Protein AF-A0A2G8LMU9-F1 (afdb_monomer)

Sequence (425 aa):
YVYNKPVVGRSVLKIGLIDPDGEIEIKETDVEQLLDGQARHHRDINILGDDWFDENVGCSLYLETTVYEEATGRFQSASDTSVKIVNSPYIFSRERTVQYFKKGLPFQVKTDLKYTNGRPAPFVSVRLVATCKLSDDTSVSLRDEYNMYGEEREIIDNTDMQGEVNFNIYVPIGCEEITFNLVTFDQSLIGGGAEEMNNNANLSFVLKPYESPANGNEYLFIRTPPYYYYISYGDVLDLELFLVRQRIDIFIHAFIIARGKIFHIESKQVENDDGYQFRVTPEMIPSARIVAYFIGENNHIIADSVRFEVRRKCYNHVTVRVVDTDRILVPFGEYAEPNNPVLFRITAKPGTKVSLIAVDKAALRLRDFHGLTRKKMFSTMDTQDTGCGPGGGRTSEHIFKNAGVTVMASDGPLNVGDREGLRNI

Solvent-accessible surface area (backbone atoms only — not comparable to full-atom values): 24800 Å² total; per-residue (Å²): 86,95,83,82,43,66,47,56,34,37,39,38,38,38,36,29,38,25,46,85,90,66,55,75,49,78,63,49,77,49,78,45,62,33,57,89,46,41,68,86,90,86,79,71,73,61,70,69,36,95,62,39,63,80,80,35,57,65,21,23,42,34,38,38,39,37,36,36,34,63,92,77,68,48,69,52,73,52,72,48,63,78,51,66,40,63,72,36,66,51,43,78,43,54,70,63,30,53,68,32,46,53,62,57,36,74,45,65,50,29,36,38,33,21,31,84,84,69,45,55,36,51,69,44,37,35,38,53,47,41,38,30,32,33,82,88,74,47,77,44,79,52,42,44,57,93,47,70,88,58,76,93,68,86,47,66,51,53,18,37,90,70,4,42,37,74,47,52,30,47,38,56,65,59,44,57,34,38,43,38,39,35,33,45,62,54,70,92,38,48,47,98,52,100,67,68,48,64,34,49,35,76,49,75,53,74,38,42,50,43,54,36,71,94,74,67,74,60,52,48,46,61,44,76,50,90,84,66,84,74,43,45,66,72,41,72,48,56,27,46,41,48,64,75,68,93,59,97,80,44,53,42,37,36,38,34,35,27,57,65,37,79,82,47,77,53,73,44,80,48,61,94,73,47,55,56,72,48,70,39,48,74,69,30,54,51,36,32,34,41,38,40,33,32,74,51,78,89,51,35,68,38,42,29,29,39,50,48,67,25,55,87,63,71,93,73,63,73,48,80,42,79,52,79,85,62,92,59,100,62,71,93,76,81,78,76,56,88,93,61,88,80,50,72,49,75,47,62,58,90,92,65,86,83,87,86,87,85,77,61,68,67,59,57,72,77,37,90,65,86,67,94,38,75,67,56,54,52,55,60,47,54,71,36,43,58,41,49,82,30,29,36,34,53,33,40,42,45,22,40,47,27,64,44,50,78,64,89,62,97,66,48,95,62,70,39,73,83,72,94,75,83,81,84,132

Structure (mmCIF, N/CA/C/O backbone):
data_AF-A0A2G8LMU9-F1
#
_entry.id   AF-A0A2G8LMU9-F1
#
loop_
_atom_site.group_PDB
_atom_site.id
_atom_site.type_symbol
_atom_site.label_atom_id
_atom_site.label_alt_id
_atom_site.label_comp_id
_atom_site.label_asym_id
_atom_site.label_entity_id
_atom_site.label_seq_id
_atom_site.pdbx_PDB_ins_code
_atom_site.Cartn_x
_atom_site.Cartn_y
_atom_site.Cartn_z
_atom_site.occupancy
_atom_site.B_iso_or_equiv
_atom_site.auth_seq_id
_atom_site.auth_comp_id
_atom_site.auth_asym_id
_atom_site.auth_atom_id
_atom_site.pdbx_PDB_model_num
ATOM 1 N N . TYR A 1 1 ? 20.899 -5.842 -33.475 1.00 79.19 1 TYR A N 1
ATOM 2 C CA . TYR A 1 1 ? 19.766 -5.743 -34.425 1.00 79.19 1 TYR A CA 1
ATOM 3 C C . TYR A 1 1 ? 18.512 -6.450 -33.910 1.00 79.19 1 TYR A C 1
ATOM 5 O O . TYR A 1 1 ? 18.586 -7.172 -32.923 1.00 79.19 1 TYR A O 1
ATOM 13 N N . VAL A 1 2 ? 17.351 -6.257 -34.554 1.00 80.81 2 VAL A N 1
ATOM 14 C CA . VAL A 1 2 ? 16.073 -6.914 -34.177 1.00 80.81 2 VAL A CA 1
ATOM 15 C C . VAL A 1 2 ? 16.000 -8.404 -34.542 1.00 80.81 2 VAL A C 1
ATOM 17 O O . VAL A 1 2 ? 15.170 -9.118 -33.996 1.00 80.81 2 VAL A O 1
ATOM 20 N N . TYR A 1 3 ? 16.905 -8.877 -35.400 1.00 80.31 3 TYR A N 1
ATOM 21 C CA . TYR A 1 3 ? 17.032 -10.268 -35.850 1.00 80.31 3 TYR A CA 1
ATOM 22 C C . TYR A 1 3 ? 18.166 -11.026 -35.126 1.00 80.31 3 TYR A C 1
ATOM 24 O O . TYR A 1 3 ? 18.855 -11.849 -35.719 1.00 80.31 3 TYR A O 1
ATOM 32 N N . ASN A 1 4 ? 18.403 -10.713 -33.845 1.00 79.69 4 ASN A N 1
ATOM 33 C CA . ASN A 1 4 ? 19.369 -11.403 -32.971 1.00 79.69 4 ASN A CA 1
ATOM 34 C C . ASN A 1 4 ? 20.835 -11.431 -33.454 1.00 79.69 4 ASN A C 1
ATOM 36 O O . ASN A 1 4 ? 21.606 -12.297 -33.051 1.00 79.69 4 ASN A O 1
ATOM 40 N N . LYS A 1 5 ? 21.257 -10.468 -34.280 1.00 85.81 5 LYS A N 1
ATOM 41 C CA . LYS A 1 5 ? 22.683 -10.227 -34.558 1.00 85.81 5 LYS A CA 1
ATOM 42 C C . LYS A 1 5 ? 23.225 -9.063 -33.716 1.00 85.81 5 LYS A C 1
ATOM 44 O O . LYS A 1 5 ? 22.481 -8.087 -33.525 1.00 85.81 5 LYS A O 1
ATOM 49 N N . PRO A 1 6 ? 24.476 -9.144 -33.228 1.00 90.81 6 PRO A N 1
ATOM 50 C CA . PRO A 1 6 ? 25.127 -8.058 -32.498 1.00 90.81 6 PRO A CA 1
ATOM 51 C C . PRO A 1 6 ? 25.351 -6.853 -33.416 1.00 90.81 6 PRO A C 1
ATOM 53 O O . PRO A 1 6 ? 25.502 -7.008 -34.627 1.00 90.81 6 PRO A O 1
ATOM 56 N N . VAL A 1 7 ? 25.313 -5.650 -32.845 1.00 91.44 7 VAL A N 1
ATOM 57 C CA . VAL A 1 7 ? 25.656 -4.415 -33.567 1.00 91.44 7 VAL A CA 1
ATOM 58 C C . VAL A 1 7 ? 27.169 -4.233 -33.516 1.00 91.44 7 VAL A C 1
ATOM 60 O O . VAL A 1 7 ? 27.776 -4.480 -32.478 1.00 91.44 7 VAL A O 1
ATOM 63 N N . VAL A 1 8 ? 27.762 -3.790 -34.621 1.00 93.81 8 VAL A N 1
ATOM 64 C CA . VAL A 1 8 ? 29.171 -3.383 -34.680 1.00 93.81 8 VAL A CA 1
ATOM 65 C C . VAL A 1 8 ? 29.226 -1.862 -34.751 1.00 93.81 8 VAL A C 1
ATOM 67 O O . VAL A 1 8 ? 28.507 -1.245 -35.542 1.00 93.81 8 VAL A O 1
ATOM 70 N N . GLY A 1 9 ? 30.038 -1.258 -33.891 1.00 95.06 9 GLY A N 1
ATOM 71 C CA . GLY A 1 9 ? 30.179 0.187 -33.796 1.00 95.06 9 GLY A CA 1
ATOM 72 C C . GLY A 1 9 ? 30.626 0.623 -32.409 1.00 95.06 9 GLY A C 1
ATOM 73 O O . GLY A 1 9 ? 31.303 -0.130 -31.720 1.00 95.06 9 GLY A O 1
ATOM 74 N N . ARG A 1 10 ? 30.233 1.823 -31.983 1.00 95.69 10 ARG A N 1
ATOM 75 C CA . ARG A 1 10 ? 30.676 2.422 -30.711 1.00 95.69 10 ARG A CA 1
ATOM 76 C C . ARG A 1 10 ? 29.511 2.873 -29.840 1.00 95.69 10 ARG A C 1
ATOM 78 O O . ARG A 1 10 ? 28.474 3.282 -30.368 1.00 95.69 10 ARG A O 1
ATOM 85 N N . SER A 1 11 ? 29.697 2.854 -28.527 1.00 96.50 11 SER A N 1
ATOM 86 C CA . SER A 1 11 ? 28.806 3.475 -27.548 1.00 96.50 11 SER A CA 1
ATOM 87 C C . SER A 1 11 ? 29.390 4.793 -27.047 1.00 96.50 11 SER A C 1
ATOM 89 O O . SER A 1 11 ? 30.593 4.927 -26.840 1.00 96.50 11 SER A O 1
ATOM 91 N N . VAL A 1 12 ? 28.519 5.777 -26.852 1.00 96.88 12 VAL A N 1
ATOM 92 C CA . VAL A 1 12 ? 28.820 7.051 -26.198 1.00 96.88 12 VAL A CA 1
ATOM 93 C C . VAL A 1 12 ? 27.890 7.162 -24.998 1.00 96.88 12 VAL A C 1
ATOM 95 O O . VAL A 1 12 ? 26.680 7.286 -25.189 1.00 96.88 12 VAL A O 1
ATOM 98 N N . LEU A 1 13 ? 28.436 7.084 -23.788 1.00 97.00 13 LEU A N 1
ATOM 99 C CA . LEU A 1 13 ? 27.706 7.215 -22.531 1.00 97.00 13 LEU A CA 1
ATOM 100 C C . LEU A 1 13 ? 27.886 8.633 -21.988 1.00 97.00 13 LEU A C 1
ATOM 102 O O . LEU A 1 13 ? 29.007 9.057 -21.736 1.00 97.00 13 LEU A O 1
ATOM 106 N N . LYS A 1 14 ? 26.789 9.350 -21.763 1.00 96.62 14 LYS A N 1
ATOM 107 C CA . LYS A 1 14 ? 26.769 10.578 -20.967 1.00 96.62 14 LYS A CA 1
ATOM 108 C C . LYS A 1 14 ? 26.336 10.249 -19.547 1.00 96.62 14 LYS A C 1
ATOM 110 O O . LYS A 1 14 ? 25.355 9.524 -19.366 1.00 96.62 14 LYS A O 1
ATOM 115 N N . ILE A 1 15 ? 27.047 10.807 -18.575 1.00 96.44 15 ILE A N 1
ATOM 116 C CA . ILE A 1 15 ? 26.758 10.675 -17.149 1.00 96.44 15 ILE A CA 1
ATOM 117 C C . ILE A 1 15 ? 26.508 12.069 -16.589 1.00 96.44 15 ILE A C 1
ATOM 119 O O . ILE A 1 15 ? 27.279 12.998 -16.836 1.00 96.44 15 ILE A O 1
ATOM 123 N N . GLY A 1 16 ? 25.421 12.223 -15.850 1.00 95.62 16 GLY A N 1
ATOM 124 C CA . GLY A 1 16 ? 25.026 13.491 -15.264 1.00 95.62 16 GLY A CA 1
ATOM 125 C C . GLY A 1 16 ? 24.076 13.319 -14.093 1.00 95.62 16 GLY A C 1
ATOM 126 O O . GLY A 1 16 ? 23.858 12.207 -13.612 1.00 95.62 16 GLY A O 1
ATOM 127 N N . LEU A 1 17 ? 23.481 14.424 -13.670 1.00 96.38 17 LEU A N 1
ATOM 128 C CA . LEU A 1 17 ? 22.461 14.474 -12.633 1.00 96.38 17 LEU A CA 1
ATOM 129 C C . LEU A 1 17 ? 21.186 15.100 -13.183 1.00 96.38 17 LEU A C 1
ATOM 131 O O . LEU A 1 17 ? 21.237 15.960 -14.057 1.00 96.38 17 LEU A O 1
ATOM 135 N N . ILE A 1 18 ? 20.058 14.637 -12.661 1.00 96.31 18 ILE A N 1
ATOM 136 C CA . ILE A 1 18 ? 18.749 15.259 -12.816 1.00 96.31 18 ILE A CA 1
ATOM 137 C C . ILE A 1 18 ? 18.359 15.801 -11.454 1.00 96.31 18 ILE A C 1
ATOM 139 O O . ILE A 1 18 ? 18.282 15.026 -10.492 1.00 96.31 18 ILE A O 1
ATOM 143 N N . ASP A 1 19 ? 18.122 17.101 -11.375 1.00 93.50 19 ASP A N 1
ATOM 144 C CA . ASP A 1 19 ? 17.648 17.732 -10.151 1.00 93.50 19 ASP A CA 1
ATOM 145 C C . ASP A 1 19 ? 16.137 17.470 -9.919 1.00 93.50 19 ASP A C 1
ATOM 147 O O . ASP A 1 19 ? 15.457 16.875 -10.767 1.00 93.50 19 ASP A O 1
ATOM 151 N N . PRO A 1 20 ? 15.575 17.855 -8.757 1.00 91.38 20 PRO A N 1
ATOM 152 C CA . PRO A 1 20 ? 14.147 17.689 -8.484 1.00 91.38 20 PRO A CA 1
ATOM 153 C C . PRO A 1 20 ? 13.215 18.466 -9.428 1.00 91.38 20 PRO A C 1
ATOM 155 O O . PRO A 1 20 ? 12.054 18.071 -9.572 1.00 91.38 20 PRO A O 1
ATOM 158 N N . ASP A 1 21 ? 13.706 19.535 -10.061 1.00 93.31 21 ASP A N 1
ATOM 159 C CA . ASP A 1 21 ? 12.957 20.356 -11.019 1.00 93.31 21 ASP A CA 1
ATOM 160 C C . ASP A 1 21 ? 12.975 19.752 -12.439 1.00 93.31 21 ASP A C 1
ATOM 162 O O . ASP A 1 21 ? 12.155 20.111 -13.289 1.00 93.31 21 ASP A O 1
ATOM 166 N N . GLY A 1 22 ? 13.832 18.753 -12.671 1.00 92.44 22 GLY A N 1
ATOM 167 C CA . GLY A 1 22 ? 13.956 18.003 -13.916 1.00 92.44 22 GLY A CA 1
ATOM 168 C C . GLY A 1 22 ? 15.056 18.511 -14.849 1.00 92.44 22 GLY A C 1
ATOM 169 O O . GLY A 1 22 ? 15.155 18.013 -15.974 1.00 92.44 22 GLY A O 1
ATOM 170 N N . GLU A 1 23 ? 15.875 19.467 -14.412 1.00 94.94 23 GLU A N 1
ATOM 171 C CA . GLU A 1 23 ? 17.014 19.965 -15.178 1.00 94.94 23 GLU A CA 1
ATOM 172 C C . GLU A 1 23 ? 18.156 18.948 -15.163 1.00 94.94 23 GLU A C 1
ATOM 174 O O . GLU A 1 23 ? 18.421 18.277 -14.163 1.00 94.94 23 GLU A O 1
ATOM 179 N N . ILE A 1 24 ? 18.829 18.816 -16.309 1.00 95.25 24 ILE A N 1
ATOM 180 C CA . ILE A 1 24 ? 19.880 17.819 -16.521 1.00 95.25 24 ILE A CA 1
ATOM 181 C C . 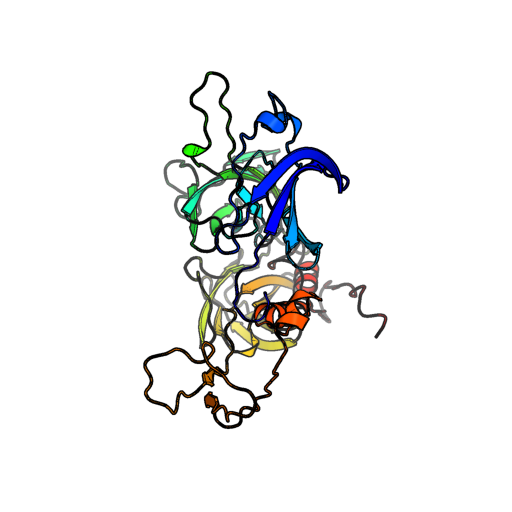ILE A 1 24 ? 21.236 18.512 -16.600 1.00 95.25 24 ILE A C 1
ATOM 183 O O . ILE A 1 24 ? 21.494 19.292 -17.518 1.00 95.25 24 ILE A O 1
ATOM 187 N N . GLU A 1 25 ? 22.145 18.135 -15.707 1.00 94.94 25 GLU A N 1
ATOM 188 C CA . GLU A 1 25 ? 23.538 18.571 -15.729 1.00 94.94 25 GLU A CA 1
ATOM 189 C C . GLU A 1 25 ? 24.455 17.407 -16.120 1.00 94.94 25 GLU A C 1
ATOM 191 O O . GLU A 1 25 ? 24.605 16.434 -15.381 1.00 94.94 25 GLU A O 1
ATOM 196 N N . ILE A 1 26 ? 25.095 17.493 -17.290 1.00 95.94 26 ILE A N 1
ATOM 197 C CA . ILE A 1 26 ? 26.060 16.482 -17.743 1.00 95.94 26 ILE A CA 1
ATOM 198 C C . ILE A 1 26 ? 27.417 16.741 -17.093 1.00 95.94 26 ILE A C 1
ATOM 200 O O . ILE A 1 26 ? 27.998 17.808 -17.280 1.00 95.94 26 ILE A O 1
ATOM 204 N N . LYS A 1 27 ? 27.940 15.739 -16.386 1.00 94.81 27 LYS A N 1
ATOM 205 C CA . LYS A 1 27 ? 29.231 15.797 -15.689 1.00 94.81 27 LYS A CA 1
ATOM 206 C C . LYS A 1 27 ? 30.355 15.181 -16.517 1.00 94.81 27 LYS A C 1
ATOM 208 O O . LYS A 1 27 ? 31.441 15.743 -16.600 1.00 94.81 27 LYS A O 1
ATOM 213 N N . GLU A 1 28 ? 30.087 14.061 -17.189 1.00 95.12 28 GLU A N 1
ATOM 214 C CA . GLU A 1 28 ? 31.092 13.365 -17.996 1.00 95.12 28 GLU A CA 1
ATOM 215 C C . GLU A 1 28 ? 30.495 12.716 -19.255 1.00 95.12 28 GLU A C 1
ATOM 217 O O . GLU A 1 28 ? 29.303 12.417 -19.342 1.00 95.12 28 GLU A O 1
ATOM 222 N N . THR A 1 29 ? 31.341 12.493 -20.264 1.00 95.81 29 THR A N 1
ATOM 223 C CA . THR A 1 29 ? 31.045 11.638 -21.417 1.00 95.81 29 THR A CA 1
ATOM 224 C C . THR A 1 29 ? 32.162 10.618 -21.628 1.00 95.81 29 THR A C 1
ATOM 226 O O . THR A 1 29 ? 33.331 10.985 -21.711 1.00 95.81 29 THR A O 1
ATOM 229 N N . ASP A 1 30 ? 31.785 9.351 -21.776 1.00 95.25 30 ASP A N 1
ATOM 230 C CA . ASP A 1 30 ? 32.670 8.222 -22.051 1.00 95.25 30 ASP A CA 1
ATOM 231 C C . ASP A 1 30 ? 32.357 7.579 -23.408 1.00 95.25 30 ASP A C 1
ATOM 233 O O . ASP A 1 30 ? 31.208 7.564 -23.855 1.00 95.25 30 ASP A O 1
ATOM 237 N N . VAL A 1 31 ? 33.371 7.025 -24.070 1.00 96.12 31 VAL A N 1
ATOM 238 C CA . VAL A 1 31 ? 33.243 6.410 -25.395 1.00 96.12 31 VAL A CA 1
ATOM 239 C C . VAL A 1 31 ? 33.949 5.065 -25.414 1.00 96.12 31 VAL A C 1
ATOM 241 O O . VAL A 1 31 ? 35.145 4.992 -25.163 1.00 96.12 31 VAL A O 1
ATOM 244 N N . GLU A 1 32 ? 33.224 4.020 -25.807 1.00 96.19 32 GLU A N 1
ATOM 245 C CA . GLU A 1 32 ? 33.742 2.653 -25.885 1.00 96.19 32 GLU A CA 1
ATOM 246 C C . GLU A 1 32 ? 33.373 1.989 -27.216 1.00 96.19 32 GLU A C 1
ATOM 248 O O . GLU A 1 32 ? 32.376 2.326 -27.861 1.00 96.19 32 GLU A O 1
ATOM 253 N N . GLN A 1 33 ? 34.187 1.029 -27.652 1.00 95.69 33 GLN A N 1
ATOM 254 C CA . GLN A 1 33 ? 33.872 0.198 -28.819 1.00 95.69 33 GLN A CA 1
ATOM 255 C C . GLN A 1 33 ? 32.962 -0.966 -28.416 1.00 95.69 33 GLN A C 1
ATOM 257 O O . GLN A 1 33 ? 33.117 -1.556 -27.347 1.00 95.69 33 GLN A O 1
ATOM 262 N N . LEU A 1 34 ? 32.022 -1.334 -29.289 1.00 94.88 34 LEU A N 1
ATOM 263 C CA . LEU A 1 34 ? 31.187 -2.512 -29.085 1.00 94.88 34 LEU A CA 1
ATOM 264 C C . LEU A 1 34 ? 31.978 -3.779 -29.418 1.00 94.88 34 LEU A C 1
ATOM 266 O O . LEU A 1 34 ? 32.374 -4.005 -30.561 1.00 94.88 34 LEU A O 1
ATOM 270 N N . LEU A 1 35 ? 32.120 -4.653 -28.428 1.00 92.69 35 LEU A N 1
ATOM 271 C CA . LEU A 1 35 ? 32.629 -6.010 -28.571 1.00 92.69 35 LEU A CA 1
ATOM 272 C C . LEU A 1 35 ? 31.445 -6.976 -28.517 1.00 92.69 35 LEU A C 1
ATOM 274 O O . LEU A 1 35 ? 30.738 -7.050 -27.515 1.00 92.69 35 LEU A O 1
ATOM 278 N N . ASP A 1 36 ? 31.193 -7.677 -29.624 1.00 90.62 36 ASP A N 1
ATOM 279 C CA . ASP A 1 36 ? 30.045 -8.588 -29.775 1.00 90.62 36 ASP A CA 1
ATOM 280 C C . ASP A 1 36 ? 28.692 -7.935 -29.404 1.00 90.62 36 ASP A C 1
ATOM 282 O O . ASP A 1 36 ? 27.823 -8.506 -28.744 1.00 90.62 36 ASP A O 1
ATOM 286 N N . GLY A 1 37 ? 28.513 -6.673 -29.814 1.00 91.31 37 GLY A N 1
ATOM 287 C CA . GLY A 1 37 ? 27.297 -5.904 -29.547 1.00 91.31 37 GLY A CA 1
ATOM 288 C C . GLY A 1 37 ? 27.153 -5.388 -28.115 1.00 91.31 37 GLY A C 1
ATOM 289 O O . GLY A 1 37 ? 26.066 -4.929 -27.766 1.00 91.31 37 GLY A O 1
ATOM 290 N N . GLN A 1 38 ? 28.211 -5.443 -27.303 1.00 94.19 38 GLN A N 1
ATOM 291 C CA . GLN A 1 38 ? 28.227 -4.951 -25.925 1.00 94.19 38 GLN A CA 1
ATOM 292 C C . GLN A 1 38 ? 29.405 -4.000 -25.687 1.00 94.19 38 GLN A C 1
ATOM 294 O O . GLN A 1 38 ? 30.495 -4.212 -26.203 1.00 94.19 38 GLN A O 1
ATOM 299 N N . ALA A 1 39 ? 29.200 -2.983 -24.855 1.00 94.38 39 ALA A N 1
ATOM 300 C CA . ALA A 1 39 ? 30.258 -2.141 -24.302 1.00 94.38 39 ALA A CA 1
ATOM 301 C C . ALA A 1 39 ? 30.079 -2.055 -22.784 1.00 94.38 39 ALA A C 1
ATOM 303 O O . ALA A 1 39 ? 28.956 -2.167 -22.281 1.00 94.38 39 ALA A O 1
ATOM 304 N N . ARG A 1 40 ? 31.180 -1.889 -22.049 1.00 94.12 40 ARG A N 1
ATOM 305 C CA . ARG A 1 40 ? 31.170 -1.728 -20.592 1.00 94.12 40 ARG A CA 1
ATOM 306 C C . ARG A 1 40 ? 31.899 -0.446 -20.235 1.00 94.12 40 ARG A C 1
ATOM 308 O O . ARG A 1 40 ? 33.081 -0.330 -20.517 1.00 94.12 40 ARG A O 1
ATOM 315 N N . HIS A 1 41 ? 31.189 0.456 -19.577 1.00 92.44 41 HIS A N 1
ATOM 316 C CA . HIS A 1 41 ? 31.731 1.697 -19.046 1.00 92.44 41 HIS A CA 1
ATOM 317 C C . HIS A 1 41 ? 31.971 1.526 -17.538 1.00 92.44 41 HIS A C 1
ATOM 319 O O . HIS A 1 41 ? 31.129 0.953 -16.843 1.00 92.44 41 HIS A O 1
ATOM 325 N N . HIS A 1 42 ? 33.109 1.998 -17.030 1.00 91.75 42 HIS A N 1
ATOM 326 C CA . HIS A 1 42 ? 33.418 2.017 -15.597 1.00 91.75 42 HIS A CA 1
ATOM 327 C C . HIS A 1 42 ? 33.872 3.418 -15.201 1.00 91.75 42 HIS A C 1
ATOM 329 O O . HIS A 1 42 ? 34.783 3.960 -15.829 1.00 91.75 42 HIS A O 1
ATOM 335 N N . ARG A 1 43 ? 33.217 4.004 -14.196 1.00 90.69 43 ARG A N 1
ATOM 336 C CA . ARG A 1 43 ? 33.512 5.342 -13.684 1.00 90.69 43 ARG A CA 1
ATOM 337 C C . ARG A 1 43 ? 33.374 5.399 -12.178 1.00 90.69 43 ARG A C 1
ATOM 339 O O . ARG A 1 43 ? 32.504 4.740 -11.611 1.00 90.69 43 ARG A O 1
ATOM 346 N N . ASP A 1 44 ? 34.260 6.180 -11.576 1.00 90.81 44 ASP A N 1
ATOM 347 C CA . ASP A 1 44 ? 34.172 6.558 -10.174 1.00 90.81 44 ASP A CA 1
ATOM 348 C C . ASP A 1 44 ? 33.072 7.615 -10.014 1.00 90.81 44 ASP A C 1
ATOM 350 O O . ASP A 1 44 ? 32.860 8.436 -10.905 1.00 90.81 44 ASP A O 1
ATOM 354 N N . ILE A 1 45 ? 32.350 7.577 -8.900 1.00 88.94 45 ILE A N 1
ATOM 355 C CA . ILE A 1 45 ? 31.235 8.486 -8.644 1.00 88.94 45 ILE A CA 1
ATOM 356 C C . ILE A 1 45 ? 31.697 9.911 -8.304 1.00 88.94 45 ILE A C 1
ATOM 358 O O . ILE A 1 45 ? 30.919 10.848 -8.456 1.00 88.94 45 ILE A O 1
ATOM 362 N N . ASN A 1 46 ? 32.975 10.100 -7.960 1.00 89.44 46 ASN A N 1
ATOM 363 C CA . ASN A 1 46 ? 33.573 11.410 -7.669 1.00 89.44 46 ASN A CA 1
ATOM 364 C C . ASN A 1 46 ? 33.521 12.392 -8.856 1.00 89.44 46 ASN A C 1
ATOM 366 O O . ASN A 1 46 ? 33.749 13.586 -8.695 1.00 89.44 46 ASN A O 1
ATOM 370 N N . ILE A 1 47 ? 33.161 11.924 -10.057 1.00 91.19 47 ILE A N 1
ATOM 371 C CA . ILE A 1 47 ? 32.848 12.773 -11.222 1.00 91.19 47 ILE A CA 1
ATOM 372 C C . ILE A 1 47 ? 31.688 13.746 -10.947 1.00 91.19 47 ILE A C 1
ATOM 374 O O . ILE A 1 47 ? 31.489 14.709 -11.686 1.00 91.19 47 ILE A O 1
ATOM 378 N N . LEU A 1 48 ? 30.904 13.478 -9.901 1.00 90.19 48 LEU A N 1
ATOM 379 C CA . LEU A 1 48 ? 29.792 14.300 -9.445 1.00 90.19 48 LEU A CA 1
ATOM 380 C C . LEU A 1 48 ? 30.220 15.413 -8.466 1.00 90.19 48 LEU A C 1
ATOM 382 O O . LEU A 1 48 ? 29.404 16.286 -8.186 1.00 90.19 48 LEU A O 1
ATOM 386 N N . GLY A 1 49 ? 31.468 15.406 -7.984 1.00 88.25 49 GLY A N 1
ATOM 387 C CA . GLY A 1 49 ? 31.999 16.324 -6.969 1.00 88.25 49 GLY A CA 1
ATOM 388 C C . GLY A 1 49 ? 32.638 15.584 -5.787 1.00 88.25 49 GLY A C 1
ATOM 389 O O . GLY A 1 49 ? 32.439 14.381 -5.625 1.00 88.25 49 GLY A O 1
ATOM 390 N N . ASP A 1 50 ? 33.402 16.302 -4.959 1.00 86.25 50 ASP A N 1
ATOM 391 C CA . ASP A 1 50 ? 34.057 15.721 -3.775 1.00 86.25 50 ASP A CA 1
ATOM 392 C C . ASP A 1 50 ? 33.021 15.313 -2.705 1.00 86.25 50 ASP A C 1
ATOM 394 O O . ASP A 1 50 ? 33.062 14.190 -2.206 1.00 86.25 50 ASP A O 1
ATOM 398 N N . ASP A 1 51 ? 32.018 16.164 -2.452 1.00 87.19 51 ASP A N 1
ATOM 399 C CA . ASP A 1 51 ? 30.899 15.909 -1.527 1.00 87.19 51 ASP A CA 1
ATOM 400 C C . ASP A 1 51 ? 29.634 15.447 -2.274 1.00 87.19 51 ASP A C 1
ATOM 402 O O . ASP A 1 51 ? 28.500 15.805 -1.942 1.00 87.19 51 ASP A O 1
ATOM 406 N N . TRP A 1 52 ? 29.823 14.631 -3.321 1.00 89.81 52 TRP A N 1
ATOM 407 C CA . TRP A 1 52 ? 28.761 14.278 -4.267 1.00 89.81 52 TRP A CA 1
ATOM 408 C C . TRP A 1 52 ? 27.498 13.698 -3.623 1.00 89.81 52 TRP A C 1
ATOM 410 O O . TRP A 1 52 ? 26.430 13.781 -4.225 1.00 89.81 52 TRP A O 1
ATOM 420 N N . PHE A 1 53 ? 27.594 13.051 -2.461 1.00 89.81 53 PHE A N 1
ATOM 421 C CA . PHE A 1 53 ? 26.432 12.431 -1.836 1.00 89.81 53 PHE A CA 1
ATOM 422 C C . PHE A 1 53 ? 25.527 13.486 -1.200 1.00 89.81 53 PHE A C 1
ATOM 424 O O . PHE A 1 53 ? 24.370 13.607 -1.602 1.00 89.81 53 PHE A O 1
ATOM 431 N N . ASP A 1 54 ? 26.063 14.267 -0.259 1.00 87.88 54 ASP A N 1
ATOM 432 C CA . ASP A 1 54 ? 25.290 15.224 0.537 1.00 87.88 54 ASP A CA 1
ATOM 433 C C . ASP A 1 54 ? 24.749 16.380 -0.315 1.00 87.88 54 ASP A C 1
ATOM 435 O O . ASP A 1 54 ? 23.602 16.794 -0.135 1.00 87.88 54 ASP A O 1
ATOM 439 N N . GLU A 1 55 ? 25.523 16.856 -1.296 1.00 90.00 55 GLU A N 1
ATOM 440 C CA . GLU A 1 55 ? 25.100 17.943 -2.190 1.00 90.00 55 GLU A CA 1
ATOM 441 C C . GLU A 1 55 ? 23.979 17.534 -3.154 1.00 90.00 55 GLU A C 1
ATOM 443 O O . GLU A 1 55 ? 23.223 18.385 -3.621 1.00 90.00 55 GLU A O 1
ATOM 448 N N . ASN A 1 56 ? 23.852 16.237 -3.454 1.00 93.06 56 ASN A N 1
ATOM 449 C CA . ASN A 1 56 ? 22.964 15.745 -4.507 1.00 93.06 56 ASN A CA 1
ATOM 450 C C . ASN A 1 56 ? 21.835 14.845 -3.984 1.00 93.06 56 ASN A C 1
ATOM 452 O O . ASN A 1 56 ? 21.190 14.141 -4.766 1.00 93.06 56 ASN A O 1
ATOM 456 N N . VAL A 1 57 ? 21.551 14.854 -2.678 1.00 92.38 57 VAL A N 1
ATOM 457 C CA . VAL A 1 57 ? 20.399 14.135 -2.114 1.00 92.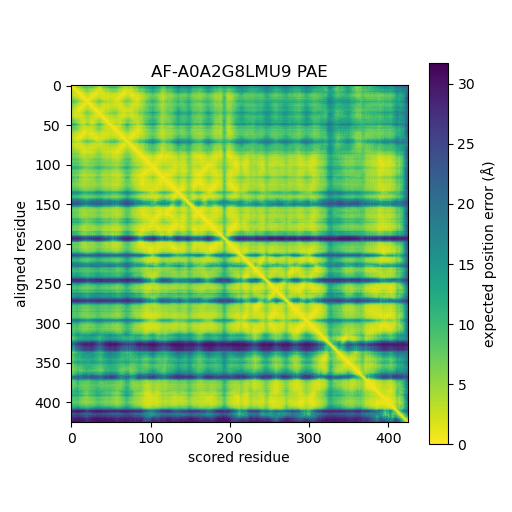38 57 VAL A CA 1
ATOM 458 C C . VAL A 1 57 ? 19.100 14.622 -2.761 1.00 92.38 57 VAL A C 1
ATOM 460 O O . VAL A 1 57 ? 18.791 15.809 -2.780 1.00 92.38 57 VAL A O 1
ATOM 463 N N . GLY A 1 58 ? 18.298 13.682 -3.261 1.00 91.25 58 GLY A N 1
ATOM 464 C CA . GLY A 1 58 ? 17.060 13.965 -3.991 1.00 91.25 58 GLY A CA 1
ATOM 465 C C . GLY A 1 58 ? 17.238 14.014 -5.509 1.00 91.25 58 GLY A C 1
ATOM 466 O O . GLY A 1 58 ? 16.259 13.792 -6.226 1.00 91.25 58 GLY A O 1
ATOM 467 N N . CYS A 1 59 ? 18.466 14.198 -6.003 1.00 94.75 59 CYS A N 1
ATOM 468 C CA . CYS A 1 59 ? 18.782 14.099 -7.424 1.00 94.75 59 CYS A CA 1
ATOM 469 C C . CYS A 1 59 ? 18.753 12.638 -7.906 1.00 94.75 59 CYS A C 1
ATOM 471 O O . CYS A 1 59 ? 18.846 11.675 -7.133 1.00 94.75 59 CYS A O 1
ATOM 473 N N . SER A 1 60 ? 18.627 12.461 -9.220 1.00 94.50 60 SER A N 1
ATOM 474 C CA . SER A 1 60 ? 18.741 11.158 -9.887 1.00 94.50 60 SER A CA 1
ATOM 475 C C . SER A 1 60 ? 19.946 11.140 -10.819 1.00 94.50 60 SER A C 1
ATOM 477 O O . SER A 1 60 ? 20.240 12.135 -11.472 1.00 94.50 60 SER A O 1
ATOM 479 N N . LEU A 1 61 ? 20.633 10.007 -10.923 1.00 94.62 61 LEU A N 1
ATOM 480 C CA . LEU A 1 61 ? 21.701 9.832 -11.900 1.00 94.62 61 LEU A CA 1
ATOM 481 C C . LEU A 1 61 ? 21.093 9.800 -13.307 1.00 94.62 61 LEU A C 1
ATOM 483 O O . LEU A 1 61 ? 20.201 8.998 -13.585 1.00 94.62 61 LEU A O 1
ATOM 487 N N . TYR A 1 62 ? 21.592 10.657 -14.192 1.00 95.69 62 TYR A N 1
ATOM 488 C CA . TYR A 1 62 ? 21.267 10.653 -15.611 1.00 95.69 62 TYR A CA 1
ATOM 489 C C . TYR A 1 62 ? 22.296 9.818 -16.366 1.00 95.69 62 TYR A C 1
ATOM 491 O O . TYR A 1 62 ? 23.464 10.197 -16.456 1.00 95.69 62 TYR A O 1
ATOM 499 N N . LEU A 1 63 ? 21.863 8.695 -16.935 1.00 95.31 63 LEU A N 1
ATOM 500 C CA . LEU A 1 63 ? 22.685 7.863 -17.807 1.00 95.31 63 LEU A CA 1
ATOM 501 C C . LEU A 1 63 ? 22.055 7.827 -19.194 1.00 95.31 63 LEU A C 1
ATOM 503 O O . LEU A 1 63 ? 20.992 7.244 -19.367 1.00 95.31 63 LEU A O 1
ATOM 507 N N . GLU A 1 64 ? 22.703 8.399 -20.205 1.00 96.50 64 GLU A N 1
ATOM 508 C CA . GLU A 1 64 ? 22.244 8.317 -21.597 1.00 96.50 64 GLU A CA 1
ATOM 509 C C . GLU A 1 64 ? 23.315 7.667 -22.462 1.00 96.50 64 GLU A C 1
ATOM 511 O O . GLU A 1 64 ? 24.400 8.213 -22.642 1.00 96.50 64 GLU A O 1
ATOM 516 N N . THR A 1 65 ? 23.005 6.511 -23.043 1.00 95.94 65 THR A N 1
ATOM 517 C CA . THR A 1 65 ? 23.897 5.835 -23.986 1.00 95.94 65 THR A CA 1
ATOM 518 C C . THR A 1 65 ? 23.377 5.985 -25.404 1.00 95.94 65 THR A C 1
ATOM 520 O O . THR A 1 65 ? 22.252 5.591 -25.707 1.00 95.94 65 THR A O 1
ATOM 523 N N . THR A 1 66 ? 24.221 6.494 -26.298 1.00 96.19 66 THR A N 1
ATOM 524 C CA . THR A 1 66 ? 23.986 6.504 -27.744 1.00 96.19 66 THR A CA 1
ATOM 525 C C . THR A 1 66 ? 24.911 5.505 -28.422 1.00 96.19 66 THR A C 1
ATOM 527 O O . THR A 1 66 ? 26.131 5.615 -28.330 1.00 96.19 66 THR A O 1
ATOM 530 N N . VAL A 1 67 ? 24.337 4.534 -29.125 1.00 95.69 67 VAL A N 1
ATOM 531 C CA . VAL A 1 67 ? 25.075 3.556 -29.926 1.00 95.69 67 VAL A CA 1
ATOM 532 C C . VAL A 1 67 ? 25.073 3.994 -31.381 1.00 95.69 67 VAL A C 1
ATOM 534 O O . VAL A 1 67 ? 24.002 4.197 -31.945 1.00 95.69 67 VAL A O 1
ATOM 537 N N . TYR A 1 68 ? 26.253 4.086 -31.989 1.00 94.62 68 TYR A N 1
ATOM 538 C CA . TYR A 1 68 ? 26.446 4.375 -33.409 1.00 94.62 68 TYR A CA 1
ATOM 539 C C . TYR A 1 68 ? 26.871 3.101 -34.138 1.00 94.62 68 TYR A C 1
ATOM 541 O O . TYR A 1 68 ? 27.884 2.503 -33.784 1.00 94.62 68 TYR A O 1
ATOM 549 N N . GLU A 1 69 ? 26.117 2.702 -35.159 1.00 94.75 69 GLU A N 1
ATOM 550 C CA . GLU A 1 69 ? 26.445 1.604 -36.069 1.00 94.75 69 GLU A CA 1
ATOM 551 C C . GLU A 1 69 ? 27.490 2.058 -37.094 1.00 94.75 69 GLU A C 1
ATOM 553 O O . GLU A 1 69 ? 27.283 3.033 -37.818 1.00 94.75 69 GLU A O 1
ATOM 558 N N . GLU A 1 70 ? 28.590 1.318 -37.204 1.00 91.56 70 GLU A N 1
ATOM 559 C CA . GLU A 1 70 ? 29.727 1.708 -38.046 1.00 91.56 70 GLU A CA 1
ATOM 560 C C . GLU A 1 70 ? 29.416 1.646 -39.549 1.00 91.56 70 GLU A C 1
ATOM 562 O O . GLU A 1 70 ? 29.787 2.545 -40.299 1.00 91.56 70 GLU A O 1
ATOM 567 N N . ALA A 1 71 ? 28.686 0.619 -39.996 1.00 90.06 71 ALA A N 1
ATOM 568 C CA . ALA A 1 71 ? 28.454 0.373 -41.420 1.00 90.06 71 ALA A CA 1
ATOM 569 C C . ALA A 1 71 ? 27.492 1.376 -42.078 1.00 90.06 71 ALA A C 1
ATOM 571 O O . ALA A 1 71 ? 27.627 1.678 -43.262 1.00 90.06 71 ALA A O 1
ATOM 572 N N . THR A 1 72 ? 26.491 1.860 -41.338 1.00 90.62 72 THR A N 1
ATOM 573 C CA . THR A 1 72 ? 25.426 2.712 -41.895 1.00 90.62 72 THR A CA 1
ATOM 574 C C . THR A 1 72 ? 25.424 4.130 -41.328 1.00 90.62 72 THR A C 1
ATOM 576 O O . THR A 1 72 ? 24.713 4.989 -41.849 1.00 90.62 72 THR A O 1
ATOM 579 N N . GLY A 1 73 ? 26.164 4.377 -40.242 1.00 88.19 73 GLY A N 1
ATOM 580 C CA . GLY A 1 73 ? 26.121 5.632 -39.492 1.00 88.19 73 GLY A CA 1
ATOM 581 C C . GLY A 1 73 ? 24.820 5.854 -38.713 1.00 88.19 73 GLY A C 1
ATOM 582 O O . GLY A 1 73 ? 24.637 6.920 -38.124 1.00 88.19 73 GLY A O 1
ATOM 583 N N . ARG A 1 74 ? 23.897 4.881 -38.697 1.00 91.94 74 ARG A N 1
ATOM 584 C CA . ARG A 1 74 ? 22.682 4.958 -37.878 1.00 91.94 74 ARG A CA 1
ATOM 585 C C . ARG A 1 74 ? 23.042 4.948 -36.405 1.00 91.94 74 ARG A C 1
ATOM 587 O O . ARG A 1 74 ? 24.013 4.321 -35.994 1.00 91.94 74 ARG A O 1
ATOM 594 N N . PHE A 1 75 ? 22.211 5.592 -35.602 1.00 92.94 75 PHE A N 1
ATOM 595 C CA . PHE A 1 75 ? 22.377 5.594 -34.163 1.00 92.94 75 PHE A CA 1
ATOM 596 C C . PHE A 1 75 ? 21.053 5.364 -33.454 1.00 92.94 75 PHE A C 1
ATOM 598 O O . PHE A 1 75 ? 19.979 5.584 -34.015 1.00 92.94 75 PHE A O 1
ATOM 605 N N . GLN A 1 76 ? 21.153 4.905 -32.216 1.00 92.38 76 GLN A N 1
ATOM 606 C CA . GLN A 1 76 ? 20.023 4.759 -31.318 1.00 92.38 76 GLN A CA 1
ATOM 607 C C . GLN A 1 76 ? 20.458 5.134 -29.907 1.00 92.38 76 GLN A C 1
ATOM 609 O O . GLN A 1 76 ? 21.527 4.715 -29.462 1.00 92.38 76 GLN A O 1
ATOM 614 N N . SER A 1 77 ? 19.605 5.875 -29.205 1.00 92.62 77 SER A N 1
ATOM 615 C CA . SER A 1 77 ? 19.836 6.276 -27.819 1.00 92.62 77 SER A CA 1
ATOM 616 C C . SER A 1 77 ? 18.865 5.577 -26.874 1.00 92.62 77 SER A C 1
ATOM 618 O O . SER A 1 77 ? 17.741 5.232 -27.257 1.00 92.62 77 SER A O 1
ATOM 620 N N . ALA A 1 78 ? 19.324 5.363 -25.648 1.00 92.38 78 ALA A N 1
ATOM 621 C CA . ALA A 1 78 ? 18.524 4.936 -24.514 1.00 92.38 78 ALA A CA 1
ATOM 622 C C . ALA A 1 78 ? 19.031 5.652 -23.261 1.00 92.38 78 ALA A C 1
ATOM 624 O O . ALA A 1 78 ? 20.239 5.836 -23.104 1.00 92.38 78 ALA A O 1
ATOM 625 N N . SER A 1 79 ? 18.111 6.029 -22.379 1.00 93.25 79 SER A N 1
ATOM 626 C CA . SER A 1 79 ? 18.428 6.673 -21.109 1.00 93.25 79 SER A CA 1
ATOM 627 C C . SER A 1 79 ? 17.901 5.860 -19.928 1.00 93.25 79 SER A C 1
ATOM 629 O O . SER A 1 79 ? 16.838 5.244 -20.018 1.00 93.25 79 SER A O 1
ATOM 631 N N . ASP A 1 80 ? 18.631 5.891 -18.821 1.00 92.69 80 ASP A N 1
ATOM 632 C CA . ASP A 1 80 ? 18.236 5.371 -17.518 1.00 92.69 80 ASP A CA 1
ATOM 633 C C . ASP A 1 80 ? 18.367 6.493 -16.483 1.00 92.69 80 ASP A C 1
ATOM 635 O O . ASP A 1 80 ? 19.402 7.148 -16.375 1.00 92.69 80 ASP A O 1
ATOM 639 N N . THR A 1 81 ? 17.282 6.724 -15.753 1.00 91.75 81 THR A N 1
ATOM 640 C CA . THR A 1 81 ? 17.163 7.758 -14.718 1.00 91.75 81 THR A CA 1
ATOM 641 C C . THR A 1 81 ? 16.652 7.163 -13.403 1.00 91.75 81 THR A C 1
ATOM 643 O O . THR A 1 81 ? 16.054 7.853 -12.579 1.00 91.75 81 THR A O 1
ATOM 646 N N . SER A 1 82 ? 16.772 5.842 -13.239 1.00 88.88 82 SER A N 1
ATOM 647 C CA . SER A 1 82 ? 16.150 5.097 -12.139 1.00 88.88 82 SER A CA 1
ATOM 648 C C . SER A 1 82 ? 16.953 5.115 -10.835 1.00 88.88 82 SER A C 1
ATOM 650 O O . SER A 1 82 ? 16.407 4.785 -9.780 1.00 88.88 82 SER A O 1
ATOM 652 N N . VAL A 1 83 ? 18.229 5.505 -10.889 1.00 90.69 83 VAL A N 1
ATOM 653 C CA . VAL A 1 83 ? 19.124 5.563 -9.728 1.00 90.69 83 VAL A CA 1
ATOM 654 C C . VAL A 1 83 ? 18.946 6.905 -9.026 1.00 90.69 83 VAL A C 1
ATOM 656 O O . VAL A 1 83 ? 19.286 7.943 -9.582 1.00 90.69 83 VAL A O 1
ATOM 659 N N . LYS A 1 84 ? 18.422 6.885 -7.800 1.00 91.00 84 LYS A N 1
ATOM 660 C CA . LYS A 1 84 ? 18.217 8.080 -6.969 1.00 91.00 84 LYS A CA 1
ATOM 661 C C . LYS A 1 84 ? 19.254 8.163 -5.860 1.00 91.00 84 LYS A C 1
ATOM 663 O O . LYS A 1 84 ? 19.538 7.144 -5.229 1.00 91.00 84 LYS A O 1
ATOM 668 N N . ILE A 1 85 ? 19.744 9.366 -5.586 1.00 92.50 85 ILE A N 1
ATOM 669 C CA . ILE A 1 85 ? 20.607 9.654 -4.438 1.00 92.50 85 ILE A CA 1
ATOM 670 C C . ILE A 1 85 ? 19.698 9.960 -3.246 1.00 92.50 85 ILE A C 1
ATOM 672 O O . ILE A 1 85 ? 18.846 10.847 -3.310 1.00 92.50 85 ILE A O 1
ATOM 676 N N . VAL A 1 86 ? 19.810 9.168 -2.180 1.00 91.69 86 VAL A N 1
ATOM 677 C CA . VAL A 1 86 ? 18.864 9.179 -1.057 1.00 91.69 86 VAL A CA 1
ATOM 678 C C . VAL A 1 86 ? 19.559 8.961 0.278 1.00 91.69 86 VAL A C 1
ATOM 680 O O . VAL A 1 86 ? 20.470 8.148 0.383 1.00 91.69 86 VAL A O 1
ATOM 683 N N . ASN A 1 87 ? 19.033 9.602 1.322 1.00 90.75 87 ASN A N 1
ATOM 684 C CA . ASN A 1 87 ? 19.519 9.425 2.691 1.00 90.75 87 ASN A CA 1
ATOM 685 C C . ASN A 1 87 ? 19.140 8.083 3.311 1.00 90.75 87 ASN A C 1
ATOM 687 O O . ASN A 1 87 ? 19.761 7.679 4.283 1.00 90.75 87 ASN A O 1
ATOM 691 N N . SER A 1 88 ? 18.124 7.397 2.793 1.00 93.44 88 SER A N 1
ATOM 692 C CA . SER A 1 88 ? 17.777 6.054 3.242 1.00 93.44 88 SER A CA 1
ATOM 693 C C . SER A 1 88 ? 17.411 5.184 2.048 1.00 93.44 88 SER A C 1
ATOM 695 O O . SER A 1 88 ? 16.687 5.648 1.160 1.00 93.44 88 SER A O 1
ATOM 697 N N . PRO A 1 89 ? 17.848 3.914 2.014 1.00 93.56 89 PRO A N 1
ATOM 698 C CA . PRO A 1 89 ? 17.399 2.978 0.993 1.00 93.56 89 PRO A CA 1
ATOM 699 C C . PRO A 1 89 ? 15.924 2.590 1.173 1.00 93.56 89 PRO A C 1
ATOM 701 O O . PRO A 1 89 ? 15.344 2.016 0.250 1.00 93.56 89 PRO A O 1
ATOM 704 N N . TYR A 1 90 ? 15.324 2.888 2.332 1.00 96.38 90 TYR A N 1
ATOM 705 C CA . TYR A 1 90 ? 13.987 2.455 2.718 1.00 96.38 90 TYR A CA 1
ATOM 706 C C . TYR A 1 90 ? 12.958 3.589 2.656 1.00 96.38 90 TYR A C 1
ATOM 708 O O . TYR A 1 90 ? 13.210 4.722 3.059 1.00 96.38 90 TYR A O 1
ATOM 716 N N . ILE A 1 91 ? 11.754 3.258 2.193 1.00 96.00 91 ILE A N 1
ATOM 717 C CA . ILE A 1 91 ? 10.586 4.139 2.154 1.00 96.00 91 ILE A CA 1
ATOM 718 C C . ILE A 1 91 ? 9.448 3.449 2.901 1.00 96.00 91 ILE A C 1
ATOM 720 O O . ILE A 1 91 ? 8.971 2.392 2.478 1.00 96.00 91 ILE A O 1
ATOM 724 N N . PHE A 1 92 ? 8.995 4.072 3.988 1.00 97.44 92 PHE A N 1
ATOM 725 C CA . PHE A 1 92 ? 7.792 3.654 4.698 1.00 97.44 92 PHE A CA 1
ATOM 726 C C . PHE A 1 92 ? 6.518 4.092 3.964 1.00 97.44 92 PHE A C 1
ATOM 728 O O . PHE A 1 92 ? 6.427 5.201 3.438 1.00 97.44 92 PHE A O 1
ATOM 735 N N . SER A 1 93 ? 5.488 3.254 4.024 1.00 96.50 93 SER A N 1
ATOM 736 C CA . SER A 1 93 ? 4.101 3.598 3.712 1.00 96.50 93 SER A CA 1
ATOM 737 C C . SER A 1 93 ? 3.190 3.194 4.867 1.00 96.50 93 SER A C 1
ATOM 739 O O . SER A 1 93 ? 3.369 2.139 5.475 1.00 96.50 93 SER A O 1
ATOM 741 N N . ARG A 1 94 ? 2.183 4.026 5.152 1.00 95.12 94 ARG A N 1
ATOM 742 C CA . ARG A 1 94 ? 1.142 3.770 6.164 1.00 95.12 94 ARG A CA 1
ATOM 743 C C . ARG A 1 94 ? -0.256 3.608 5.574 1.00 95.12 94 ARG A C 1
ATOM 745 O O . ARG A 1 94 ? -1.240 3.718 6.297 1.00 95.12 94 ARG A O 1
ATOM 752 N N . GLU A 1 95 ? -0.363 3.376 4.268 1.00 93.44 95 GLU A N 1
ATOM 753 C CA . GLU A 1 95 ? -1.651 3.308 3.560 1.00 93.44 95 GLU A CA 1
ATOM 754 C C . GLU A 1 95 ? -2.584 2.204 4.089 1.00 93.44 95 GLU A C 1
ATOM 756 O O . GLU A 1 95 ? -3.805 2.329 3.976 1.00 93.44 95 GLU A O 1
ATOM 761 N N . ARG A 1 96 ? -2.030 1.149 4.708 1.00 92.12 96 ARG A N 1
ATOM 762 C CA . ARG A 1 96 ? -2.794 0.066 5.349 1.00 92.12 96 ARG A CA 1
ATOM 763 C C . ARG A 1 96 ? -3.222 0.358 6.797 1.00 92.12 96 ARG A C 1
ATOM 765 O O . ARG A 1 96 ? -4.053 -0.379 7.324 1.00 92.12 96 ARG A O 1
ATOM 772 N N . THR A 1 97 ? -2.698 1.402 7.446 1.00 94.56 97 THR A N 1
ATOM 773 C CA . THR A 1 97 ? -3.064 1.768 8.829 1.00 94.56 97 THR A CA 1
ATOM 774 C C . THR A 1 97 ? -4.335 2.618 8.848 1.00 94.56 97 THR A C 1
ATOM 776 O O . THR A 1 97 ? -4.412 3.656 8.186 1.00 94.56 97 THR A O 1
ATOM 779 N N . VAL A 1 98 ? -5.341 2.200 9.622 1.00 95.06 98 VAL A N 1
ATOM 780 C CA . VAL A 1 98 ? -6.582 2.974 9.806 1.00 95.06 98 VAL A CA 1
ATOM 781 C C . VAL A 1 98 ? -6.301 4.300 10.521 1.00 95.06 98 VAL A C 1
ATOM 783 O O . VAL A 1 98 ? -5.408 4.398 11.356 1.00 95.06 98 VAL A O 1
ATOM 786 N N . GLN A 1 99 ? -7.055 5.347 10.187 1.00 95.19 99 GLN A N 1
ATOM 787 C CA . GLN A 1 99 ? -6.734 6.717 10.620 1.00 95.19 99 GLN A CA 1
ATOM 788 C C . GLN A 1 99 ? -7.302 7.104 11.995 1.00 95.19 99 GLN A C 1
ATOM 790 O O . GLN A 1 99 ? -6.952 8.159 12.521 1.00 95.19 99 GLN A O 1
ATOM 795 N N . TYR A 1 100 ? -8.181 6.278 12.564 1.00 96.06 100 TYR A N 1
ATOM 796 C CA . TYR A 1 100 ? -8.862 6.561 13.824 1.00 96.06 100 TYR A CA 1
ATOM 797 C C . TYR A 1 100 ? -8.847 5.318 14.703 1.00 96.06 100 TYR A C 1
ATOM 799 O O . TYR A 1 100 ? -9.251 4.241 14.259 1.00 96.06 100 TYR A O 1
ATOM 807 N N . PHE A 1 101 ? -8.372 5.461 15.938 1.00 95.19 101 PHE A N 1
ATOM 808 C CA . PHE A 1 101 ? -8.347 4.369 16.910 1.00 95.19 101 PHE A CA 1
ATOM 809 C C . PHE A 1 101 ? -9.615 4.372 17.770 1.00 95.19 101 PHE A C 1
ATOM 811 O O . PHE A 1 101 ? -10.328 5.370 17.837 1.00 95.19 101 PHE A O 1
ATOM 818 N N . LYS A 1 102 ? -9.906 3.268 18.459 1.00 93.00 102 LYS A N 1
ATOM 819 C CA . LYS A 1 102 ? -11.037 3.183 19.393 1.00 93.00 102 LYS A CA 1
ATOM 820 C C . LYS A 1 102 ? -10.509 3.063 20.810 1.00 93.00 102 LYS A C 1
ATOM 822 O O . LYS A 1 102 ? -9.658 2.224 21.088 1.00 93.00 102 LYS A O 1
ATOM 827 N N . LYS A 1 103 ? -10.981 3.944 21.688 1.00 91.88 103 LYS A N 1
ATOM 828 C CA . LYS A 1 103 ? -10.519 4.014 23.075 1.00 91.88 103 LYS A CA 1
ATOM 829 C C . LYS A 1 103 ? -10.848 2.704 23.796 1.00 91.88 103 LYS A C 1
ATOM 831 O O . LYS A 1 103 ? -11.983 2.240 23.725 1.00 91.88 103 LYS A O 1
ATOM 836 N N . GLY A 1 104 ? -9.870 2.122 24.489 1.00 88.81 104 GLY A N 1
ATOM 837 C CA . GLY A 1 104 ? -10.044 0.866 25.227 1.00 88.81 104 GLY A CA 1
ATOM 838 C C . GLY A 1 104 ? -10.019 -0.409 24.380 1.00 88.81 104 GLY A C 1
ATOM 839 O O . GLY A 1 104 ? -10.217 -1.484 24.937 1.00 88.81 104 GLY A O 1
ATOM 840 N N . LEU A 1 105 ? -9.798 -0.311 23.065 1.00 89.38 105 LEU A N 1
ATOM 841 C CA . LEU A 1 105 ? -9.696 -1.465 22.169 1.00 89.38 105 LEU A CA 1
ATOM 842 C C . LEU A 1 105 ? -8.277 -1.583 21.589 1.00 89.38 105 LEU A C 1
ATOM 844 O O . LEU A 1 105 ? -7.570 -0.574 21.491 1.00 89.38 105 LEU A O 1
ATOM 848 N N . PRO A 1 106 ? -7.846 -2.793 21.186 1.00 89.25 106 PRO A N 1
ATOM 849 C CA . PRO A 1 106 ? -6.584 -2.972 20.482 1.00 89.25 106 PRO A CA 1
ATOM 850 C C . PRO A 1 106 ? -6.517 -2.146 19.193 1.00 89.25 106 PRO A C 1
ATOM 852 O O . PRO A 1 106 ? -7.526 -1.898 18.530 1.00 89.25 106 PRO A O 1
ATOM 855 N N . PHE A 1 107 ? -5.307 -1.753 18.805 1.00 91.81 107 PHE A N 1
ATOM 856 C CA . PHE A 1 107 ? -5.043 -1.033 17.568 1.00 91.81 107 PHE A CA 1
ATOM 857 C C . PHE A 1 107 ? -3.920 -1.704 16.781 1.00 91.81 107 PHE A C 1
ATOM 859 O O . PHE A 1 107 ? -2.878 -2.050 17.334 1.00 91.81 107 PHE A O 1
ATOM 866 N N . GLN A 1 108 ? -4.130 -1.868 15.474 1.00 91.81 108 GLN A N 1
ATOM 867 C CA . GLN A 1 108 ? -3.166 -2.501 14.581 1.00 91.81 108 GLN A CA 1
ATOM 868 C C . GLN A 1 108 ? -2.504 -1.459 13.673 1.00 91.81 108 GLN A C 1
ATOM 870 O O . GLN A 1 108 ? -3.156 -0.856 12.817 1.00 91.81 108 GLN A O 1
ATOM 875 N N . VAL A 1 109 ? -1.196 -1.271 13.841 1.00 94.56 109 VAL A N 1
ATOM 876 C CA . VAL A 1 109 ? -0.355 -0.437 12.976 1.00 94.56 109 VAL A CA 1
ATOM 877 C C . VAL A 1 109 ? 0.144 -1.309 11.828 1.00 94.56 109 VAL A C 1
ATOM 879 O O . VAL A 1 109 ? 0.945 -2.208 12.056 1.00 94.56 109 VAL A O 1
ATOM 882 N N . LYS A 1 110 ? -0.321 -1.062 10.601 1.00 93.75 110 LYS A N 1
ATOM 883 C CA . LYS A 1 110 ? 0.098 -1.785 9.388 1.00 93.75 110 LYS A CA 1
ATOM 884 C C . LYS A 1 110 ? 0.937 -0.879 8.497 1.00 93.75 110 LYS A C 1
ATOM 886 O O . LYS A 1 110 ? 0.412 0.104 7.956 1.00 93.75 110 LYS A O 1
ATOM 891 N N . THR A 1 111 ? 2.208 -1.206 8.319 1.00 95.44 111 THR A N 1
ATOM 892 C CA . THR A 1 111 ? 3.126 -0.421 7.491 1.00 95.44 111 THR A CA 1
ATOM 893 C C . THR A 1 111 ? 3.828 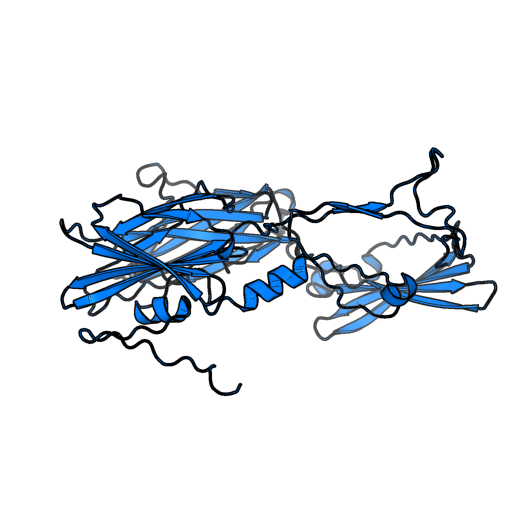-1.286 6.458 1.00 95.44 111 THR A C 1
ATOM 895 O O . THR A 1 111 ? 4.016 -2.489 6.637 1.00 95.44 111 THR A O 1
ATOM 898 N N . ASP A 1 112 ? 4.184 -0.655 5.344 1.00 95.56 112 ASP A N 1
ATOM 899 C CA . ASP A 1 112 ? 4.948 -1.282 4.271 1.00 95.56 112 ASP A CA 1
ATOM 900 C C . ASP A 1 112 ? 6.300 -0.598 4.169 1.00 95.56 112 ASP A C 1
ATOM 902 O O . ASP A 1 112 ? 6.394 0.627 4.271 1.00 95.56 112 ASP A O 1
ATOM 906 N N . LEU A 1 113 ? 7.330 -1.384 3.904 1.00 97.50 113 LEU A N 1
ATOM 907 C CA . LEU A 1 113 ? 8.675 -0.931 3.637 1.00 97.50 113 LEU A CA 1
ATOM 908 C C . LEU A 1 113 ? 9.062 -1.339 2.221 1.00 97.50 113 LEU A C 1
ATOM 910 O O . LEU A 1 113 ? 8.992 -2.507 1.825 1.00 97.50 113 LEU A O 1
ATOM 914 N N . LYS A 1 114 ? 9.468 -0.353 1.431 1.00 97.38 114 LYS A N 1
ATOM 915 C CA . LYS A 1 114 ? 9.939 -0.558 0.062 1.00 97.38 114 LYS A CA 1
ATOM 916 C C . LYS A 1 114 ? 11.322 0.039 -0.094 1.00 97.38 114 LYS A C 1
ATOM 918 O O . LYS A 1 114 ? 11.648 1.030 0.550 1.00 97.38 114 LYS A O 1
ATOM 923 N N . TYR A 1 115 ? 12.108 -0.526 -0.995 1.00 95.19 115 TYR A N 1
ATOM 924 C CA . TYR A 1 115 ? 13.282 0.158 -1.508 1.00 95.19 115 TYR A CA 1
ATOM 925 C C . TYR A 1 115 ? 12.868 1.341 -2.388 1.00 95.19 115 TYR A C 1
ATOM 927 O O . TYR A 1 115 ? 11.753 1.387 -2.918 1.00 95.19 115 TYR A O 1
ATOM 935 N N . THR A 1 116 ? 13.791 2.265 -2.637 1.00 90.94 116 THR A N 1
ATOM 936 C CA . THR A 1 116 ? 13.564 3.431 -3.511 1.00 90.94 116 THR A CA 1
ATOM 937 C C . THR A 1 116 ? 13.194 3.088 -4.955 1.00 90.94 116 THR A C 1
ATOM 939 O O . THR A 1 116 ? 12.540 3.876 -5.635 1.00 90.94 116 THR A O 1
ATOM 942 N N . ASN A 1 117 ? 13.524 1.877 -5.410 1.00 87.94 117 ASN A N 1
ATOM 943 C CA . ASN A 1 117 ? 13.097 1.334 -6.703 1.00 87.94 117 ASN A CA 1
ATOM 944 C C . ASN A 1 117 ? 11.655 0.766 -6.701 1.00 87.94 117 ASN A C 1
ATOM 946 O O . ASN A 1 117 ? 11.211 0.185 -7.693 1.00 87.94 117 ASN A O 1
ATOM 950 N N . GLY A 1 118 ? 10.933 0.883 -5.582 1.00 90.88 118 GLY A N 1
ATOM 951 C CA . GLY A 1 118 ? 9.549 0.443 -5.408 1.00 90.88 118 GLY A CA 1
ATOM 952 C C . GLY A 1 118 ? 9.363 -1.048 -5.113 1.00 90.88 118 GLY A C 1
ATOM 953 O O . GLY A 1 118 ? 8.221 -1.494 -4.969 1.00 90.88 118 GLY A O 1
ATOM 954 N N . ARG A 1 119 ? 10.441 -1.838 -5.027 1.00 94.19 119 ARG A N 1
ATOM 955 C CA . ARG A 1 119 ? 10.360 -3.248 -4.619 1.00 94.19 119 ARG A CA 1
ATOM 956 C C . ARG A 1 119 ? 10.156 -3.363 -3.102 1.00 94.19 119 ARG A C 1
ATOM 958 O O . ARG A 1 119 ? 10.684 -2.527 -2.376 1.00 94.19 119 ARG A O 1
ATOM 965 N N . PRO A 1 120 ? 9.451 -4.402 -2.625 1.00 96.31 120 PRO A N 1
ATOM 966 C CA . PRO A 1 120 ? 9.459 -4.805 -1.219 1.00 96.31 120 PRO A CA 1
ATOM 967 C C . PRO A 1 120 ? 10.856 -4.831 -0.596 1.00 96.31 120 PRO A C 1
ATOM 969 O O . PRO A 1 120 ? 11.778 -5.333 -1.243 1.00 96.31 120 PRO A O 1
ATOM 972 N N . ALA A 1 121 ? 10.989 -4.344 0.639 1.00 97.12 121 ALA A N 1
ATOM 973 C CA . ALA A 1 121 ? 12.189 -4.488 1.461 1.00 97.12 121 ALA A CA 1
ATOM 974 C C . ALA A 1 121 ? 11.949 -5.554 2.543 1.00 97.12 121 ALA A C 1
ATOM 976 O O . ALA A 1 121 ? 11.349 -5.230 3.563 1.00 97.12 121 ALA A O 1
ATOM 977 N N . PRO A 1 122 ? 12.338 -6.823 2.309 1.00 96.94 122 PRO A N 1
ATOM 978 C CA . PRO A 1 122 ? 12.027 -7.915 3.219 1.00 96.94 122 PRO A CA 1
ATOM 979 C C . PRO A 1 122 ? 13.059 -8.066 4.338 1.00 96.94 122 PRO A C 1
ATOM 981 O O . PRO A 1 122 ? 14.238 -7.769 4.147 1.00 96.94 122 PRO A O 1
ATOM 984 N N . PHE A 1 123 ? 12.627 -8.628 5.469 1.00 95.75 123 PHE A N 1
ATOM 985 C CA . PHE A 1 123 ? 13.465 -8.986 6.621 1.00 95.75 123 PHE A CA 1
ATOM 986 C C . PHE A 1 123 ? 14.210 -7.813 7.273 1.00 95.75 123 PHE A C 1
ATOM 988 O O . PHE A 1 123 ? 15.193 -8.012 7.984 1.00 95.75 123 PHE A O 1
ATOM 995 N N . VAL A 1 124 ? 13.736 -6.590 7.052 1.00 96.69 124 VAL A N 1
ATOM 996 C CA . VAL A 1 124 ? 14.235 -5.388 7.721 1.00 96.69 124 VAL A CA 1
ATOM 997 C C . VAL A 1 124 ? 13.565 -5.263 9.080 1.00 96.69 124 VAL A C 1
ATOM 999 O O . VAL A 1 124 ? 12.333 -5.275 9.154 1.00 96.69 124 VAL A O 1
ATOM 1002 N N . SER A 1 125 ? 14.377 -5.118 10.126 1.00 96.50 125 SER A N 1
ATOM 1003 C CA . SER A 1 125 ? 13.916 -4.857 11.489 1.00 96.50 125 SER A CA 1
ATOM 1004 C C . SER A 1 125 ? 13.335 -3.454 11.598 1.00 96.50 125 SER A C 1
ATOM 1006 O O . SER A 1 125 ? 13.939 -2.484 11.134 1.00 96.50 125 SER A O 1
ATOM 1008 N N . VAL A 1 126 ? 12.154 -3.341 12.196 1.00 96.88 126 VAL A N 1
ATOM 1009 C CA . VAL A 1 126 ? 11.448 -2.082 12.421 1.00 96.88 126 VAL A CA 1
ATOM 1010 C C . VAL A 1 126 ? 11.094 -1.983 13.893 1.00 96.88 126 VAL A C 1
ATOM 1012 O O . VAL A 1 126 ? 10.458 -2.870 14.456 1.00 96.88 126 VAL A O 1
ATOM 1015 N N . ARG A 1 127 ? 11.479 -0.867 14.507 1.00 95.38 127 ARG A N 1
ATOM 1016 C CA . ARG A 1 127 ? 11.133 -0.531 15.884 1.00 95.38 127 ARG A CA 1
ATOM 1017 C C . ARG A 1 127 ? 9.983 0.463 15.905 1.00 95.38 127 ARG A C 1
ATOM 1019 O O . ARG A 1 127 ? 10.035 1.473 15.204 1.00 95.38 127 ARG A O 1
ATOM 1026 N N . LEU A 1 128 ? 8.980 0.187 16.731 1.00 96.06 128 LEU A N 1
ATOM 1027 C CA . LEU A 1 128 ? 7.828 1.039 16.979 1.00 96.06 128 LEU A CA 1
ATOM 1028 C C . LEU A 1 128 ? 7.919 1.673 18.370 1.00 96.06 128 LEU A C 1
ATOM 1030 O O . LEU A 1 128 ? 8.028 0.984 19.381 1.00 96.06 128 LEU A O 1
ATOM 1034 N N . VAL A 1 129 ? 7.776 2.994 18.416 1.00 95.94 129 VAL A N 1
ATOM 1035 C CA . VAL A 1 129 ? 7.482 3.752 19.633 1.00 95.94 129 VAL A CA 1
ATOM 1036 C C . VAL A 1 129 ? 6.107 4.384 19.463 1.00 95.94 129 VAL A C 1
ATOM 1038 O O . VAL A 1 129 ? 5.852 5.084 18.482 1.00 95.94 129 VAL A O 1
ATOM 1041 N N . ALA A 1 130 ? 5.208 4.125 20.407 1.00 96.44 130 ALA A N 1
ATOM 1042 C CA . ALA A 1 130 ? 3.860 4.673 20.401 1.00 96.44 130 ALA A CA 1
ATOM 1043 C C . ALA A 1 130 ? 3.553 5.309 21.758 1.00 96.44 130 ALA A C 1
ATOM 1045 O O . ALA A 1 130 ? 3.665 4.652 22.790 1.00 96.44 130 ALA A O 1
ATOM 1046 N N . THR A 1 131 ? 3.141 6.575 21.752 1.00 96.81 131 THR A N 1
ATOM 1047 C CA . THR A 1 131 ? 2.845 7.340 22.968 1.00 96.81 131 THR A CA 1
ATOM 1048 C C . THR A 1 131 ? 1.432 7.879 22.895 1.00 96.81 131 THR A C 1
ATOM 1050 O O . THR A 1 131 ? 1.074 8.577 21.948 1.00 96.81 131 THR A O 1
ATOM 1053 N N . CYS A 1 132 ? 0.633 7.566 23.905 1.00 96.81 132 CYS A N 1
ATOM 1054 C CA . CYS A 1 132 ? -0.711 8.081 24.062 1.00 96.81 132 CYS A CA 1
ATOM 1055 C C . CYS A 1 132 ? -0.715 9.325 24.950 1.00 96.81 132 CYS A C 1
ATOM 1057 O O . CYS A 1 132 ? -0.161 9.301 26.048 1.00 96.81 132 CYS A O 1
ATOM 1059 N N . LYS A 1 133 ? -1.403 10.373 24.507 1.00 97.62 133 LYS A N 1
ATOM 1060 C CA . LYS A 1 133 ? -1.763 11.534 25.313 1.00 97.62 133 LYS A CA 1
ATOM 1061 C C . LYS A 1 133 ? -3.123 11.297 25.974 1.00 97.62 133 LYS A C 1
ATOM 1063 O O . LYS A 1 133 ? -4.103 11.023 25.279 1.00 97.62 133 LYS A O 1
ATOM 1068 N N . LEU A 1 134 ? -3.183 11.385 27.299 1.00 94.81 134 LEU A N 1
ATOM 1069 C CA . LEU A 1 134 ? -4.395 11.202 28.097 1.00 94.81 134 LEU A CA 1
ATOM 1070 C C . LEU A 1 134 ? -5.191 12.509 28.240 1.00 94.81 134 LEU A C 1
ATOM 1072 O O . LEU A 1 134 ? -4.696 13.600 27.953 1.00 94.81 134 LEU A O 1
ATOM 1076 N N . SER A 1 135 ? -6.439 12.402 28.706 1.00 87.62 135 SER A N 1
ATOM 1077 C CA . SER A 1 135 ? -7.339 13.551 28.899 1.00 87.62 135 SER A CA 1
ATOM 1078 C C . SER A 1 135 ? -6.836 14.582 29.925 1.00 87.62 135 SER A C 1
ATOM 1080 O O . SER A 1 135 ? -7.287 15.723 29.904 1.00 87.62 135 SER A O 1
ATOM 1082 N N . ASP A 1 136 ? -5.917 14.201 30.816 1.00 91.19 136 ASP A N 1
ATOM 1083 C CA . ASP A 1 136 ? -5.263 15.080 31.797 1.00 91.19 136 ASP A CA 1
ATOM 1084 C C . ASP A 1 136 ? -3.942 15.690 31.285 1.00 91.19 136 ASP A C 1
ATOM 1086 O O . ASP A 1 136 ? -3.168 16.240 32.066 1.00 91.19 136 ASP A O 1
ATOM 1090 N N . ASP A 1 137 ? -3.693 15.602 29.973 1.00 89.81 137 ASP A N 1
ATOM 1091 C CA . ASP A 1 137 ? -2.488 16.075 29.278 1.00 89.81 137 ASP A CA 1
ATOM 1092 C C . ASP A 1 137 ? -1.212 15.259 29.574 1.00 89.81 137 ASP A C 1
ATOM 1094 O O . ASP A 1 137 ? -0.156 15.535 29.001 1.00 89.81 137 ASP A O 1
ATOM 1098 N N . THR A 1 138 ? -1.291 14.210 30.404 1.00 94.31 138 THR A N 1
ATOM 1099 C CA . THR A 1 138 ? -0.160 13.302 30.641 1.00 94.31 138 THR A CA 1
ATOM 1100 C C . THR A 1 138 ? 0.070 12.363 29.454 1.00 94.31 138 THR A C 1
ATOM 1102 O O . THR A 1 138 ? -0.810 12.144 28.620 1.00 94.31 138 THR A O 1
ATOM 1105 N N . SER A 1 139 ? 1.284 11.818 29.338 1.00 94.44 139 SER A N 1
ATOM 1106 C CA . SER A 1 139 ? 1.665 10.908 28.252 1.00 94.44 139 SER A CA 1
ATOM 1107 C C . SER A 1 139 ? 2.064 9.538 28.786 1.00 94.44 139 SER A C 1
ATOM 1109 O O . SER A 1 139 ? 2.801 9.443 29.766 1.00 94.44 139 SER A O 1
ATOM 1111 N N . VAL A 1 140 ? 1.604 8.479 28.121 1.00 93.50 140 VAL A N 1
ATOM 1112 C CA . VAL A 1 140 ? 1.877 7.083 28.479 1.00 93.50 140 VAL A CA 1
ATOM 1113 C C . VAL A 1 140 ? 2.384 6.322 27.257 1.00 93.50 140 VAL A C 1
ATOM 1115 O O . VAL A 1 140 ? 1.748 6.345 26.201 1.00 93.50 140 VAL A O 1
ATOM 1118 N N . SER A 1 141 ? 3.509 5.621 27.404 1.00 93.12 141 SER A N 1
ATOM 1119 C CA . SER A 1 141 ? 4.021 4.696 26.388 1.00 93.12 141 SER A CA 1
ATOM 1120 C C . SER A 1 141 ? 3.078 3.505 26.229 1.00 93.12 141 SER A C 1
ATOM 1122 O O . SER A 1 141 ? 2.703 2.851 27.206 1.00 93.12 141 SER A O 1
ATOM 1124 N N . LEU A 1 142 ? 2.685 3.220 24.992 1.00 92.88 142 LEU A N 1
ATOM 1125 C CA . LEU A 1 142 ? 1.834 2.085 24.661 1.00 92.88 142 LEU A CA 1
ATOM 1126 C C . LEU A 1 142 ? 2.659 0.805 24.564 1.00 92.88 142 LEU A C 1
ATOM 1128 O O . LEU A 1 142 ? 3.833 0.823 24.196 1.00 92.88 142 LEU A O 1
ATOM 1132 N N . ARG A 1 143 ? 2.020 -0.314 24.903 1.00 88.69 143 ARG A N 1
ATOM 1133 C CA . ARG A 1 143 ? 2.640 -1.640 24.954 1.00 88.69 143 ARG A CA 1
ATOM 1134 C C . ARG A 1 143 ? 2.060 -2.548 23.879 1.00 88.69 143 ARG A C 1
ATOM 1136 O O . ARG A 1 143 ? 0.916 -2.361 23.456 1.00 88.69 143 ARG A O 1
ATOM 1143 N N . ASP A 1 144 ? 2.852 -3.543 23.493 1.00 86.62 144 ASP A N 1
ATOM 1144 C CA . ASP A 1 144 ? 2.393 -4.671 22.685 1.00 86.62 144 ASP A CA 1
ATOM 1145 C C . ASP A 1 144 ? 1.217 -5.372 23.385 1.00 86.62 144 ASP A C 1
ATOM 1147 O O . ASP A 1 144 ? 1.258 -5.623 24.596 1.00 86.62 144 ASP A O 1
ATOM 1151 N N . GLU A 1 145 ? 0.178 -5.685 22.612 1.00 82.25 145 GLU A N 1
ATOM 1152 C CA . GLU A 1 145 ? -0.997 -6.444 23.046 1.00 82.25 145 GLU A CA 1
ATOM 1153 C C . GLU A 1 145 ? -0.607 -7.771 23.728 1.00 82.25 145 GLU A C 1
ATOM 1155 O O . GLU A 1 145 ? -1.223 -8.153 24.723 1.00 82.25 145 GLU A O 1
ATOM 1160 N N . TYR A 1 146 ? 0.462 -8.438 23.276 1.00 76.81 146 TYR A N 1
ATOM 1161 C CA . TYR A 1 146 ? 0.908 -9.724 23.832 1.00 76.81 146 TYR A CA 1
ATOM 1162 C C . TYR A 1 146 ? 1.738 -9.615 25.121 1.00 76.81 146 TYR A C 1
ATOM 1164 O O . TYR A 1 146 ? 1.964 -10.625 25.789 1.00 76.81 146 TYR A O 1
ATOM 1172 N N . ASN A 1 147 ? 2.194 -8.416 25.496 1.00 73.88 147 ASN A N 1
ATOM 1173 C CA . ASN A 1 147 ? 3.047 -8.193 26.669 1.00 73.88 147 ASN A CA 1
ATOM 1174 C C . ASN A 1 147 ? 2.516 -7.059 27.564 1.00 73.88 147 ASN A C 1
ATOM 1176 O O . ASN A 1 147 ? 3.263 -6.216 28.063 1.00 73.88 147 ASN A O 1
ATOM 1180 N N . MET A 1 148 ? 1.200 -7.035 27.782 1.00 61.94 148 MET A N 1
ATOM 1181 C CA . MET A 1 148 ? 0.546 -5.965 28.539 1.00 61.94 148 MET A CA 1
ATOM 1182 C C . MET A 1 148 ? 1.014 -5.890 30.007 1.00 61.94 148 MET A C 1
ATOM 1184 O O . MET A 1 148 ? 1.240 -4.796 30.528 1.00 61.94 148 MET A O 1
ATOM 1188 N N . TYR A 1 149 ? 1.211 -7.042 30.658 1.00 69.81 149 TYR A N 1
ATOM 1189 C CA . TYR A 1 149 ? 1.542 -7.149 32.090 1.00 69.81 149 TYR A CA 1
ATOM 1190 C C . TYR A 1 149 ? 3.008 -7.491 32.387 1.00 69.81 149 TYR A C 1
ATOM 1192 O O . TYR A 1 149 ? 3.369 -7.643 33.554 1.00 69.81 149 TYR A O 1
ATOM 1200 N N . GLY A 1 150 ? 3.847 -7.653 31.363 1.00 68.31 150 GLY A N 1
ATOM 1201 C CA . GLY A 1 150 ? 5.258 -7.977 31.554 1.00 68.31 150 GLY A CA 1
ATOM 1202 C C . GLY A 1 150 ? 6.154 -6.748 31.672 1.00 68.31 150 GLY A C 1
ATOM 1203 O O . GLY A 1 150 ? 5.701 -5.602 31.796 1.00 68.31 150 GLY A O 1
ATOM 1204 N N . GLU A 1 151 ? 7.459 -7.012 31.640 1.00 71.50 151 GLU A N 1
ATOM 1205 C CA . GLU A 1 151 ? 8.478 -5.969 31.580 1.00 71.50 151 GLU A CA 1
ATOM 1206 C C . GLU A 1 151 ? 8.318 -5.141 30.307 1.00 71.50 151 GLU A C 1
ATOM 1208 O O . GLU A 1 151 ? 7.963 -5.662 29.244 1.00 71.50 151 GLU A O 1
ATOM 1213 N N . GLU A 1 152 ? 8.587 -3.844 30.430 1.00 72.56 152 GLU A N 1
ATOM 1214 C CA . GLU A 1 152 ? 8.618 -2.938 29.292 1.00 72.56 152 GLU A CA 1
ATOM 1215 C C . GLU A 1 152 ? 9.729 -3.382 28.337 1.00 72.56 152 GLU A C 1
ATOM 1217 O O . GLU A 1 152 ? 10.890 -3.522 28.723 1.00 72.56 152 GLU A O 1
ATOM 1222 N N . ARG A 1 153 ? 9.347 -3.672 27.094 1.00 79.81 153 ARG A N 1
ATOM 1223 C CA . ARG A 1 153 ? 10.244 -4.117 26.029 1.00 79.81 153 ARG A CA 1
ATOM 1224 C C . ARG A 1 153 ? 10.023 -3.243 24.813 1.00 79.81 153 ARG A C 1
ATOM 1226 O O . ARG A 1 153 ? 8.911 -2.769 24.584 1.00 79.81 153 ARG A O 1
ATOM 1233 N N . GLU A 1 154 ? 11.078 -3.063 24.031 1.00 85.25 154 GLU A N 1
ATOM 1234 C CA . GLU A 1 154 ? 10.954 -2.419 22.732 1.00 85.25 154 GLU A CA 1
ATOM 1235 C C . GLU A 1 154 ? 10.023 -3.238 21.830 1.00 85.25 154 GLU A C 1
ATOM 1237 O O . GLU A 1 154 ? 10.115 -4.466 21.771 1.00 85.25 154 GLU A O 1
ATOM 1242 N N . ILE A 1 155 ? 9.122 -2.548 21.131 1.00 91.94 155 ILE A N 1
ATOM 1243 C CA . ILE A 1 155 ? 8.220 -3.167 20.165 1.00 91.94 155 ILE A CA 1
ATOM 1244 C C . ILE A 1 155 ? 8.976 -3.234 18.839 1.00 91.94 155 ILE A C 1
ATOM 1246 O O . ILE A 1 155 ? 9.133 -2.222 18.156 1.00 91.94 155 ILE A O 1
ATOM 1250 N N . ILE A 1 156 ? 9.500 -4.411 18.505 1.00 92.56 156 ILE A N 1
ATOM 1251 C CA . ILE A 1 156 ? 10.317 -4.638 17.310 1.00 92.56 156 ILE A CA 1
ATOM 1252 C C . ILE A 1 156 ? 9.768 -5.843 16.562 1.00 92.56 156 ILE A C 1
ATOM 1254 O O . ILE A 1 156 ? 9.503 -6.877 17.169 1.00 92.56 156 ILE A O 1
ATOM 1258 N N . ASP A 1 157 ? 9.643 -5.711 15.245 1.00 93.56 157 ASP A N 1
ATOM 1259 C CA . ASP A 1 157 ? 9.314 -6.823 14.360 1.00 93.56 157 ASP A CA 1
ATOM 1260 C C . ASP A 1 157 ? 9.987 -6.638 12.994 1.00 93.56 157 ASP A C 1
ATOM 1262 O O . ASP A 1 157 ? 10.411 -5.538 12.628 1.00 93.56 157 ASP A O 1
ATOM 1266 N N . ASN A 1 158 ? 10.110 -7.726 12.242 1.00 95.00 158 ASN A N 1
ATOM 1267 C CA . ASN A 1 158 ? 10.716 -7.732 10.922 1.00 95.00 158 ASN A CA 1
ATOM 1268 C C . ASN A 1 158 ? 9.647 -7.684 9.835 1.00 95.00 158 ASN A C 1
ATOM 1270 O O . ASN A 1 158 ? 8.611 -8.341 9.906 1.00 95.00 158 ASN A O 1
ATOM 1274 N N . THR A 1 159 ? 9.957 -6.966 8.765 1.00 95.75 159 THR A N 1
ATOM 1275 C CA . THR A 1 159 ? 9.160 -7.011 7.537 1.00 95.75 159 THR A CA 1
ATOM 1276 C C . THR A 1 159 ? 9.177 -8.400 6.892 1.00 95.75 159 THR A C 1
ATOM 1278 O O . THR A 1 159 ? 10.192 -9.104 6.897 1.00 95.75 159 THR A O 1
ATOM 1281 N N . ASP A 1 160 ? 8.055 -8.801 6.299 1.00 93.31 160 ASP A N 1
ATOM 1282 C CA . ASP A 1 160 ? 7.914 -10.078 5.600 1.00 93.31 160 ASP A CA 1
ATOM 1283 C C . ASP A 1 160 ? 8.479 -10.046 4.161 1.00 93.31 160 ASP A C 1
ATOM 1285 O O . ASP A 1 160 ? 9.102 -9.083 3.720 1.00 93.31 160 ASP A O 1
ATOM 1289 N N . MET A 1 161 ? 8.246 -11.103 3.372 1.00 93.06 161 MET A N 1
ATOM 1290 C CA . MET A 1 161 ? 8.698 -11.172 1.971 1.00 93.06 161 MET A CA 1
ATOM 1291 C C . MET A 1 161 ? 8.082 -10.100 1.046 1.00 93.06 161 MET A C 1
ATOM 1293 O O . MET A 1 161 ? 8.553 -9.921 -0.081 1.00 93.06 161 MET A O 1
ATOM 1297 N N . GLN A 1 162 ? 6.999 -9.442 1.459 1.00 91.00 162 GLN A N 1
ATOM 1298 C CA . GLN A 1 162 ? 6.333 -8.347 0.749 1.00 91.00 162 GLN A CA 1
ATOM 1299 C C . GLN A 1 162 ? 6.726 -6.977 1.309 1.00 91.00 162 GLN A C 1
ATOM 1301 O O . GLN A 1 162 ? 6.312 -5.960 0.748 1.00 91.00 162 GLN A O 1
ATOM 1306 N N . GLY A 1 163 ? 7.614 -6.942 2.305 1.00 94.81 163 GLY A N 1
ATOM 1307 C CA . GLY A 1 163 ? 8.018 -5.718 2.976 1.00 94.81 163 GLY A CA 1
ATOM 1308 C C . GLY A 1 163 ? 6.958 -5.225 3.958 1.00 94.81 163 GLY A C 1
ATOM 1309 O O . GLY A 1 163 ? 6.993 -4.064 4.341 1.00 94.81 163 GLY A O 1
ATOM 1310 N N . GLU A 1 164 ? 5.989 -6.054 4.341 1.00 93.75 164 GLU A N 1
ATOM 1311 C CA . GLU A 1 164 ? 4.920 -5.673 5.262 1.00 93.75 164 GLU A CA 1
ATOM 1312 C C . GLU A 1 164 ? 5.329 -5.972 6.707 1.00 93.75 164 GLU A C 1
ATOM 1314 O O . GLU A 1 164 ? 5.904 -7.021 6.988 1.00 93.75 164 GLU A O 1
ATOM 1319 N N . VAL A 1 165 ? 5.000 -5.074 7.636 1.00 93.69 165 VAL A N 1
ATOM 1320 C CA . VAL A 1 165 ? 5.128 -5.297 9.084 1.00 93.69 165 VAL A CA 1
ATOM 1321 C C . VAL A 1 165 ? 3.873 -4.779 9.784 1.00 93.69 165 VAL A C 1
ATOM 1323 O O . VAL A 1 165 ? 3.305 -3.754 9.394 1.00 93.69 165 VAL A O 1
ATOM 1326 N N . ASN A 1 166 ? 3.387 -5.517 10.783 1.00 92.56 166 ASN A N 1
ATOM 1327 C CA . ASN A 1 166 ? 2.161 -5.172 11.495 1.00 92.56 166 ASN A CA 1
ATOM 1328 C C . ASN A 1 166 ? 2.392 -5.266 13.007 1.00 92.56 166 ASN A C 1
ATOM 1330 O O . ASN A 1 166 ? 2.762 -6.322 13.503 1.00 92.56 166 ASN A O 1
ATOM 1334 N N . PHE A 1 167 ? 2.104 -4.193 13.739 1.00 92.81 167 PHE A N 1
ATOM 1335 C CA . PHE A 1 167 ? 2.195 -4.157 15.198 1.00 92.81 167 PHE A CA 1
ATOM 1336 C C . PHE A 1 167 ? 0.804 -4.108 15.815 1.00 92.81 167 PHE A C 1
ATOM 1338 O O . PHE A 1 167 ? -0.056 -3.364 15.339 1.00 92.81 167 PHE A O 1
ATOM 1345 N N . ASN A 1 168 ? 0.598 -4.849 16.898 1.00 91.00 168 ASN A N 1
ATOM 1346 C CA . ASN A 1 168 ? -0.629 -4.803 17.680 1.00 91.00 168 ASN A CA 1
ATOM 1347 C C . ASN A 1 168 ? -0.338 -4.135 19.023 1.00 91.00 168 ASN A C 1
ATOM 1349 O O . ASN A 1 168 ? 0.544 -4.570 19.758 1.00 91.00 168 ASN A O 1
ATOM 1353 N N . ILE A 1 169 ? -1.065 -3.070 19.340 1.00 92.31 169 ILE A N 1
ATOM 1354 C CA . ILE A 1 169 ? -0.880 -2.312 20.577 1.00 92.31 169 ILE A CA 1
ATOM 1355 C C . ILE A 1 169 ? -2.196 -2.184 21.335 1.00 92.31 169 ILE A C 1
ATOM 1357 O O . ILE A 1 169 ? -3.267 -2.053 20.740 1.00 92.31 169 ILE A O 1
ATOM 1361 N N . TYR A 1 170 ? -2.118 -2.176 22.661 1.00 89.62 170 TYR A N 1
ATOM 1362 C CA . TYR A 1 170 ? -3.274 -1.888 23.503 1.00 89.62 170 TYR A CA 1
ATOM 1363 C C . TYR A 1 170 ? -3.443 -0.377 23.700 1.00 89.62 170 TYR A C 1
ATOM 1365 O O . TYR A 1 170 ? -2.488 0.317 24.055 1.00 89.62 170 TYR A O 1
ATOM 1373 N N . VAL A 1 171 ? -4.666 0.134 23.516 1.00 92.00 171 VAL A N 1
ATOM 1374 C CA . VAL A 1 171 ? -4.986 1.555 23.704 1.00 92.00 171 VAL A CA 1
ATOM 1375 C C . VAL A 1 171 ? -5.819 1.764 24.976 1.00 92.00 171 VAL A C 1
ATOM 1377 O O . VAL A 1 171 ? -6.928 1.237 25.071 1.00 92.00 171 VAL A O 1
ATOM 1380 N N . PRO A 1 172 ? -5.358 2.580 25.944 1.00 90.31 172 PRO A N 1
ATOM 1381 C CA . PRO A 1 172 ? -6.133 2.916 27.138 1.00 90.31 172 PRO A CA 1
ATOM 1382 C C . PRO A 1 172 ? -7.446 3.654 26.833 1.00 90.31 172 PRO A C 1
ATOM 1384 O O . PRO A 1 172 ? -7.553 4.408 25.866 1.00 90.31 172 PRO A O 1
ATOM 1387 N N . ILE A 1 173 ? -8.437 3.510 27.718 1.00 88.88 173 ILE A N 1
ATOM 1388 C CA . ILE A 1 173 ? -9.756 4.161 27.589 1.00 88.88 173 ILE A CA 1
ATOM 1389 C C . ILE A 1 173 ? -9.652 5.699 27.619 1.00 88.88 173 ILE A C 1
ATOM 1391 O O . ILE A 1 173 ? -10.426 6.377 26.953 1.00 88.88 173 ILE A O 1
ATOM 1395 N N . GLY A 1 174 ? -8.693 6.262 28.359 1.00 90.75 174 GLY A N 1
ATOM 1396 C CA . GLY A 1 174 ? -8.498 7.715 28.476 1.00 90.75 174 GLY A CA 1
ATOM 1397 C C . GLY A 1 174 ? -7.662 8.353 27.361 1.00 90.75 174 GLY A C 1
ATOM 1398 O O . GLY A 1 174 ? -7.266 9.505 27.498 1.00 90.75 174 GLY A O 1
ATOM 1399 N N . CYS A 1 175 ? -7.327 7.610 26.302 1.00 94.44 175 CYS A N 1
ATOM 1400 C CA . CYS A 1 175 ? -6.437 8.102 25.257 1.00 94.44 175 CYS A CA 1
ATOM 1401 C C . CYS A 1 175 ? -7.130 9.095 24.316 1.00 94.44 175 CYS A C 1
ATOM 1403 O O . CYS A 1 175 ? -8.134 8.751 23.694 1.00 94.44 175 CYS A O 1
ATOM 1405 N N . GLU A 1 176 ? -6.579 10.298 24.167 1.00 95.31 176 GLU A N 1
ATOM 1406 C CA . GLU A 1 176 ? -7.106 11.359 23.293 1.00 95.31 176 GLU A CA 1
ATOM 1407 C C . GLU A 1 176 ? -6.322 11.517 21.988 1.00 95.31 176 GLU A C 1
ATOM 1409 O O . GLU A 1 176 ? -6.856 12.008 20.995 1.00 95.31 176 GLU A O 1
ATOM 1414 N N . GLU A 1 177 ? -5.062 11.095 21.968 1.00 97.19 177 GLU A N 1
ATOM 1415 C CA . GLU A 1 177 ? -4.199 11.182 20.794 1.00 97.19 177 GLU A CA 1
ATOM 1416 C C . GLU A 1 177 ? -3.073 10.152 20.907 1.00 97.19 177 GLU A C 1
ATOM 1418 O O . GLU A 1 177 ? -2.563 9.927 22.002 1.00 97.19 177 GLU A O 1
ATOM 1423 N N . ILE A 1 178 ? -2.678 9.522 19.797 1.00 98.00 178 ILE A N 1
ATOM 1424 C CA . ILE A 1 178 ? -1.522 8.617 19.766 1.00 98.00 178 ILE A CA 1
ATOM 1425 C C . ILE A 1 178 ? -0.506 9.135 18.759 1.00 98.00 178 ILE A C 1
ATOM 1427 O O . ILE A 1 178 ? -0.827 9.297 17.580 1.00 98.00 178 ILE A O 1
ATOM 1431 N N . THR A 1 179 ? 0.725 9.328 19.217 1.00 98.25 179 THR A N 1
ATOM 1432 C CA . THR A 1 179 ? 1.887 9.611 18.376 1.00 98.25 179 THR A CA 1
ATOM 1433 C C . THR A 1 179 ? 2.651 8.320 18.129 1.00 98.25 179 THR A C 1
ATOM 1435 O O . THR A 1 179 ? 3.068 7.654 19.073 1.00 98.25 179 THR A O 1
ATOM 1438 N N . PHE A 1 180 ? 2.850 7.986 16.859 1.00 97.88 180 PHE A N 1
ATOM 1439 C CA . PHE A 1 180 ? 3.627 6.840 16.407 1.00 97.88 180 PHE A CA 1
ATOM 1440 C C . PHE A 1 180 ? 4.939 7.306 15.788 1.00 97.88 180 PHE A C 1
ATOM 1442 O O . PHE A 1 180 ? 4.947 8.242 14.988 1.00 97.88 180 PHE A O 1
ATOM 1449 N N . ASN A 1 181 ? 6.022 6.612 16.116 1.00 97.81 181 ASN A N 1
ATOM 1450 C CA . ASN A 1 181 ? 7.335 6.758 15.510 1.00 97.81 181 ASN A CA 1
ATOM 1451 C C . ASN A 1 181 ? 7.865 5.360 15.163 1.00 97.81 181 ASN A C 1
ATOM 1453 O O . ASN A 1 181 ? 8.030 4.515 16.040 1.00 97.81 181 ASN A O 1
ATOM 1457 N N . LEU A 1 182 ? 8.080 5.109 13.875 1.00 97.56 182 LEU A N 1
ATOM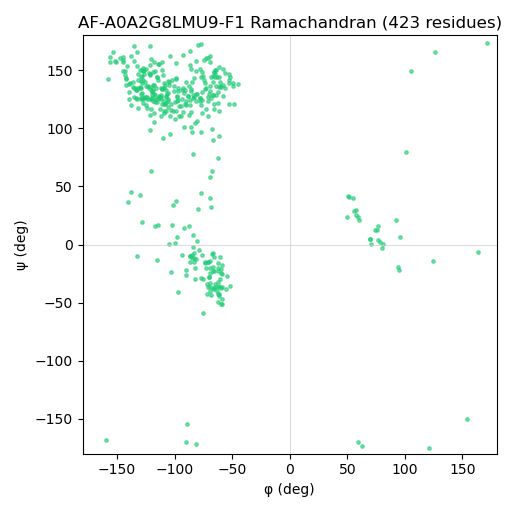 1458 C CA . LEU A 1 182 ? 8.669 3.879 13.361 1.00 97.56 182 LEU A CA 1
ATOM 1459 C C . LEU A 1 182 ? 10.052 4.188 12.820 1.00 97.56 182 LEU A C 1
ATOM 1461 O O . LEU A 1 182 ? 10.205 5.150 12.072 1.00 97.56 182 LEU A O 1
ATOM 1465 N N . VAL A 1 183 ? 11.034 3.357 13.152 1.00 96.50 183 VAL A N 1
ATOM 1466 C CA . VAL A 1 183 ? 12.412 3.502 12.674 1.00 96.50 183 VAL A CA 1
ATOM 1467 C C . VAL A 1 183 ? 12.919 2.146 12.204 1.00 96.50 183 VAL A C 1
ATOM 1469 O O . VAL A 1 183 ? 12.733 1.148 12.902 1.00 96.50 183 VAL A O 1
ATOM 1472 N N . THR A 1 184 ? 13.535 2.082 11.021 1.00 96.62 184 THR A N 1
ATOM 1473 C CA . THR A 1 184 ? 14.247 0.862 10.614 1.00 96.62 184 THR A CA 1
ATOM 1474 C C . THR A 1 184 ? 15.480 0.680 11.496 1.00 96.62 184 THR A C 1
ATOM 1476 O O . THR A 1 184 ? 16.112 1.650 11.903 1.00 96.62 184 THR A O 1
ATOM 1479 N N . PHE A 1 185 ? 15.825 -0.558 11.817 1.00 90.00 185 PHE A N 1
ATOM 1480 C CA . PHE A 1 185 ? 16.978 -0.888 12.645 1.00 90.00 185 PHE A CA 1
ATOM 1481 C C . PHE A 1 185 ? 17.939 -1.787 11.867 1.00 90.00 185 PHE A C 1
ATOM 1483 O O . PHE A 1 185 ? 18.157 -2.953 12.193 1.00 90.00 185 PHE A O 1
ATOM 1490 N N . ASP A 1 186 ? 18.480 -1.236 10.784 1.00 89.19 186 ASP A N 1
ATOM 1491 C CA . ASP A 1 186 ? 19.516 -1.862 9.975 1.00 89.19 186 ASP A CA 1
ATOM 1492 C C . ASP A 1 186 ? 20.893 -1.382 10.445 1.00 89.19 186 ASP A C 1
ATOM 1494 O O . ASP A 1 186 ? 21.264 -0.219 10.265 1.00 89.19 186 ASP A O 1
ATOM 1498 N N . GLN A 1 187 ? 21.650 -2.290 11.063 1.00 85.81 187 GLN A N 1
ATOM 1499 C CA . GLN A 1 187 ? 22.986 -1.998 11.587 1.00 85.81 187 GLN A CA 1
ATOM 1500 C C . GLN A 1 187 ? 24.003 -1.688 10.484 1.00 85.81 187 GLN A C 1
ATOM 1502 O O . GLN A 1 187 ? 24.989 -1.011 10.754 1.00 85.81 187 GLN A O 1
ATOM 1507 N N . SER A 1 188 ? 23.772 -2.141 9.246 1.00 87.06 188 SER A N 1
ATOM 1508 C CA . SER A 1 188 ? 24.663 -1.828 8.122 1.00 87.06 188 SER A CA 1
ATOM 1509 C C . SER A 1 188 ? 24.581 -0.364 7.681 1.00 87.06 188 SER A C 1
ATOM 1511 O O . SER A 1 188 ? 25.468 0.113 6.977 1.00 87.06 188 SER A O 1
ATOM 1513 N N . LEU A 1 189 ? 23.541 0.353 8.122 1.00 87.50 189 LEU A N 1
ATOM 1514 C CA . LEU A 1 189 ? 23.306 1.768 7.834 1.00 87.50 189 LEU A CA 1
ATOM 1515 C C . LEU A 1 189 ? 23.765 2.705 8.959 1.00 87.50 189 LEU A C 1
ATOM 1517 O O . LEU A 1 189 ? 23.480 3.901 8.900 1.00 87.50 189 LEU A O 1
ATOM 1521 N N . ILE A 1 190 ? 24.425 2.168 9.988 1.00 84.44 190 ILE A N 1
ATOM 1522 C CA . ILE A 1 190 ? 24.981 2.939 11.101 1.00 84.44 190 ILE A CA 1
ATOM 1523 C C . ILE A 1 190 ? 26.498 3.030 10.894 1.00 84.44 190 ILE A C 1
ATOM 1525 O O . ILE A 1 190 ? 27.209 2.027 10.979 1.00 84.44 190 ILE A O 1
ATOM 1529 N N . GLY A 1 191 ? 26.996 4.228 10.587 1.00 74.56 191 GLY A N 1
ATOM 1530 C CA . GLY A 1 191 ? 28.423 4.491 10.401 1.00 74.56 191 GLY A CA 1
ATOM 1531 C C . GLY A 1 191 ? 29.204 4.391 11.717 1.00 74.56 191 GLY A C 1
ATOM 1532 O O . GLY A 1 191 ? 28.780 4.911 12.742 1.00 74.56 191 GLY A O 1
ATOM 1533 N N . GLY A 1 192 ? 30.373 3.741 11.702 1.00 56.69 192 GLY A N 1
ATOM 1534 C CA . GLY A 1 192 ? 31.200 3.493 12.897 1.00 56.69 192 GLY A CA 1
ATOM 1535 C C . GLY A 1 192 ? 32.069 4.668 13.384 1.00 56.69 192 GLY A C 1
ATOM 1536 O O . GLY A 1 192 ? 33.161 4.419 13.893 1.00 56.69 192 GLY A O 1
ATOM 1537 N N . GLY A 1 193 ? 31.651 5.925 13.184 1.00 56.25 193 GLY A N 1
ATOM 1538 C CA . GLY A 1 193 ? 32.443 7.140 13.453 1.00 56.25 193 GLY A CA 1
ATOM 1539 C C . GLY A 1 193 ? 31.812 8.116 14.460 1.00 56.25 193 GLY A C 1
ATOM 1540 O O . GLY A 1 193 ? 30.670 7.950 14.862 1.00 56.25 193 GLY A O 1
ATOM 1541 N N . ALA A 1 194 ? 32.578 9.139 14.869 1.00 50.12 194 ALA A N 1
ATOM 1542 C CA . ALA A 1 194 ? 32.245 10.099 15.939 1.00 50.12 194 ALA A CA 1
ATOM 1543 C C . ALA A 1 194 ? 31.037 11.024 15.658 1.00 50.12 194 ALA A C 1
ATOM 1545 O O . ALA A 1 194 ? 30.549 11.680 16.576 1.00 50.12 194 ALA A O 1
ATOM 1546 N N . GLU A 1 195 ? 30.545 11.041 14.421 1.00 56.19 195 GLU A N 1
ATOM 1547 C CA . GLU A 1 195 ? 29.221 11.538 14.054 1.00 56.19 195 GLU A CA 1
ATOM 1548 C C . GLU A 1 195 ? 28.467 10.340 13.468 1.00 56.19 195 GLU A C 1
ATOM 1550 O O . GLU A 1 195 ? 28.802 9.856 12.386 1.00 56.19 195 GLU A O 1
ATOM 1555 N N . GLU A 1 196 ? 27.527 9.775 14.229 1.00 61.28 196 GLU A N 1
ATOM 1556 C CA . GLU A 1 196 ? 26.783 8.579 13.828 1.00 61.28 196 GLU A CA 1
ATOM 1557 C C . GLU A 1 196 ? 25.890 8.907 12.620 1.00 61.28 196 GLU A C 1
ATOM 1559 O O . GLU A 1 196 ? 24.736 9.314 12.768 1.00 61.28 196 GLU A O 1
ATOM 1564 N N . MET A 1 197 ? 26.412 8.732 11.400 1.00 68.81 197 MET A N 1
ATOM 1565 C CA . MET A 1 197 ? 25.567 8.680 10.211 1.00 68.81 197 MET A CA 1
ATOM 1566 C C . MET A 1 197 ? 24.627 7.494 10.372 1.00 68.81 197 MET A C 1
ATOM 1568 O O . MET A 1 197 ? 25.058 6.342 10.440 1.00 68.81 197 MET A O 1
ATOM 1572 N N . ASN A 1 198 ? 23.339 7.794 10.471 1.00 86.44 198 ASN A N 1
ATOM 1573 C CA . ASN A 1 198 ? 22.296 6.799 10.580 1.00 86.44 198 ASN A CA 1
ATOM 1574 C C . ASN A 1 198 ? 21.320 6.981 9.419 1.00 86.44 198 ASN A C 1
ATOM 1576 O O . ASN A 1 198 ? 20.426 7.825 9.457 1.00 86.44 198 ASN A O 1
ATOM 1580 N N . ASN A 1 199 ? 21.502 6.166 8.384 1.00 91.62 199 ASN A N 1
ATOM 1581 C CA . ASN A 1 199 ? 20.710 6.204 7.155 1.00 91.62 199 ASN A CA 1
ATOM 1582 C C . ASN A 1 199 ? 19.431 5.346 7.249 1.00 91.62 199 ASN A C 1
ATOM 1584 O O . ASN A 1 199 ? 18.805 5.011 6.237 1.00 91.62 199 ASN A O 1
ATOM 1588 N N . ASN A 1 200 ? 19.022 4.965 8.464 1.00 94.38 200 ASN A N 1
ATOM 1589 C CA . ASN A 1 200 ? 17.748 4.296 8.692 1.00 94.38 200 ASN A CA 1
ATOM 1590 C C . ASN A 1 200 ? 16.564 5.228 8.402 1.00 94.38 200 ASN A C 1
ATOM 1592 O O . ASN A 1 200 ? 16.603 6.433 8.647 1.00 94.38 200 ASN A O 1
ATOM 1596 N N . ALA A 1 201 ? 15.482 4.654 7.882 1.00 95.94 201 ALA A N 1
ATOM 1597 C CA . ALA A 1 201 ? 14.263 5.399 7.620 1.00 95.94 201 ALA A CA 1
ATOM 1598 C C . ALA A 1 201 ? 13.482 5.630 8.915 1.00 95.94 201 ALA A C 1
ATOM 1600 O O . ALA A 1 201 ? 13.502 4.801 9.827 1.00 95.94 201 ALA A O 1
ATOM 1601 N N . ASN A 1 202 ? 12.728 6.728 8.956 1.00 96.00 202 ASN A N 1
ATOM 1602 C CA . ASN A 1 202 ? 11.786 7.055 10.021 1.00 96.00 202 ASN A CA 1
ATOM 1603 C C . ASN A 1 202 ? 10.419 7.403 9.413 1.00 96.00 202 ASN A C 1
ATOM 1605 O O . ASN A 1 202 ? 10.341 8.076 8.385 1.00 96.00 202 ASN A O 1
ATOM 1609 N N . LEU A 1 203 ? 9.344 6.965 10.063 1.00 97.19 203 LEU A N 1
ATOM 1610 C CA . LEU A 1 203 ? 7.980 7.411 9.818 1.00 97.19 203 LEU A CA 1
ATOM 1611 C C . LEU A 1 203 ? 7.336 7.861 11.134 1.00 97.19 203 LEU A C 1
ATOM 1613 O O . LEU A 1 203 ? 7.179 7.064 12.055 1.00 97.19 203 LEU A O 1
ATOM 1617 N N . SER A 1 204 ? 6.883 9.116 11.190 1.00 97.69 204 SER A N 1
ATOM 1618 C CA . SER A 1 204 ? 6.153 9.663 12.340 1.00 97.69 204 SER A CA 1
ATOM 1619 C C . SER A 1 204 ? 4.767 10.160 11.941 1.00 97.69 204 SER A C 1
ATOM 1621 O O . SER A 1 204 ? 4.618 10.850 10.933 1.00 97.69 204 SER A O 1
ATOM 1623 N N . PHE A 1 205 ? 3.741 9.812 12.716 1.00 97.75 205 PHE A N 1
ATOM 1624 C CA . PHE A 1 205 ? 2.375 10.294 12.495 1.00 97.75 205 PHE A CA 1
ATOM 1625 C C . PHE A 1 205 ? 1.540 10.262 13.773 1.00 97.75 205 PHE A C 1
ATOM 1627 O O . PHE A 1 205 ? 1.846 9.548 14.723 1.00 97.75 205 PHE A O 1
ATOM 1634 N N . VAL A 1 206 ? 0.453 11.029 13.763 1.00 97.75 206 VAL A N 1
ATOM 1635 C CA . VAL A 1 206 ? -0.453 11.194 14.900 1.00 97.75 206 VAL A CA 1
ATOM 1636 C C . VAL A 1 206 ? -1.857 10.755 14.502 1.00 97.75 206 VAL A C 1
ATOM 1638 O O . VAL A 1 206 ? -2.323 11.106 13.415 1.00 97.75 206 VAL A O 1
ATOM 1641 N N . LEU A 1 207 ? -2.529 9.993 15.367 1.00 97.56 207 LEU A N 1
ATOM 1642 C CA . LEU A 1 207 ? -3.919 9.571 15.190 1.00 97.56 207 LEU A CA 1
ATOM 1643 C C . LEU A 1 207 ? -4.807 10.097 16.319 1.00 97.56 207 LEU A C 1
ATOM 1645 O O . LEU A 1 207 ? -4.377 10.207 17.466 1.00 97.56 207 LEU A O 1
ATOM 1649 N N . LYS A 1 208 ? -6.073 10.354 15.984 1.00 97.12 208 LYS A N 1
ATOM 1650 C CA . LYS A 1 208 ? -7.129 10.762 16.920 1.00 97.12 208 LYS A CA 1
ATOM 1651 C C . LYS A 1 208 ? -8.172 9.651 17.077 1.00 97.12 208 LYS A C 1
ATOM 1653 O O . LYS A 1 208 ? -8.291 8.809 16.182 1.00 97.12 208 LYS A O 1
ATOM 1658 N N . PRO A 1 209 ? -8.922 9.618 18.188 1.00 95.44 209 PRO A N 1
ATOM 1659 C CA . PRO A 1 209 ? -9.922 8.593 18.420 1.00 95.44 209 PRO A CA 1
ATOM 1660 C C . PRO A 1 209 ? -11.116 8.736 17.470 1.00 95.44 209 PRO A C 1
ATOM 1662 O O . PRO A 1 209 ? -11.423 9.817 16.967 1.00 95.44 209 PRO A O 1
ATOM 1665 N N . TYR A 1 210 ? -11.814 7.623 17.270 1.00 94.81 210 TYR A N 1
ATOM 1666 C CA . TYR A 1 210 ? -13.177 7.578 16.762 1.00 94.81 210 TYR A CA 1
ATOM 1667 C C . TYR A 1 210 ? -14.121 8.329 17.711 1.00 94.81 210 TYR A C 1
ATOM 1669 O O . TYR A 1 210 ? -14.071 8.165 18.932 1.00 94.81 210 TYR A O 1
ATOM 1677 N N . GLU A 1 211 ? -15.009 9.123 17.130 1.00 93.06 211 GLU A N 1
ATOM 1678 C CA . GLU A 1 211 ? -16.041 9.892 17.810 1.00 93.06 211 GLU A CA 1
ATOM 1679 C C . GLU A 1 211 ? -17.329 9.064 17.869 1.00 93.06 211 GLU A C 1
ATOM 1681 O O . GLU A 1 211 ? -18.077 8.950 16.894 1.00 93.06 211 GLU A O 1
ATOM 1686 N N . SER A 1 212 ? -17.581 8.466 19.036 1.00 87.69 212 SER A N 1
ATOM 1687 C CA . SER A 1 212 ? -18.830 7.750 19.301 1.00 87.69 212 SER A CA 1
ATOM 1688 C C . SER A 1 212 ? -20.023 8.711 19.263 1.00 87.69 212 SER A C 1
ATOM 1690 O O . SER A 1 212 ? -19.959 9.771 19.895 1.00 87.69 212 SER A O 1
ATOM 1692 N N . PRO A 1 213 ? -21.144 8.333 18.618 1.00 84.38 213 PRO A N 1
ATOM 1693 C CA . PRO A 1 213 ? -22.378 9.110 18.637 1.00 84.38 213 PRO A CA 1
ATOM 1694 C C . PRO A 1 213 ? -22.788 9.511 20.055 1.00 84.38 213 PRO A C 1
ATOM 1696 O O . PRO A 1 213 ? -22.690 8.711 20.990 1.00 84.38 213 PRO A O 1
ATOM 1699 N N . ALA A 1 214 ? -23.210 10.771 20.205 1.00 74.94 214 ALA A N 1
ATOM 1700 C CA . ALA A 1 214 ? -23.645 11.377 21.467 1.00 74.94 214 ALA A CA 1
ATOM 1701 C C . ALA A 1 214 ? -22.675 11.190 22.658 1.00 74.94 214 ALA A C 1
ATOM 1703 O O . ALA A 1 214 ? -23.105 11.248 23.808 1.00 74.94 214 ALA A O 1
ATOM 1704 N N . ASN A 1 215 ? -21.378 10.961 22.405 1.00 69.31 215 ASN A N 1
ATOM 1705 C CA . ASN A 1 215 ? -20.379 10.614 23.424 1.00 69.31 215 ASN A CA 1
ATOM 1706 C C . ASN A 1 215 ? -20.754 9.368 24.261 1.00 69.31 215 ASN A C 1
ATOM 1708 O O . ASN A 1 215 ? -20.347 9.245 25.414 1.00 69.31 215 ASN A O 1
ATOM 1712 N N . GLY A 1 216 ? -21.520 8.430 23.685 1.00 70.81 216 GLY A N 1
ATOM 1713 C CA . GLY A 1 216 ? -22.044 7.240 24.375 1.00 70.81 216 GLY A CA 1
ATOM 1714 C C . GLY A 1 216 ? -20.994 6.205 24.811 1.00 70.81 216 GLY A C 1
ATOM 1715 O O . GLY A 1 216 ? -21.317 5.285 25.566 1.00 70.81 216 GLY A O 1
ATOM 1716 N N . ASN A 1 217 ? -19.732 6.370 24.391 1.00 80.69 217 ASN A N 1
ATOM 1717 C CA . ASN A 1 217 ? -18.634 5.421 24.609 1.00 80.69 217 ASN A CA 1
ATOM 1718 C C . ASN A 1 217 ? -18.965 4.003 24.104 1.00 80.69 217 ASN A C 1
ATOM 1720 O O . ASN A 1 217 ? -18.638 3.013 24.761 1.00 80.69 217 ASN A O 1
ATOM 1724 N N . GLU A 1 218 ? -19.623 3.909 22.945 1.00 86.25 218 GLU A N 1
ATOM 1725 C CA . GLU A 1 218 ? -19.915 2.647 22.267 1.00 86.25 218 GLU A CA 1
ATOM 1726 C C . GLU A 1 218 ? -19.007 2.494 21.043 1.00 86.25 218 GLU A C 1
ATOM 1728 O O . GLU A 1 218 ? -18.878 3.394 20.210 1.00 86.25 218 GLU A O 1
ATOM 1733 N N . TYR A 1 219 ? -18.361 1.337 20.940 1.00 89.19 219 TYR A N 1
ATOM 1734 C CA . TYR A 1 219 ? -17.358 1.066 19.920 1.00 89.19 219 TYR A CA 1
ATOM 1735 C C . TYR A 1 219 ? -17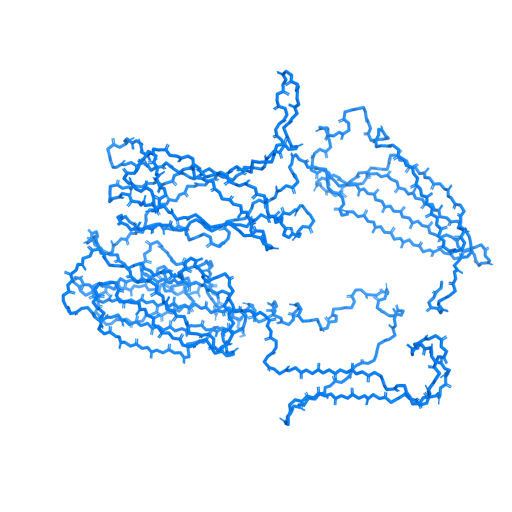.536 -0.355 19.392 1.00 89.19 219 TYR A C 1
ATOM 1737 O O . TYR A 1 219 ? -17.731 -1.288 20.172 1.00 89.19 219 TYR A O 1
ATOM 1745 N N . LEU A 1 220 ? -17.420 -0.496 18.074 1.00 89.62 220 LEU A N 1
ATOM 1746 C CA . LEU A 1 220 ? -17.259 -1.765 17.376 1.00 89.62 220 LEU A CA 1
ATOM 1747 C C . LEU A 1 220 ? -15.867 -1.778 16.763 1.00 89.62 220 LEU A C 1
ATOM 1749 O O . LEU A 1 220 ? -15.520 -0.844 16.044 1.00 89.62 220 LEU A O 1
ATOM 1753 N N . PHE A 1 221 ? -15.071 -2.804 17.020 1.00 90.75 221 PHE A N 1
ATOM 1754 C CA . PHE A 1 221 ? -13.804 -3.003 16.327 1.00 90.75 221 PHE A CA 1
ATOM 1755 C C . PHE A 1 221 ? -13.812 -4.345 15.621 1.00 90.75 221 PHE A C 1
ATOM 1757 O O . PHE A 1 221 ? -14.055 -5.365 16.258 1.00 90.75 221 PHE A O 1
ATOM 1764 N N . ILE A 1 222 ? -13.544 -4.331 14.318 1.00 90.81 222 ILE A N 1
ATOM 1765 C CA . ILE A 1 222 ? -13.333 -5.543 13.535 1.00 90.81 222 ILE A CA 1
ATOM 1766 C C . ILE A 1 222 ? -11.920 -5.549 12.965 1.00 90.81 222 ILE A C 1
ATOM 1768 O O . ILE A 1 222 ? -11.441 -4.542 12.436 1.00 90.81 222 ILE A O 1
ATOM 1772 N N . ARG A 1 223 ? -11.252 -6.701 13.021 1.00 88.38 223 ARG A N 1
ATOM 1773 C CA . ARG A 1 223 ? -9.963 -6.887 12.347 1.00 88.38 223 ARG A CA 1
ATOM 1774 C C . ARG A 1 223 ? -9.832 -8.269 11.736 1.00 88.38 223 ARG A C 1
ATOM 1776 O O . ARG A 1 223 ? -10.414 -9.248 12.190 1.00 88.38 223 ARG A O 1
ATOM 1783 N N . THR A 1 224 ? -9.014 -8.338 10.693 1.00 86.56 224 THR A N 1
ATOM 1784 C CA . THR A 1 224 ? -8.471 -9.607 10.210 1.00 86.56 224 THR A CA 1
ATOM 1785 C C . THR A 1 224 ? -7.463 -10.127 11.236 1.00 86.56 224 THR A C 1
ATOM 1787 O O . THR A 1 224 ? -6.559 -9.357 11.583 1.00 86.56 224 THR A O 1
ATOM 1790 N N . PRO A 1 225 ? -7.557 -11.389 11.685 1.00 80.50 225 PRO A N 1
ATOM 1791 C CA . PRO A 1 225 ? -6.589 -11.942 12.620 1.00 80.50 225 PRO A CA 1
ATOM 1792 C C . PRO A 1 225 ? -5.147 -11.851 12.104 1.00 80.50 225 PRO A C 1
ATOM 1794 O O . PRO A 1 225 ? -4.916 -11.960 10.893 1.00 80.50 225 PRO A O 1
ATOM 1797 N N . PRO A 1 226 ? -4.162 -11.684 13.002 1.00 70.56 226 PRO A N 1
ATOM 1798 C CA . PRO A 1 226 ? -2.779 -11.381 12.632 1.00 70.56 226 PRO A CA 1
ATOM 1799 C C . PRO A 1 226 ? -2.071 -12.517 11.877 1.00 70.56 226 PRO A C 1
ATOM 1801 O O . PRO A 1 226 ? -1.091 -12.268 11.185 1.00 70.56 226 PRO A O 1
ATOM 1804 N N . TYR A 1 227 ? -2.574 -13.751 11.958 1.00 71.81 227 TYR A N 1
ATOM 1805 C CA . TYR A 1 227 ? -2.000 -14.916 11.276 1.00 71.81 227 TYR A CA 1
ATOM 1806 C C . TYR A 1 227 ? -2.436 -15.065 9.805 1.00 71.81 227 TYR A C 1
ATOM 1808 O O . TYR A 1 227 ? -1.896 -15.909 9.086 1.00 71.81 227 TYR A O 1
ATOM 1816 N N . TYR A 1 228 ? -3.383 -14.254 9.317 1.00 73.00 228 TYR A N 1
ATOM 1817 C CA . TYR A 1 228 ? -3.766 -14.251 7.902 1.00 73.00 228 TYR A CA 1
ATOM 1818 C C . TYR A 1 228 ? -2.830 -13.366 7.069 1.00 73.00 228 TYR A C 1
ATOM 1820 O O . TYR A 1 228 ? -3.192 -12.267 6.657 1.00 73.00 228 TYR A O 1
ATOM 1828 N N . TYR A 1 229 ? -1.635 -13.879 6.766 1.00 66.88 229 TYR A N 1
ATOM 1829 C CA . TYR A 1 229 ? -0.669 -13.202 5.887 1.00 66.88 229 TYR A CA 1
ATOM 1830 C C . TYR A 1 229 ? -1.119 -13.163 4.419 1.00 66.88 229 TYR A C 1
ATOM 1832 O O . TYR A 1 229 ? -0.854 -12.207 3.697 1.00 66.88 229 TYR A O 1
ATOM 1840 N N . TYR A 1 230 ? -1.829 -14.200 3.958 1.00 79.56 230 TYR A N 1
ATOM 1841 C CA . TYR A 1 230 ? -2.334 -14.270 2.588 1.00 79.56 230 TYR A CA 1
ATOM 1842 C C . TYR A 1 230 ? -3.754 -14.806 2.564 1.00 79.56 230 TYR A C 1
ATOM 1844 O O . TYR A 1 230 ? -3.993 -15.955 2.920 1.00 79.56 230 TYR A O 1
ATOM 1852 N N . ILE A 1 231 ? -4.672 -14.001 2.042 1.00 89.81 231 ILE A N 1
ATOM 1853 C CA . ILE A 1 231 ? -6.064 -14.393 1.838 1.00 89.81 231 ILE A CA 1
ATOM 1854 C C . ILE A 1 231 ? -6.229 -14.818 0.381 1.00 89.81 231 ILE A C 1
ATOM 1856 O O . ILE A 1 231 ? -5.922 -14.066 -0.546 1.00 89.81 231 ILE A O 1
ATOM 1860 N N . SER A 1 232 ? -6.704 -16.032 0.146 1.00 91.62 232 SER A N 1
ATOM 1861 C CA . SER A 1 232 ? -7.010 -16.571 -1.177 1.00 91.62 232 SER A CA 1
ATOM 1862 C C . SER A 1 232 ? -8.495 -16.902 -1.299 1.00 91.62 232 SER A C 1
ATOM 1864 O O . SER A 1 232 ? -9.196 -17.129 -0.318 1.00 91.62 232 SER A O 1
ATOM 1866 N N . TYR A 1 233 ? -9.002 -16.940 -2.534 1.00 91.25 233 TYR A N 1
ATOM 1867 C CA . TYR A 1 233 ? -10.360 -17.432 -2.756 1.00 91.25 233 TYR A CA 1
ATOM 1868 C C . TYR A 1 233 ? -10.470 -18.890 -2.286 1.00 91.25 233 TYR A C 1
ATOM 1870 O O . TYR A 1 233 ? -9.567 -19.694 -2.522 1.00 91.25 233 TYR A O 1
ATOM 1878 N N . GLY A 1 234 ? -11.594 -19.227 -1.659 1.00 91.50 234 GLY A N 1
ATOM 1879 C CA . GLY A 1 234 ? -11.834 -20.528 -1.042 1.00 91.50 234 GLY A CA 1
ATOM 1880 C C . GLY A 1 234 ? -11.521 -20.575 0.452 1.00 91.50 234 GLY A C 1
ATOM 1881 O O . GLY A 1 234 ? -12.115 -21.418 1.128 1.00 91.50 234 GLY A O 1
ATOM 1882 N N . ASP A 1 235 ? -10.686 -19.669 0.968 1.00 92.00 235 ASP A N 1
ATOM 1883 C CA . ASP A 1 235 ? -10.382 -19.585 2.398 1.00 92.00 235 ASP A CA 1
ATOM 1884 C C . ASP A 1 235 ? -11.641 -19.217 3.194 1.00 92.00 235 ASP A C 1
ATOM 1886 O O . ASP A 1 235 ? -12.549 -18.548 2.688 1.00 92.00 235 ASP A O 1
ATOM 1890 N N . VAL A 1 236 ? -11.711 -19.684 4.439 1.00 91.38 236 VAL A N 1
ATOM 1891 C CA . VAL A 1 236 ? -12.717 -19.242 5.408 1.00 91.38 236 VAL A CA 1
ATOM 1892 C C . VAL A 1 236 ? -12.020 -18.249 6.317 1.00 91.38 236 VAL A C 1
ATOM 1894 O O . VAL A 1 236 ? -11.068 -18.619 6.997 1.00 91.38 236 VAL A O 1
ATOM 1897 N N . LEU A 1 237 ? -12.456 -16.996 6.272 1.00 89.25 237 LEU A N 1
ATOM 1898 C CA . LEU A 1 237 ? -11.953 -15.964 7.164 1.00 89.25 237 LEU A CA 1
ATOM 1899 C C . LEU A 1 237 ? -12.849 -15.887 8.377 1.00 89.25 237 LEU A C 1
ATOM 1901 O O . LEU A 1 237 ? -14.068 -15.853 8.233 1.00 89.25 237 LEU A O 1
ATOM 1905 N N . ASP A 1 238 ? -12.212 -15.823 9.535 1.00 88.25 238 ASP A N 1
ATOM 1906 C CA . ASP A 1 238 ? -12.850 -15.538 10.807 1.00 88.25 238 ASP A CA 1
ATOM 1907 C C . ASP A 1 238 ? -12.367 -14.168 11.265 1.00 88.25 238 ASP A C 1
ATOM 1909 O O . ASP A 1 238 ? -11.174 -13.990 11.496 1.00 88.25 238 ASP A O 1
ATOM 1913 N N . LEU A 1 239 ? -13.240 -13.167 11.273 1.00 87.19 239 LEU A N 1
ATOM 1914 C CA . LEU A 1 239 ? -12.872 -11.828 11.720 1.00 87.19 239 LEU A CA 1
ATOM 1915 C C . LEU A 1 239 ? -13.025 -11.728 13.223 1.00 87.19 239 LEU A C 1
ATOM 1917 O O . LEU A 1 239 ? -14.075 -12.077 13.753 1.00 87.19 239 LEU A O 1
ATOM 1921 N N . GLU A 1 240 ? -12.024 -11.157 13.880 1.00 87.19 240 GLU A N 1
ATOM 1922 C CA . GLU A 1 240 ? -12.139 -10.801 15.287 1.00 87.19 240 GLU A CA 1
ATOM 1923 C C . GLU A 1 240 ? -13.041 -9.578 15.429 1.00 87.19 240 GLU A C 1
ATOM 1925 O O . GLU A 1 240 ? -12.892 -8.595 14.691 1.00 87.19 240 GLU A O 1
ATOM 1930 N N . LEU A 1 241 ? -13.964 -9.651 16.384 1.00 86.50 241 LEU A N 1
ATOM 1931 C CA . LEU A 1 241 ? -14.933 -8.614 16.687 1.00 86.50 241 LEU A CA 1
ATOM 1932 C C . LEU A 1 241 ? -14.862 -8.283 18.176 1.00 86.50 241 LEU A C 1
ATOM 1934 O O . LEU A 1 241 ? -15.006 -9.160 19.020 1.00 86.50 241 LEU A O 1
ATOM 1938 N N . PHE A 1 242 ? -14.676 -7.003 18.489 1.00 84.19 242 PHE A N 1
ATOM 1939 C CA . PHE A 1 242 ? -14.600 -6.507 19.858 1.00 84.19 242 PHE A CA 1
ATOM 1940 C C . PHE A 1 242 ? -15.645 -5.419 20.106 1.00 84.19 242 PHE A C 1
ATOM 1942 O O . PHE A 1 242 ? -15.806 -4.489 19.306 1.00 84.19 242 PHE A O 1
ATOM 1949 N N . LEU A 1 243 ? -16.314 -5.519 21.253 1.00 80.25 243 LEU A N 1
ATOM 1950 C CA . LEU A 1 243 ? -17.300 -4.564 21.751 1.00 80.25 243 LEU A CA 1
ATOM 1951 C C . LEU A 1 243 ? -16.862 -4.059 23.129 1.00 80.25 243 LEU A C 1
ATOM 1953 O O . LEU A 1 243 ? -16.460 -4.841 23.986 1.00 80.25 243 LEU A O 1
ATOM 1957 N N . VAL A 1 244 ? -16.976 -2.750 23.374 1.00 75.25 244 VAL A N 1
ATOM 1958 C CA . VAL A 1 244 ? -16.628 -2.174 24.692 1.00 75.25 244 VAL A CA 1
ATOM 1959 C C . VAL A 1 244 ? -17.695 -2.460 25.756 1.00 75.25 244 VAL A C 1
ATOM 1961 O O . VAL A 1 244 ? -17.368 -2.580 26.935 1.00 75.25 244 VAL A O 1
ATOM 1964 N N . ARG A 1 245 ? -18.973 -2.604 25.374 1.00 68.12 245 ARG A N 1
ATOM 1965 C CA . ARG A 1 245 ? -20.061 -2.964 26.299 1.00 68.12 245 ARG A CA 1
ATOM 1966 C C . ARG A 1 245 ? -20.590 -4.360 25.997 1.00 68.12 245 ARG A C 1
ATOM 1968 O O . ARG A 1 245 ? -21.038 -4.626 24.887 1.00 68.12 245 ARG A O 1
ATOM 1975 N N . GLN A 1 246 ? -20.596 -5.218 27.016 1.00 59.28 246 GLN A N 1
ATOM 1976 C CA . GLN A 1 246 ? -21.189 -6.551 26.949 1.00 59.28 246 GLN A CA 1
ATOM 1977 C C . GLN A 1 246 ? -22.703 -6.437 27.191 1.00 59.28 246 GLN A C 1
ATOM 1979 O O . GLN A 1 246 ? -23.139 -6.207 28.320 1.00 59.28 246 GLN A O 1
ATOM 1984 N N . ARG A 1 247 ? -23.518 -6.558 26.141 1.00 63.53 247 ARG A N 1
ATOM 1985 C CA . ARG A 1 247 ? -24.967 -6.784 26.265 1.00 63.53 247 ARG A CA 1
ATOM 1986 C C . ARG A 1 247 ? -25.287 -8.151 25.671 1.00 63.53 247 ARG A C 1
ATOM 1988 O O . ARG A 1 247 ? -24.681 -8.537 24.683 1.00 63.53 247 ARG A O 1
ATOM 1995 N N . ILE A 1 248 ? -26.243 -8.852 26.271 1.00 57.50 248 ILE A N 1
ATOM 1996 C CA . ILE A 1 248 ? -26.513 -10.275 25.998 1.00 57.50 248 ILE A CA 1
ATOM 1997 C C . ILE A 1 248 ? -27.273 -10.481 24.659 1.00 57.50 248 ILE A C 1
ATOM 1999 O O . ILE A 1 248 ? -27.339 -11.592 24.152 1.00 57.50 248 ILE A O 1
ATOM 2003 N N . ASP A 1 249 ? -27.750 -9.408 24.006 1.00 68.62 249 ASP A N 1
ATOM 2004 C CA . ASP A 1 249 ? -28.609 -9.488 22.808 1.00 68.62 249 ASP A CA 1
ATOM 2005 C C . ASP A 1 249 ? -28.243 -8.473 21.699 1.00 68.62 249 ASP A C 1
ATOM 2007 O O . ASP A 1 249 ? -29.114 -7.793 21.151 1.00 68.62 249 ASP A O 1
ATOM 2011 N N . ILE A 1 250 ? -26.956 -8.308 21.365 1.00 78.19 250 ILE A N 1
ATOM 2012 C CA . ILE A 1 250 ? -26.558 -7.452 20.230 1.00 78.19 250 ILE A CA 1
ATOM 2013 C C . ILE A 1 250 ? -26.584 -8.263 18.929 1.00 78.19 250 ILE A C 1
ATOM 2015 O O . ILE A 1 250 ? -25.901 -9.278 18.788 1.00 78.19 250 ILE A O 1
ATOM 2019 N N . PHE A 1 251 ? -27.341 -7.770 17.946 1.00 86.19 251 PHE A N 1
ATOM 2020 C CA . PHE A 1 251 ? -27.267 -8.245 16.567 1.00 86.19 251 PHE A CA 1
ATOM 2021 C C . PHE A 1 251 ? -26.232 -7.433 15.797 1.00 86.19 251 PHE A C 1
ATOM 2023 O O . PHE A 1 251 ? -26.363 -6.216 15.642 1.00 86.19 251 PHE A O 1
ATOM 2030 N N . ILE A 1 252 ? -25.215 -8.125 15.293 1.00 88.62 252 ILE A N 1
ATOM 2031 C CA . ILE A 1 252 ? -24.246 -7.555 14.367 1.00 88.62 252 ILE A CA 1
ATOM 2032 C C . ILE A 1 252 ? -24.756 -7.800 12.954 1.00 88.62 252 ILE A C 1
ATOM 2034 O O . ILE A 1 252 ? -24.953 -8.942 12.531 1.00 88.62 252 ILE A O 1
ATOM 2038 N N . HIS A 1 253 ? -24.949 -6.713 12.220 1.00 91.69 253 HIS A N 1
ATOM 2039 C CA . HIS A 1 253 ? -25.265 -6.720 10.803 1.00 91.69 253 HIS A CA 1
ATOM 2040 C C . HIS A 1 253 ? -23.978 -6.493 10.020 1.00 91.69 253 HIS A C 1
ATOM 2042 O O . HIS A 1 253 ? -23.262 -5.524 10.273 1.00 91.69 253 HIS A O 1
ATOM 2048 N N . ALA A 1 254 ? -23.680 -7.363 9.060 1.00 92.69 254 ALA A N 1
ATOM 2049 C CA . ALA A 1 254 ? -22.476 -7.253 8.254 1.00 92.69 254 ALA A CA 1
ATOM 2050 C C . ALA A 1 254 ? -22.782 -7.406 6.769 1.00 92.69 254 ALA A C 1
ATOM 2052 O O . ALA A 1 254 ? -23.662 -8.166 6.363 1.00 92.69 254 ALA A O 1
ATOM 2053 N N . PHE A 1 255 ? -22.027 -6.690 5.943 1.00 94.56 255 PHE A N 1
ATOM 2054 C CA . PHE A 1 255 ? -22.079 -6.845 4.499 1.00 94.56 255 PHE A CA 1
ATOM 2055 C C . PHE A 1 255 ? -20.702 -6.690 3.865 1.00 94.56 255 PHE A C 1
ATOM 2057 O O . PHE A 1 255 ? -19.839 -5.961 4.360 1.00 94.56 255 PHE A O 1
ATOM 2064 N N . ILE A 1 256 ? -20.502 -7.393 2.749 1.00 95.25 256 ILE A N 1
ATOM 2065 C CA . ILE A 1 256 ? -19.233 -7.410 2.019 1.00 95.25 256 ILE A CA 1
ATOM 2066 C C . ILE A 1 256 ? -19.404 -6.707 0.677 1.00 95.25 256 ILE A C 1
ATOM 2068 O O . ILE A 1 256 ? -20.301 -7.024 -0.111 1.00 95.25 256 ILE A O 1
ATOM 2072 N N . ILE A 1 257 ? -18.500 -5.766 0.421 1.00 95.69 257 ILE A N 1
ATOM 2073 C CA . ILE A 1 257 ? -18.390 -4.991 -0.805 1.00 95.69 257 ILE A CA 1
ATOM 2074 C C . ILE A 1 257 ? -17.161 -5.473 -1.572 1.00 95.69 257 ILE A C 1
ATOM 2076 O O . ILE A 1 257 ? -16.047 -5.476 -1.048 1.00 95.69 257 ILE A O 1
ATOM 2080 N N . ALA A 1 258 ? -17.338 -5.826 -2.840 1.00 95.12 258 ALA A N 1
ATOM 2081 C CA . ALA A 1 258 ? -16.229 -6.045 -3.760 1.00 95.12 258 ALA A CA 1
ATOM 2082 C C . ALA A 1 258 ? -16.540 -5.389 -5.101 1.00 95.12 258 ALA A C 1
ATOM 2084 O O . ALA A 1 258 ? -17.652 -5.514 -5.619 1.00 95.12 258 ALA A O 1
ATOM 2085 N N . ARG A 1 259 ? -15.553 -4.683 -5.669 1.00 92.06 259 ARG A N 1
ATOM 2086 C CA . ARG A 1 259 ? -15.682 -3.985 -6.964 1.00 92.06 259 ARG A CA 1
ATOM 2087 C C . ARG A 1 259 ? -16.929 -3.082 -7.025 1.00 92.06 259 ARG A C 1
ATOM 2089 O O . ARG A 1 259 ? -17.674 -3.100 -8.005 1.00 92.06 259 ARG A O 1
ATOM 2096 N N . GLY A 1 260 ? -17.190 -2.372 -5.925 1.00 91.31 260 GLY A N 1
ATOM 2097 C CA . GLY A 1 260 ? -18.292 -1.413 -5.806 1.00 91.31 260 GLY A CA 1
ATOM 2098 C C . GLY A 1 260 ? -19.685 -2.035 -5.668 1.00 91.31 260 GLY A C 1
ATOM 2099 O O . GLY A 1 260 ? -20.677 -1.326 -5.816 1.00 91.31 260 GLY A O 1
ATOM 2100 N N . LYS A 1 261 ? -19.790 -3.346 -5.409 1.00 93.38 261 LYS A N 1
ATOM 2101 C CA . LYS A 1 261 ? -21.072 -4.046 -5.245 1.00 93.38 261 LYS A CA 1
ATOM 2102 C C . LYS A 1 261 ? -21.137 -4.776 -3.915 1.00 93.38 261 LYS A C 1
ATOM 2104 O O . LYS A 1 261 ? -20.189 -5.465 -3.545 1.00 93.38 261 LYS A O 1
ATOM 2109 N N . ILE A 1 262 ? -22.284 -4.669 -3.251 1.00 94.25 262 ILE A N 1
ATOM 2110 C CA . ILE A 1 262 ? -22.633 -5.509 -2.104 1.00 94.25 262 ILE A CA 1
ATOM 2111 C C . ILE A 1 262 ? -23.070 -6.870 -2.645 1.00 94.25 262 ILE A C 1
ATOM 2113 O O . ILE A 1 262 ? -23.939 -6.928 -3.516 1.00 94.25 262 ILE A O 1
ATOM 2117 N N . PHE A 1 263 ? -22.465 -7.956 -2.168 1.00 87.56 263 PHE A N 1
ATOM 2118 C CA . PHE A 1 263 ? -22.809 -9.310 -2.631 1.00 87.56 263 PHE A CA 1
ATOM 2119 C C . PHE A 1 263 ? -23.018 -10.328 -1.502 1.00 87.56 263 PHE A C 1
ATOM 2121 O O . PHE A 1 263 ? -23.505 -11.421 -1.774 1.00 87.56 263 PHE A O 1
ATOM 2128 N N . HIS A 1 264 ? -22.690 -9.979 -0.256 1.00 88.12 264 HIS A N 1
ATOM 2129 C CA . HIS A 1 264 ? -23.008 -10.771 0.936 1.00 88.12 264 HIS A CA 1
ATOM 2130 C C . HIS A 1 264 ? -23.596 -9.850 1.997 1.00 88.12 264 HIS A C 1
ATOM 2132 O O . HIS A 1 264 ? -23.059 -8.760 2.202 1.00 88.12 264 HIS A O 1
ATOM 2138 N N . ILE A 1 265 ? -24.683 -10.276 2.638 1.00 91.50 265 ILE A N 1
ATOM 2139 C CA . ILE A 1 265 ? -25.331 -9.585 3.756 1.00 91.50 265 ILE A CA 1
ATOM 2140 C C . ILE A 1 265 ? -25.736 -10.654 4.761 1.00 91.50 265 ILE A C 1
ATOM 2142 O O . ILE A 1 265 ? -26.364 -11.645 4.387 1.00 91.50 265 ILE A O 1
ATOM 2146 N N . GLU A 1 266 ? -25.400 -10.441 6.024 1.00 88.50 266 GLU A N 1
ATOM 2147 C CA . GLU A 1 266 ? -25.715 -11.365 7.101 1.00 88.50 266 GLU A CA 1
ATOM 2148 C C . GLU A 1 266 ? -26.019 -10.606 8.387 1.00 88.50 266 GLU A C 1
ATOM 2150 O O . GLU A 1 266 ? -25.668 -9.436 8.563 1.00 88.50 266 GLU A O 1
ATOM 2155 N N . SER A 1 267 ? -26.726 -11.262 9.294 1.00 88.81 267 SER A N 1
ATOM 2156 C CA . SER A 1 267 ? -26.983 -10.749 10.631 1.00 88.81 267 SER A CA 1
ATOM 2157 C C . SER A 1 267 ? -26.864 -11.900 11.607 1.00 88.81 267 SER A C 1
ATOM 2159 O O . SER A 1 267 ? -27.510 -12.931 11.426 1.00 88.81 267 SER A O 1
ATOM 2161 N N . LYS A 1 268 ? -26.014 -11.730 12.614 1.00 84.06 268 LYS A N 1
ATOM 2162 C CA . LYS A 1 268 ? -25.709 -12.759 13.605 1.00 84.06 268 LYS A CA 1
ATOM 2163 C C . LYS A 1 268 ? -25.889 -12.158 14.995 1.00 84.06 268 LYS A C 1
ATOM 2165 O O . LYS A 1 268 ? -25.513 -11.009 15.223 1.00 84.06 268 LYS A O 1
ATOM 2170 N N . GLN A 1 269 ? -26.481 -12.925 15.905 1.00 80.56 269 GLN A N 1
ATOM 2171 C CA . GLN A 1 269 ? -26.397 -12.625 17.331 1.00 80.56 269 GLN A CA 1
ATOM 2172 C C . GLN A 1 269 ? -25.016 -13.074 17.807 1.00 80.56 269 GLN A C 1
ATOM 2174 O O . GLN A 1 269 ? -24.631 -14.216 17.562 1.00 80.56 269 GLN A O 1
ATOM 2179 N N . VAL A 1 270 ? -24.256 -12.154 18.388 1.00 70.75 270 VAL A N 1
ATOM 2180 C CA . VAL A 1 270 ? -22.832 -12.342 18.692 1.00 70.75 270 VAL A CA 1
ATOM 2181 C C . VAL A 1 270 ? -22.656 -12.228 20.204 1.00 70.75 270 VAL A C 1
ATOM 2183 O O . VAL A 1 270 ? -23.050 -11.214 20.783 1.00 70.75 270 VAL A O 1
ATOM 2186 N N . GLU A 1 271 ? -22.097 -13.258 20.845 1.00 64.81 271 GLU A N 1
ATOM 2187 C CA . GLU A 1 271 ? -21.562 -13.138 22.208 1.00 64.81 271 GLU A CA 1
ATOM 2188 C C . GLU A 1 271 ? -20.150 -12.523 22.148 1.00 64.81 271 GLU A C 1
ATOM 2190 O O . GLU A 1 271 ? -19.503 -12.534 21.103 1.00 64.81 271 GLU A O 1
ATOM 2195 N N . ASN A 1 272 ? -19.646 -11.920 23.230 1.00 57.38 272 ASN A N 1
ATOM 2196 C CA . ASN A 1 272 ? -18.291 -11.355 23.181 1.00 57.38 272 ASN A CA 1
ATOM 2197 C C . ASN A 1 272 ? -17.254 -12.438 22.855 1.00 57.38 272 ASN A C 1
ATOM 2199 O O . ASN A 1 272 ? -17.307 -13.520 23.429 1.00 57.38 272 ASN A O 1
ATOM 2203 N N . ASP A 1 273 ? -16.329 -12.102 21.954 1.00 58.00 273 ASP A N 1
ATOM 2204 C CA . ASP A 1 273 ? -15.321 -12.979 21.335 1.00 58.00 273 ASP A CA 1
ATOM 2205 C C . ASP A 1 273 ? -15.834 -13.923 20.227 1.00 58.00 273 ASP A C 1
ATOM 2207 O O . ASP A 1 273 ? -15.045 -14.676 19.650 1.00 58.00 273 ASP A O 1
ATOM 2211 N N . ASP A 1 274 ? -17.114 -13.844 19.838 1.00 66.31 274 ASP A N 1
ATOM 2212 C CA . ASP A 1 274 ? -17.588 -14.518 18.628 1.00 66.31 274 ASP A CA 1
ATOM 2213 C C . ASP A 1 274 ? -17.074 -13.802 17.373 1.00 66.31 274 ASP A C 1
ATOM 2215 O O . ASP A 1 274 ? -17.439 -12.664 17.060 1.00 66.31 274 ASP A O 1
ATOM 2219 N N . GLY A 1 275 ? -16.265 -14.515 16.596 1.00 72.50 275 GLY A N 1
ATOM 2220 C CA . GLY A 1 275 ? -15.828 -14.039 15.297 1.00 72.50 275 GLY A CA 1
ATOM 2221 C C . GLY A 1 275 ? -16.938 -14.041 14.237 1.00 72.50 275 GLY A C 1
ATOM 2222 O O . GLY A 1 275 ? -17.982 -14.711 14.349 1.00 72.50 275 GLY A O 1
ATOM 2223 N N . TYR A 1 276 ? -16.716 -13.257 13.180 1.00 80.62 276 TYR A N 1
ATOM 2224 C CA . TYR A 1 276 ? -17.562 -13.245 11.988 1.00 80.62 276 TYR A CA 1
ATOM 2225 C C . TYR A 1 276 ? -16.914 -14.080 10.881 1.00 80.62 276 TYR A C 1
ATOM 2227 O O . TYR A 1 276 ? -15.927 -13.665 10.267 1.00 80.62 276 TYR A O 1
ATOM 2235 N N . GLN A 1 277 ? -17.500 -15.249 10.608 1.00 87.44 277 GLN A N 1
ATOM 2236 C CA . GLN A 1 277 ? -16.971 -16.208 9.645 1.00 87.44 277 GLN A CA 1
ATOM 2237 C C . GLN A 1 277 ? -17.628 -16.086 8.274 1.00 87.44 277 GLN A C 1
ATOM 2239 O O . GLN A 1 277 ? -18.849 -16.114 8.150 1.00 87.44 277 GLN A O 1
ATOM 2244 N N . PHE A 1 278 ? -16.821 -16.041 7.216 1.00 89.50 278 PHE A N 1
ATOM 2245 C CA . PHE A 1 278 ? -17.320 -16.108 5.844 1.00 89.50 278 PHE A CA 1
ATOM 2246 C C . PHE A 1 278 ? -16.303 -16.744 4.898 1.00 89.50 278 PHE A C 1
ATOM 2248 O O . PHE A 1 278 ? -15.096 -16.755 5.138 1.00 89.50 278 PHE A O 1
ATOM 2255 N N . ARG A 1 279 ? -16.794 -17.277 3.774 1.00 92.62 279 ARG A N 1
ATOM 2256 C CA . ARG A 1 279 ? -15.939 -17.859 2.734 1.00 92.62 279 ARG A CA 1
ATOM 2257 C C . ARG A 1 279 ? -15.570 -16.817 1.685 1.00 92.62 279 ARG A C 1
ATOM 2259 O O . ARG A 1 279 ? -16.444 -16.175 1.108 1.00 92.62 279 ARG A O 1
ATOM 2266 N N . VAL A 1 280 ? -14.282 -16.713 1.375 1.00 93.62 280 VAL A N 1
ATOM 2267 C CA . VAL A 1 280 ? -13.769 -15.813 0.338 1.00 93.62 280 VAL A CA 1
ATOM 2268 C C . VAL A 1 280 ? -14.156 -16.336 -1.041 1.00 93.62 280 VAL A C 1
ATOM 2270 O O . VAL A 1 280 ? -13.813 -17.462 -1.412 1.00 93.62 280 VAL A O 1
ATOM 2273 N N . THR A 1 281 ? -14.841 -15.513 -1.832 1.00 93.12 281 THR A N 1
ATOM 2274 C CA . THR A 1 281 ? -15.297 -15.878 -3.181 1.00 93.12 281 THR A CA 1
ATOM 2275 C C . THR A 1 281 ? -14.430 -15.228 -4.270 1.00 93.12 281 THR A C 1
ATOM 2277 O O . THR A 1 281 ? -13.712 -14.260 -4.002 1.00 93.12 281 THR A O 1
ATOM 2280 N N . PRO A 1 282 ? -14.456 -15.723 -5.524 1.00 92.88 282 PRO A N 1
ATOM 2281 C CA . PRO A 1 282 ? -13.702 -15.118 -6.626 1.00 92.88 282 PRO A CA 1
ATOM 2282 C C . PRO A 1 282 ? -14.056 -13.649 -6.903 1.00 92.88 282 PRO A C 1
ATOM 2284 O O . PRO A 1 282 ? -13.230 -12.911 -7.439 1.00 92.88 282 PRO A O 1
ATOM 2287 N N . GLU A 1 283 ? -15.263 -13.209 -6.548 1.00 92.50 283 GLU A N 1
ATOM 2288 C CA . GLU A 1 283 ? -15.727 -11.832 -6.723 1.00 92.50 283 GLU A CA 1
ATOM 2289 C C . GLU A 1 283 ? -14.964 -10.827 -5.857 1.00 92.50 283 GLU A C 1
ATOM 2291 O O . GLU A 1 283 ? -14.914 -9.653 -6.226 1.00 92.50 283 GLU A O 1
ATOM 2296 N N . MET A 1 284 ? -14.354 -11.298 -4.763 1.00 94.56 284 MET A N 1
ATOM 2297 C CA . MET A 1 284 ? -13.531 -10.515 -3.837 1.00 94.56 284 MET A CA 1
ATOM 2298 C C . MET A 1 284 ? -12.112 -10.254 -4.359 1.00 94.56 284 MET A C 1
ATOM 2300 O O . MET A 1 284 ? -11.338 -9.557 -3.713 1.00 94.56 284 MET A O 1
ATOM 2304 N N . ILE A 1 285 ? -11.735 -10.811 -5.514 1.00 94.19 285 ILE A N 1
ATOM 2305 C CA . ILE A 1 285 ? -10.433 -10.552 -6.137 1.00 94.19 285 ILE A CA 1
ATOM 2306 C C . ILE A 1 285 ? -10.505 -9.210 -6.892 1.00 94.19 285 ILE A C 1
ATOM 2308 O O . ILE A 1 285 ? -11.390 -9.049 -7.739 1.00 94.19 285 ILE A O 1
ATOM 2312 N N . PRO A 1 286 ? -9.558 -8.270 -6.690 1.00 94.31 286 PRO A N 1
ATOM 2313 C CA . PRO A 1 286 ? -8.317 -8.377 -5.903 1.00 94.31 286 PRO A CA 1
ATOM 2314 C C . PRO A 1 286 ? -8.411 -7.904 -4.441 1.00 94.31 286 PRO A C 1
ATOM 2316 O O . PRO A 1 286 ? -7.460 -8.081 -3.688 1.00 94.31 286 PRO A O 1
ATOM 2319 N N . SER A 1 287 ? -9.511 -7.280 -4.035 1.00 94.25 287 SER A N 1
ATOM 2320 C CA . SER A 1 287 ? -9.743 -6.857 -2.653 1.00 94.25 287 SER A CA 1
ATOM 2321 C C . SER A 1 287 ? -11.232 -6.724 -2.372 1.00 94.25 287 SER A C 1
ATOM 2323 O O . SER A 1 287 ? -12.024 -6.470 -3.286 1.00 94.25 287 SER A O 1
ATOM 2325 N N . ALA A 1 288 ? -11.593 -6.818 -1.097 1.00 95.38 288 ALA A N 1
ATOM 2326 C CA . ALA A 1 288 ? -12.946 -6.588 -0.619 1.00 95.38 288 ALA A CA 1
ATOM 2327 C C . ALA A 1 288 ? -12.937 -5.780 0.683 1.00 95.38 288 ALA A C 1
ATOM 2329 O O . ALA A 1 288 ? -11.918 -5.658 1.368 1.00 95.38 288 ALA A O 1
ATOM 2330 N N . ARG A 1 289 ? -14.092 -5.201 1.001 1.00 95.31 289 ARG A N 1
ATOM 2331 C CA . ARG A 1 289 ? -14.360 -4.486 2.245 1.00 95.31 289 ARG A CA 1
ATOM 2332 C C . ARG A 1 289 ? -15.486 -5.191 2.961 1.00 95.31 289 ARG A C 1
ATOM 2334 O O . ARG A 1 289 ? -16.504 -5.484 2.342 1.00 95.31 289 ARG A O 1
ATOM 2341 N N . ILE A 1 290 ? -15.322 -5.424 4.249 1.00 94.69 290 ILE A N 1
ATOM 2342 C CA . ILE A 1 290 ? -16.439 -5.781 5.114 1.00 94.69 290 ILE A CA 1
ATOM 2343 C C . ILE A 1 290 ? -16.799 -4.568 5.957 1.00 94.69 290 ILE A C 1
ATOM 2345 O O . ILE A 1 290 ? -15.921 -3.857 6.451 1.00 94.69 290 ILE A O 1
ATOM 2349 N N . VAL A 1 291 ? -18.096 -4.333 6.087 1.00 95.69 291 VAL A N 1
ATOM 2350 C CA . VAL A 1 291 ? -18.666 -3.354 7.003 1.00 95.69 291 VAL A CA 1
ATOM 2351 C C . VAL A 1 291 ? -19.527 -4.121 7.985 1.00 95.69 291 VAL A C 1
ATOM 2353 O O . VAL A 1 291 ? -20.359 -4.921 7.559 1.00 95.69 291 VAL A O 1
ATOM 2356 N N . ALA A 1 292 ? -19.325 -3.880 9.273 1.00 93.81 292 ALA A N 1
ATOM 2357 C CA . ALA A 1 292 ? -20.159 -4.413 10.336 1.00 93.81 292 ALA A CA 1
ATOM 2358 C C . ALA A 1 292 ? -20.741 -3.253 11.144 1.00 93.81 292 ALA A C 1
ATOM 2360 O O . ALA A 1 292 ? -20.091 -2.218 11.299 1.00 93.81 292 ALA A O 1
ATOM 2361 N N . TYR A 1 293 ? -21.962 -3.407 11.640 1.00 92.81 293 TYR A N 1
ATOM 2362 C CA . TYR A 1 293 ? -22.592 -2.422 12.506 1.00 92.81 293 TYR A CA 1
ATOM 2363 C C . TYR A 1 293 ? -23.608 -3.061 13.453 1.00 92.81 293 TYR A C 1
ATOM 2365 O O . TYR A 1 293 ? -24.150 -4.131 13.174 1.00 92.81 293 TYR A O 1
ATOM 2373 N N . PHE A 1 294 ? -23.896 -2.372 14.553 1.00 89.88 294 PHE A N 1
ATOM 2374 C CA . PHE A 1 294 ? -25.039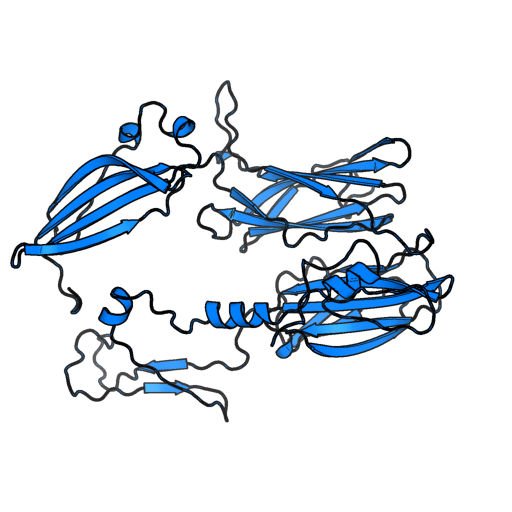 -2.660 15.417 1.00 89.88 294 PHE A CA 1
ATOM 2375 C C . PHE A 1 294 ? -25.799 -1.381 15.764 1.00 89.88 294 PHE A C 1
ATOM 2377 O O . PHE A 1 294 ? -25.314 -0.266 15.550 1.00 89.88 294 PHE A O 1
ATOM 2384 N N . ILE A 1 295 ? -27.005 -1.560 16.296 1.00 88.00 295 ILE A N 1
ATOM 2385 C CA . ILE A 1 295 ? -27.840 -0.478 16.816 1.00 88.00 295 ILE A CA 1
ATOM 2386 C C . ILE A 1 295 ? -27.622 -0.412 18.329 1.00 88.00 295 ILE A C 1
ATOM 2388 O O . ILE A 1 295 ? -27.985 -1.337 19.056 1.00 88.00 295 ILE A O 1
ATOM 2392 N N . GLY A 1 296 ? -26.964 0.654 18.775 1.00 82.81 296 GLY A N 1
ATOM 2393 C CA . GLY A 1 296 ? -26.620 0.912 20.169 1.00 82.81 296 GLY A CA 1
ATOM 2394 C C . GLY A 1 296 ? -27.700 1.682 20.925 1.00 82.81 296 GLY A C 1
ATOM 2395 O O . GLY A 1 296 ? -28.892 1.645 20.602 1.00 82.81 296 GLY A O 1
ATOM 2396 N N . GLU A 1 297 ? -27.281 2.395 21.967 1.00 78.62 297 GLU A N 1
ATOM 2397 C CA . GLU A 1 297 ? -28.178 3.215 22.779 1.00 78.62 297 GLU A CA 1
ATOM 2398 C C . GLU A 1 297 ? -28.774 4.378 21.975 1.00 78.62 297 GLU A C 1
ATOM 2400 O O . GLU A 1 297 ? -28.122 4.998 21.132 1.00 78.62 297 GLU A O 1
ATOM 2405 N N . ASN A 1 298 ? -30.036 4.707 22.267 1.00 79.88 298 ASN A N 1
ATOM 2406 C CA . ASN A 1 298 ? -30.781 5.783 21.602 1.00 79.88 298 ASN A CA 1
ATOM 2407 C C . ASN A 1 298 ? -30.882 5.613 20.072 1.00 79.88 298 ASN A C 1
ATOM 2409 O O . ASN A 1 298 ? -30.955 6.603 19.346 1.00 79.88 298 ASN A O 1
ATOM 2413 N N . ASN A 1 299 ? -30.884 4.364 19.590 1.00 82.00 299 ASN A N 1
ATOM 2414 C CA . ASN A 1 299 ? -30.920 3.997 18.170 1.00 82.00 299 ASN A CA 1
ATOM 2415 C C . ASN A 1 299 ? -29.741 4.549 17.349 1.00 82.00 299 ASN A C 1
ATOM 2417 O O . ASN A 1 299 ? -29.842 4.692 16.130 1.00 82.00 299 ASN A O 1
ATOM 2421 N N . HIS A 1 300 ? -28.610 4.853 17.989 1.00 85.94 300 HIS A N 1
ATOM 2422 C CA . HIS A 1 300 ? -27.408 5.221 17.254 1.00 85.94 300 HIS A CA 1
ATOM 2423 C C . HIS A 1 300 ? -26.786 4.000 16.587 1.00 85.94 300 HIS A C 1
ATOM 2425 O O . HIS A 1 300 ? -26.689 2.925 17.174 1.00 85.94 300 HIS A O 1
ATOM 2431 N N . ILE A 1 301 ? -26.322 4.181 15.357 1.00 89.56 301 ILE A N 1
ATOM 2432 C CA . ILE A 1 301 ? -25.611 3.138 14.628 1.00 89.56 301 ILE A CA 1
ATOM 2433 C C . ILE A 1 301 ? -24.129 3.247 14.967 1.00 89.56 301 ILE A C 1
ATOM 2435 O O . ILE A 1 301 ? -23.538 4.318 14.833 1.00 89.56 301 ILE A O 1
ATOM 2439 N N . ILE A 1 302 ? -23.544 2.128 15.390 1.00 91.31 302 ILE A N 1
ATOM 2440 C CA . ILE A 1 302 ? -22.114 1.987 15.657 1.00 91.31 302 ILE A CA 1
ATOM 2441 C C . ILE A 1 302 ? -21.548 1.040 14.610 1.00 91.31 302 ILE A C 1
ATOM 2443 O O . ILE A 1 302 ? -21.948 -0.122 14.547 1.00 91.31 302 ILE A O 1
ATOM 2447 N N . ALA A 1 303 ? -20.641 1.542 13.779 1.00 93.81 303 ALA A N 1
ATOM 2448 C CA . ALA A 1 303 ? -20.087 0.805 12.655 1.00 93.81 303 ALA A CA 1
ATOM 2449 C C . ALA A 1 303 ? -18.570 0.645 12.747 1.00 93.81 303 ALA A C 1
ATOM 2451 O O . ALA A 1 303 ? -17.870 1.422 13.397 1.00 93.81 303 ALA A O 1
ATOM 2452 N N . ASP A 1 304 ? -18.067 -0.347 12.021 1.00 95.19 304 ASP A N 1
ATOM 2453 C CA . ASP A 1 304 ? -16.669 -0.460 11.650 1.00 95.19 304 ASP A CA 1
ATOM 2454 C C . ASP A 1 304 ? -16.506 -1.070 10.262 1.00 95.19 304 ASP A C 1
ATOM 2456 O O . ASP A 1 304 ? -17.416 -1.704 9.726 1.00 95.19 304 ASP A O 1
ATOM 2460 N N . SER A 1 305 ? -15.335 -0.873 9.662 1.00 95.94 305 SER A N 1
ATOM 2461 C CA . SER A 1 305 ? -15.009 -1.511 8.392 1.00 95.94 305 SER A CA 1
ATOM 2462 C C . SER A 1 305 ? -13.539 -1.878 8.295 1.00 95.94 305 SER A C 1
ATOM 2464 O O . SER A 1 305 ? -12.678 -1.163 8.805 1.00 95.94 305 SER A O 1
ATOM 2466 N N . VAL A 1 306 ? -13.250 -2.954 7.567 1.00 94.00 306 VAL A N 1
ATOM 2467 C CA . VAL A 1 306 ? -11.884 -3.341 7.212 1.00 94.00 306 VAL A CA 1
ATOM 2468 C C . VAL A 1 306 ? -11.809 -3.703 5.732 1.00 94.00 306 VAL A C 1
ATOM 2470 O O . VAL A 1 306 ? -12.659 -4.421 5.197 1.00 94.00 306 VAL A O 1
ATOM 2473 N N . ARG A 1 307 ? -10.785 -3.182 5.051 1.00 94.12 307 ARG A N 1
ATOM 2474 C CA . ARG A 1 307 ? -10.383 -3.608 3.709 1.00 94.12 307 ARG A CA 1
ATOM 2475 C C . ARG A 1 307 ? -9.354 -4.721 3.842 1.00 94.12 307 ARG A C 1
ATOM 2477 O O . ARG A 1 307 ? -8.372 -4.580 4.567 1.00 94.12 307 ARG A O 1
ATOM 2484 N N . PHE A 1 308 ? -9.540 -5.790 3.082 1.00 92.06 308 PHE A N 1
ATOM 2485 C CA . PHE A 1 308 ? -8.580 -6.880 3.001 1.00 92.06 308 PHE A CA 1
ATOM 2486 C C . PHE A 1 308 ? -8.244 -7.203 1.546 1.00 92.06 308 PHE A C 1
ATOM 2488 O O . PHE A 1 308 ? -9.081 -7.104 0.641 1.00 92.06 308 PHE A O 1
ATOM 2495 N N . GLU A 1 309 ? -6.983 -7.554 1.312 1.00 91.62 309 GLU A N 1
ATOM 2496 C CA . GLU A 1 309 ? -6.501 -7.927 -0.012 1.00 91.62 309 GLU A CA 1
ATOM 2497 C C . GLU A 1 309 ? -6.722 -9.415 -0.244 1.00 91.62 309 GLU A C 1
ATOM 2499 O O . GLU A 1 309 ? -6.437 -10.235 0.622 1.00 91.62 309 GLU A O 1
ATOM 2504 N N . VAL A 1 310 ? -7.196 -9.771 -1.434 1.00 93.06 310 VAL A N 1
ATOM 2505 C CA . VAL A 1 310 ? -7.335 -11.160 -1.861 1.00 93.06 310 VAL A CA 1
ATOM 2506 C C . VAL A 1 310 ? -6.327 -11.421 -2.963 1.00 93.06 310 VAL A C 1
ATOM 2508 O O . VAL A 1 310 ? -6.185 -10.663 -3.926 1.00 93.06 310 VAL A O 1
ATOM 2511 N N . ARG A 1 311 ? -5.616 -12.539 -2.850 1.00 91.56 311 ARG A N 1
ATOM 2512 C CA . ARG A 1 311 ? -4.527 -12.906 -3.745 1.00 91.56 311 ARG A CA 1
ATOM 2513 C C . ARG A 1 311 ? -4.940 -12.750 -5.208 1.00 91.56 311 ARG A C 1
ATOM 2515 O O . ARG A 1 311 ? -5.840 -13.430 -5.700 1.00 91.56 311 ARG A O 1
ATOM 2522 N N . ARG A 1 312 ? -4.196 -11.902 -5.923 1.00 91.69 312 ARG A N 1
ATOM 2523 C CA . ARG A 1 312 ? -4.412 -11.503 -7.325 1.00 91.69 312 ARG A CA 1
ATOM 2524 C C . ARG A 1 312 ? -4.177 -12.648 -8.311 1.00 91.69 312 ARG A C 1
ATOM 2526 O O . ARG A 1 312 ? -3.248 -12.596 -9.116 1.00 91.69 312 ARG A O 1
ATOM 2533 N N . LYS A 1 313 ? -4.960 -13.723 -8.247 1.00 89.00 313 LYS A N 1
ATOM 2534 C CA . LYS A 1 313 ? -4.899 -14.902 -9.125 1.00 89.00 313 LYS A CA 1
ATOM 2535 C C . LYS A 1 313 ? -6.142 -14.968 -10.000 1.00 89.00 313 LYS A C 1
ATOM 2537 O O . LYS A 1 313 ? -7.253 -14.796 -9.523 1.00 89.00 313 LYS A O 1
ATOM 2542 N N . CYS A 1 314 ? -5.954 -15.235 -11.289 1.00 87.25 314 CYS A N 1
ATOM 2543 C CA . CYS A 1 314 ? -7.085 -15.459 -12.180 1.00 87.25 314 CYS A CA 1
ATOM 2544 C C . CYS A 1 314 ? -7.789 -16.757 -11.779 1.00 87.25 314 CYS A C 1
ATOM 2546 O O . CYS A 1 314 ? -7.144 -17.798 -11.682 1.00 87.25 314 CYS A O 1
ATOM 2548 N N . TYR A 1 315 ? -9.107 -16.702 -11.598 1.00 83.69 315 TYR A N 1
ATOM 2549 C CA . TYR A 1 315 ? -9.917 -17.885 -11.300 1.00 83.69 315 TYR A CA 1
ATOM 2550 C C . TYR A 1 315 ? -9.829 -18.950 -12.411 1.00 83.69 315 TYR A C 1
ATOM 2552 O O . TYR A 1 315 ? -9.779 -20.155 -12.146 1.00 83.69 315 TYR A O 1
ATOM 2560 N N . ASN A 1 316 ? -9.769 -18.501 -13.668 1.00 85.38 316 ASN A N 1
ATOM 2561 C CA . ASN A 1 316 ? -9.557 -19.352 -14.834 1.00 85.38 316 ASN A CA 1
ATOM 2562 C C . ASN A 1 316 ? -8.133 -19.169 -15.356 1.00 85.38 316 ASN A C 1
ATOM 2564 O O . ASN A 1 316 ? -7.741 -18.076 -15.763 1.00 85.38 316 ASN A O 1
ATOM 2568 N N . HIS A 1 317 ? -7.363 -20.255 -15.346 1.00 85.12 317 HIS A N 1
ATOM 2569 C CA . HIS A 1 317 ? -6.013 -20.283 -15.890 1.00 85.12 317 HIS A CA 1
ATOM 2570 C C . HIS A 1 317 ? -6.053 -20.648 -17.375 1.00 85.12 317 HIS A C 1
ATOM 2572 O O . HIS A 1 317 ? -6.646 -21.658 -17.752 1.00 85.12 317 HIS A O 1
ATOM 2578 N N . VAL A 1 318 ? -5.400 -19.826 -18.196 1.00 89.25 318 VAL A N 1
ATOM 2579 C CA . VAL A 1 318 ? -5.177 -20.079 -19.621 1.00 89.25 318 VAL A CA 1
ATOM 2580 C C . VAL A 1 318 ? -3.677 -20.180 -19.847 1.00 89.25 318 VAL A C 1
ATOM 2582 O O . VAL A 1 318 ? -2.928 -19.300 -19.422 1.00 89.25 318 VAL A O 1
ATOM 2585 N N . THR A 1 319 ? -3.227 -21.245 -20.504 1.00 90.44 319 THR A N 1
ATOM 2586 C CA . THR A 1 319 ? -1.824 -21.396 -20.908 1.00 90.44 319 THR A CA 1
ATOM 2587 C C . THR A 1 319 ? -1.732 -21.520 -22.415 1.00 90.44 319 THR A C 1
ATOM 2589 O O . THR A 1 319 ? -2.434 -22.345 -22.996 1.00 90.44 319 THR A O 1
ATOM 2592 N N . VAL A 1 320 ? -0.833 -20.753 -23.027 1.00 87.62 320 VAL A N 1
ATOM 2593 C CA . VAL A 1 320 ? -0.491 -20.847 -24.449 1.00 87.62 320 VAL A CA 1
ATOM 2594 C C . VAL A 1 320 ? 0.953 -21.320 -24.539 1.00 87.62 320 VAL A C 1
ATOM 2596 O O . VAL A 1 320 ? 1.832 -20.744 -23.900 1.00 87.62 320 VAL A O 1
ATOM 2599 N N . ARG A 1 321 ? 1.197 -22.396 -25.283 1.00 85.88 321 ARG A N 1
ATOM 2600 C CA . ARG A 1 321 ? 2.541 -22.919 -25.548 1.00 85.88 321 ARG A CA 1
ATOM 2601 C C . ARG A 1 321 ? 2.685 -23.182 -27.035 1.00 85.88 321 ARG A C 1
ATOM 2603 O O . ARG A 1 321 ? 1.746 -23.682 -27.648 1.00 85.88 321 ARG A O 1
ATOM 2610 N N . VAL A 1 322 ? 3.854 -22.894 -27.588 1.00 80.00 322 VAL A N 1
ATOM 2611 C CA . VAL A 1 322 ? 4.213 -23.415 -28.907 1.00 80.00 322 VAL A CA 1
ATOM 2612 C C . VAL A 1 322 ? 4.511 -24.904 -28.750 1.00 80.00 322 VAL A C 1
ATOM 2614 O O . VAL A 1 322 ? 5.124 -25.319 -27.763 1.00 80.00 322 VAL A O 1
ATOM 2617 N N . VAL A 1 323 ? 3.984 -25.715 -29.658 1.00 76.50 323 VAL A N 1
ATOM 2618 C CA . VAL A 1 323 ? 4.291 -27.139 -29.745 1.00 76.50 323 VAL A CA 1
ATOM 2619 C C . VAL A 1 323 ? 5.413 -27.279 -30.747 1.00 76.50 323 VAL A C 1
ATOM 2621 O O . VAL A 1 323 ? 5.240 -26.925 -31.909 1.00 76.50 323 VAL A O 1
ATOM 2624 N N . ASP A 1 324 ? 6.538 -27.804 -30.282 1.00 65.69 324 ASP A N 1
ATOM 2625 C CA . ASP A 1 324 ? 7.606 -28.205 -31.177 1.00 65.69 324 ASP A CA 1
ATOM 2626 C C . ASP A 1 324 ? 7.256 -29.573 -31.762 1.00 65.69 324 ASP A C 1
ATOM 2628 O O . ASP A 1 324 ? 7.199 -30.580 -31.047 1.00 65.69 324 ASP A O 1
ATOM 2632 N N . THR A 1 325 ? 6.869 -29.587 -33.033 1.00 57.09 325 THR A N 1
ATOM 2633 C CA . THR A 1 325 ? 6.534 -30.822 -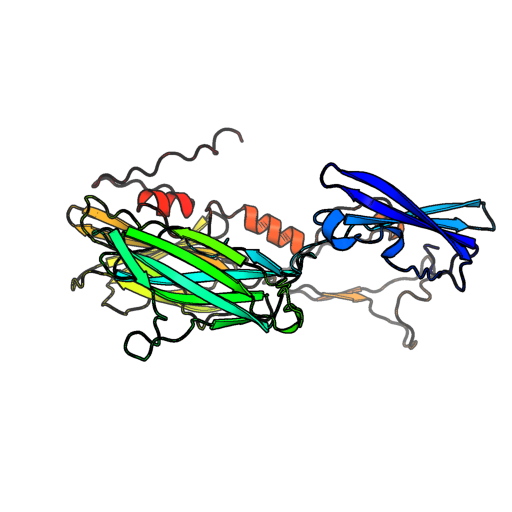33.748 1.00 57.09 325 THR A CA 1
ATOM 2634 C C . THR A 1 325 ? 7.777 -31.525 -34.277 1.00 57.09 325 THR A C 1
ATOM 2636 O O . THR A 1 325 ? 7.733 -32.741 -34.477 1.00 57.09 325 THR A O 1
ATOM 2639 N N . ASP A 1 326 ? 8.887 -30.801 -34.417 1.00 54.91 326 ASP A N 1
ATOM 2640 C CA . ASP A 1 326 ? 10.162 -31.352 -34.842 1.00 54.91 326 ASP A CA 1
ATOM 2641 C C . ASP A 1 326 ? 10.986 -31.647 -33.589 1.00 54.91 326 ASP A C 1
ATOM 2643 O O . ASP A 1 326 ? 11.276 -30.779 -32.780 1.00 54.91 326 ASP A O 1
ATOM 2647 N N . ARG A 1 327 ? 11.354 -32.910 -33.366 1.00 50.09 327 ARG A N 1
ATOM 2648 C CA . ARG A 1 327 ? 12.130 -33.363 -32.191 1.00 50.09 327 ARG A CA 1
ATOM 2649 C C . ARG A 1 327 ? 13.588 -32.862 -32.186 1.00 50.09 327 ARG A C 1
ATOM 2651 O O . ARG A 1 327 ? 14.484 -33.576 -31.738 1.00 50.09 327 ARG A O 1
ATOM 2658 N N . ILE A 1 328 ? 13.851 -31.682 -32.729 1.00 54.53 328 ILE A N 1
ATOM 2659 C CA . ILE A 1 328 ? 15.157 -31.045 -32.717 1.00 54.53 328 ILE A CA 1
ATOM 2660 C C . ILE A 1 328 ? 15.302 -30.365 -31.350 1.00 54.53 328 ILE A C 1
ATOM 2662 O O . ILE A 1 328 ? 14.414 -29.667 -30.884 1.00 54.53 328 ILE A O 1
ATOM 2666 N N . LEU A 1 329 ? 16.420 -30.619 -30.670 1.00 51.22 329 LEU A N 1
ATOM 2667 C CA . LEU A 1 329 ? 16.767 -30.100 -29.339 1.00 51.22 329 LEU A CA 1
ATOM 2668 C C . LEU A 1 329 ? 17.059 -28.583 -29.347 1.00 51.22 329 LEU A C 1
ATOM 2670 O O . LEU A 1 329 ? 18.012 -28.139 -28.713 1.00 51.22 329 LEU A O 1
ATOM 2674 N N . VAL A 1 330 ? 16.298 -27.785 -30.096 1.00 54.00 330 VAL A N 1
ATOM 2675 C CA . VAL A 1 330 ? 16.541 -26.351 -30.268 1.00 54.00 330 VAL A CA 1
ATOM 2676 C C . VAL A 1 330 ? 15.254 -25.589 -29.941 1.00 54.00 330 VAL A C 1
ATOM 2678 O O . VAL A 1 330 ? 14.213 -25.894 -30.514 1.00 54.00 330 VAL A O 1
ATOM 2681 N N . PRO A 1 331 ? 15.277 -24.612 -29.017 1.00 55.62 331 PRO A N 1
ATOM 2682 C CA . PRO A 1 331 ? 14.088 -23.850 -28.653 1.00 55.62 331 PRO A CA 1
ATOM 2683 C C . PRO A 1 331 ? 13.450 -23.139 -29.856 1.00 55.62 331 PRO A C 1
ATOM 2685 O O . PRO A 1 331 ? 14.130 -22.486 -30.651 1.00 55.62 331 PRO A O 1
ATOM 2688 N N . PHE A 1 332 ? 12.118 -23.186 -29.941 1.00 53.50 332 PHE A N 1
ATOM 2689 C CA . PHE A 1 332 ? 11.353 -22.414 -30.918 1.00 53.50 332 PHE A CA 1
ATOM 2690 C C . PHE A 1 332 ? 11.720 -20.917 -30.850 1.00 53.50 332 PHE A C 1
ATOM 2692 O O . PHE A 1 332 ? 11.556 -20.279 -29.807 1.00 53.50 332 PHE A O 1
ATOM 2699 N N . GLY A 1 333 ? 12.197 -20.354 -31.966 1.00 54.22 333 GLY A N 1
ATOM 2700 C CA . GLY A 1 333 ? 12.607 -18.947 -32.078 1.00 54.22 333 GLY A CA 1
ATOM 2701 C C . GLY A 1 333 ? 14.041 -18.716 -32.569 1.00 54.22 333 GLY A C 1
ATOM 2702 O O . GLY A 1 333 ? 14.344 -17.596 -32.972 1.00 54.22 333 GLY A O 1
ATOM 2703 N N . GLU A 1 334 ? 14.900 -19.741 -32.591 1.00 54.66 334 GLU A N 1
ATOM 2704 C CA . GLU A 1 334 ? 16.256 -19.618 -33.159 1.00 54.66 334 GLU A CA 1
ATOM 2705 C C . GLU A 1 334 ? 16.293 -19.773 -34.692 1.00 54.66 334 GLU A C 1
ATOM 2707 O O . GLU A 1 334 ? 17.114 -19.126 -35.339 1.00 54.66 334 GLU A O 1
ATOM 2712 N N . TYR A 1 335 ? 15.367 -20.543 -35.283 1.00 55.88 335 TYR A N 1
ATOM 2713 C CA . TYR A 1 335 ? 15.335 -20.847 -36.728 1.00 55.88 335 TYR A CA 1
ATOM 2714 C C . TYR A 1 335 ? 13.917 -20.850 -37.332 1.00 55.88 335 TYR A C 1
ATOM 2716 O O . TYR A 1 335 ? 13.595 -21.668 -38.189 1.00 55.88 335 TYR A O 1
ATOM 2724 N N . ALA A 1 336 ? 13.025 -19.964 -36.878 1.00 67.44 336 ALA A N 1
ATOM 2725 C CA . ALA A 1 336 ? 11.712 -19.836 -37.513 1.00 67.44 336 ALA A CA 1
ATOM 2726 C C . ALA A 1 336 ? 11.859 -19.174 -38.896 1.00 67.44 336 ALA A C 1
ATOM 2728 O O . ALA A 1 336 ? 12.173 -17.986 -38.986 1.00 67.44 336 ALA A O 1
ATOM 2729 N N . GLU A 1 337 ? 11.637 -19.934 -39.968 1.00 72.00 337 GLU A N 1
ATOM 2730 C CA . GLU A 1 337 ? 11.662 -19.402 -41.333 1.00 72.00 337 GLU A CA 1
ATOM 2731 C C . GLU A 1 337 ? 10.298 -18.816 -41.732 1.00 72.00 337 GLU A C 1
ATOM 2733 O O . GLU A 1 337 ? 9.249 -19.270 -41.250 1.00 72.00 337 GLU A O 1
ATOM 2738 N N . PRO A 1 338 ? 10.275 -17.810 -42.625 1.00 80.12 338 PRO A N 1
ATOM 2739 C CA . PRO A 1 338 ? 9.032 -17.318 -43.198 1.00 80.12 338 PRO A CA 1
ATOM 2740 C C . PRO A 1 338 ? 8.210 -18.460 -43.800 1.00 80.12 338 PRO A C 1
ATOM 2742 O O . PRO A 1 338 ? 8.748 -19.324 -44.483 1.00 80.12 338 PRO A O 1
ATOM 2745 N N . ASN A 1 339 ? 6.893 -18.417 -43.593 1.00 79.56 339 ASN A N 1
ATOM 2746 C CA . ASN A 1 339 ? 5.931 -19.392 -44.119 1.00 79.56 339 ASN A CA 1
ATOM 2747 C C . ASN A 1 339 ? 5.988 -20.805 -43.495 1.00 79.56 339 ASN A C 1
ATOM 2749 O O . ASN A 1 339 ? 5.215 -21.668 -43.912 1.00 79.56 339 ASN A O 1
ATOM 2753 N N . ASN A 1 340 ? 6.811 -21.044 -42.466 1.00 78.00 340 ASN A N 1
ATOM 2754 C CA . ASN A 1 340 ? 6.744 -22.299 -41.714 1.00 78.00 340 ASN A CA 1
ATOM 2755 C C . ASN A 1 340 ? 5.538 -22.301 -40.754 1.00 78.00 340 ASN A C 1
ATOM 2757 O O . ASN A 1 340 ? 5.331 -21.330 -40.015 1.00 78.00 340 ASN A O 1
ATOM 2761 N N . PRO A 1 341 ? 4.719 -23.371 -40.745 1.00 75.56 341 PRO A N 1
ATOM 2762 C CA . PRO A 1 341 ? 3.560 -23.457 -39.869 1.00 75.56 341 PRO A CA 1
ATOM 2763 C C . PRO A 1 341 ? 3.986 -23.546 -38.400 1.00 75.56 341 PRO A C 1
ATOM 2765 O O . PRO A 1 341 ? 4.920 -24.260 -38.047 1.00 75.56 341 PRO A O 1
ATOM 2768 N N . VAL A 1 342 ? 3.254 -22.850 -37.529 1.00 78.12 342 VAL A N 1
ATOM 2769 C CA . VAL A 1 342 ? 3.494 -22.839 -36.081 1.00 78.12 342 VAL A CA 1
ATOM 2770 C C . VAL A 1 342 ? 2.289 -23.427 -35.369 1.00 78.12 342 VAL A C 1
ATOM 2772 O O . VAL A 1 342 ? 1.172 -22.922 -35.504 1.00 78.12 342 VAL A O 1
ATOM 2775 N N . LEU A 1 343 ? 2.506 -24.483 -34.587 1.00 81.69 343 LEU A N 1
ATOM 2776 C CA . LEU A 1 343 ? 1.443 -25.114 -33.817 1.00 81.69 343 LEU A CA 1
ATOM 2777 C C . LEU A 1 343 ? 1.392 -24.542 -32.397 1.00 81.69 343 LEU A C 1
ATOM 2779 O O . LEU A 1 343 ? 2.369 -24.588 -31.653 1.00 81.69 343 LEU A O 1
ATOM 2783 N N . PHE A 1 344 ? 0.224 -24.053 -31.984 1.00 85.69 344 PHE A N 1
ATOM 2784 C CA . PHE A 1 344 ? -0.020 -23.598 -30.615 1.00 85.69 344 PHE A CA 1
ATOM 2785 C C . PHE A 1 344 ? -0.913 -24.590 -29.869 1.00 85.69 344 PHE A C 1
ATOM 2787 O O . PHE A 1 344 ? -1.968 -24.988 -30.358 1.00 85.69 344 PHE A O 1
ATOM 2794 N N . ARG A 1 345 ? -0.531 -24.941 -28.639 1.00 88.62 345 ARG A N 1
ATOM 2795 C CA . ARG A 1 345 ? -1.380 -25.659 -27.684 1.00 88.62 345 ARG A CA 1
ATOM 2796 C C . ARG A 1 345 ? -1.906 -24.684 -26.644 1.00 88.62 345 ARG A C 1
ATOM 2798 O O . ARG A 1 345 ? -1.133 -24.071 -25.903 1.00 88.62 345 ARG A O 1
ATOM 2805 N N . ILE A 1 346 ? -3.228 -24.595 -26.573 1.00 91.50 346 ILE A N 1
ATOM 2806 C CA . ILE A 1 346 ? -3.958 -23.736 -25.644 1.00 91.50 346 ILE A CA 1
ATOM 2807 C C . ILE A 1 346 ? -4.707 -24.632 -24.664 1.00 91.50 346 ILE A C 1
ATOM 2809 O O . ILE A 1 346 ? -5.458 -25.512 -25.078 1.00 91.50 346 ILE A O 1
ATOM 2813 N N . THR A 1 347 ? -4.521 -24.393 -23.370 1.00 92.38 347 THR A N 1
ATOM 2814 C CA . THR A 1 347 ? -5.229 -25.114 -22.305 1.00 92.38 347 THR A CA 1
ATOM 2815 C C . THR A 1 347 ? -6.028 -24.119 -21.477 1.00 92.38 347 THR A C 1
ATOM 2817 O O . THR A 1 347 ? -5.472 -23.119 -21.021 1.00 92.38 347 THR A O 1
ATOM 2820 N N . ALA A 1 348 ? -7.319 -24.391 -21.281 1.00 93.06 348 ALA A N 1
ATOM 2821 C CA . ALA A 1 348 ? -8.235 -23.585 -20.477 1.00 93.06 348 ALA A CA 1
ATOM 2822 C C . ALA A 1 348 ? -9.377 -24.456 -19.923 1.00 93.06 348 ALA A C 1
ATOM 2824 O O . ALA A 1 348 ? -9.593 -25.574 -20.393 1.00 93.06 348 ALA A O 1
ATOM 2825 N N . LYS A 1 349 ? -10.130 -23.944 -18.939 1.00 92.31 349 LYS A N 1
ATOM 2826 C CA . LYS A 1 349 ? -11.343 -24.625 -18.454 1.00 92.31 349 LYS A CA 1
ATOM 2827 C C . LYS A 1 349 ? -12.421 -24.670 -19.556 1.00 92.31 349 LYS A C 1
ATOM 2829 O O . LYS A 1 349 ? -12.506 -23.713 -20.335 1.00 92.31 349 LYS A O 1
ATOM 2834 N N . PRO A 1 350 ? -13.274 -25.713 -19.604 1.00 92.88 350 PRO A N 1
ATOM 2835 C CA . PRO A 1 350 ? -14.389 -25.789 -20.550 1.00 92.88 350 PRO A CA 1
ATOM 2836 C C . PRO A 1 350 ? -15.245 -24.512 -20.563 1.00 92.88 350 PRO A C 1
ATOM 2838 O O . PRO A 1 350 ? -15.498 -23.920 -19.517 1.00 92.88 350 PRO A O 1
ATOM 2841 N N . GLY A 1 351 ? -15.656 -24.066 -21.754 1.00 89.50 351 GLY A N 1
ATOM 2842 C CA . GLY A 1 351 ? -16.448 -22.841 -21.941 1.00 89.50 351 GLY A CA 1
ATOM 2843 C C . GLY A 1 351 ? -15.655 -21.525 -21.920 1.00 89.50 351 GLY A C 1
ATOM 2844 O O . GLY A 1 351 ? -16.233 -20.464 -22.154 1.00 89.50 351 GLY A O 1
ATOM 2845 N N . THR A 1 352 ? -14.338 -21.558 -21.684 1.00 91.00 352 THR A N 1
ATOM 2846 C CA . THR A 1 352 ? -13.493 -20.351 -21.724 1.00 91.00 352 THR A CA 1
ATOM 2847 C C . THR A 1 352 ? -13.330 -19.846 -23.160 1.00 91.00 352 THR A C 1
ATOM 2849 O O . THR A 1 352 ? -12.885 -20.585 -24.035 1.00 91.00 352 THR A O 1
ATOM 2852 N N . LYS A 1 353 ? -13.621 -18.562 -23.398 1.00 91.81 353 LYS A N 1
ATOM 2853 C CA . LYS A 1 353 ? -13.267 -17.873 -24.649 1.00 91.81 353 LYS A CA 1
ATOM 2854 C C . LYS A 1 353 ? -11.826 -17.372 -24.566 1.00 91.81 353 LYS A C 1
ATOM 2856 O O . LYS A 1 353 ? -11.468 -16.704 -23.598 1.00 91.81 353 LYS A O 1
ATOM 2861 N N . VAL A 1 354 ? -11.012 -17.686 -25.571 1.00 90.00 354 VAL A N 1
ATOM 2862 C CA . VAL A 1 354 ? -9.599 -17.288 -25.635 1.00 90.00 354 VAL A CA 1
ATOM 2863 C C . VAL A 1 354 ? -9.375 -16.431 -26.876 1.00 90.00 354 VAL A C 1
ATOM 2865 O O . VAL A 1 354 ? -9.692 -16.860 -27.981 1.00 90.00 354 VAL A O 1
ATOM 2868 N N . SER A 1 355 ? -8.804 -15.242 -26.684 1.00 89.81 355 SER A N 1
ATOM 2869 C CA . SER A 1 355 ? -8.361 -14.352 -27.762 1.00 89.81 355 SER A CA 1
ATOM 2870 C C . SER A 1 355 ? -6.836 -14.322 -27.799 1.00 89.81 355 SER A C 1
ATOM 2872 O O . SER A 1 355 ? -6.195 -14.191 -26.756 1.00 89.81 355 SER A O 1
ATOM 2874 N N . LEU A 1 356 ? -6.258 -14.435 -28.993 1.00 87.88 356 LEU A N 1
ATOM 2875 C CA . LEU A 1 356 ? -4.814 -14.394 -29.217 1.00 87.88 356 LEU A CA 1
ATOM 2876 C C . LEU A 1 356 ? -4.438 -13.104 -29.945 1.00 87.88 356 LEU A C 1
ATOM 2878 O O . LEU A 1 356 ? -5.187 -12.632 -30.797 1.00 87.88 356 LEU A O 1
ATOM 2882 N N . ILE A 1 357 ? -3.266 -12.562 -29.627 1.00 86.44 357 ILE A N 1
ATOM 2883 C CA . ILE A 1 357 ? -2.682 -11.411 -30.315 1.00 86.44 357 ILE A CA 1
ATOM 2884 C C . ILE A 1 357 ? -1.219 -11.717 -30.637 1.00 86.44 357 ILE A C 1
ATOM 2886 O O . ILE A 1 357 ? -0.484 -12.209 -29.781 1.00 86.44 357 ILE A O 1
ATOM 2890 N N . ALA A 1 358 ? -0.809 -11.437 -31.872 1.00 84.81 358 ALA A N 1
ATOM 2891 C CA . ALA A 1 358 ? 0.577 -11.506 -32.315 1.00 84.81 358 ALA A CA 1
ATOM 2892 C C . ALA A 1 358 ? 1.043 -10.085 -32.650 1.00 84.81 358 ALA A C 1
ATOM 2894 O O . ALA A 1 358 ? 0.368 -9.377 -33.396 1.00 84.81 358 ALA A O 1
ATOM 2895 N N . VAL A 1 359 ? 2.162 -9.654 -32.065 1.00 81.81 359 VAL A N 1
ATOM 2896 C CA . VAL A 1 359 ? 2.695 -8.291 -32.206 1.00 81.81 359 VAL A CA 1
ATOM 2897 C C . VAL A 1 359 ? 4.170 -8.375 -32.578 1.00 81.81 359 VAL A C 1
ATOM 2899 O O . VAL A 1 359 ? 4.913 -9.150 -31.976 1.00 81.81 359 VAL A O 1
ATOM 2902 N N . ASP A 1 360 ? 4.596 -7.566 -33.546 1.00 82.44 360 ASP A N 1
ATOM 2903 C CA . ASP A 1 360 ? 6.009 -7.421 -33.890 1.00 82.44 360 ASP A CA 1
ATOM 2904 C C . ASP A 1 36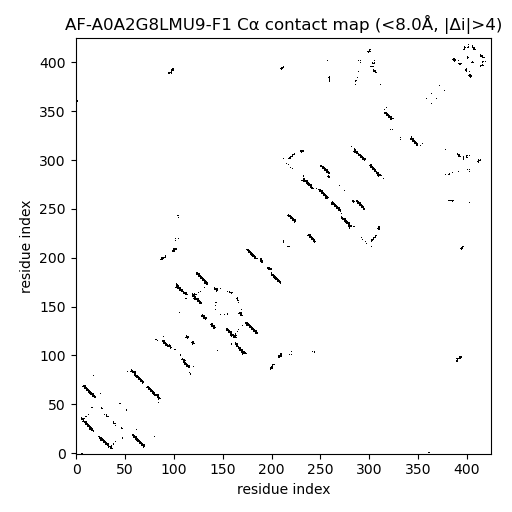0 ? 6.791 -6.820 -32.706 1.00 82.44 360 ASP A C 1
ATOM 2906 O O . ASP A 1 360 ? 6.439 -5.771 -32.158 1.00 82.44 360 ASP A O 1
ATOM 2910 N N . LYS A 1 361 ? 7.892 -7.471 -32.321 1.00 78.44 361 LYS A N 1
ATOM 2911 C CA . LYS A 1 361 ? 8.777 -7.022 -31.242 1.00 78.44 361 LYS A CA 1
ATOM 2912 C C . LYS A 1 361 ? 9.386 -5.643 -31.520 1.00 78.44 361 LYS A C 1
ATOM 2914 O O . LYS A 1 361 ? 9.650 -4.909 -30.570 1.00 78.44 361 LYS A O 1
ATOM 2919 N N . ALA A 1 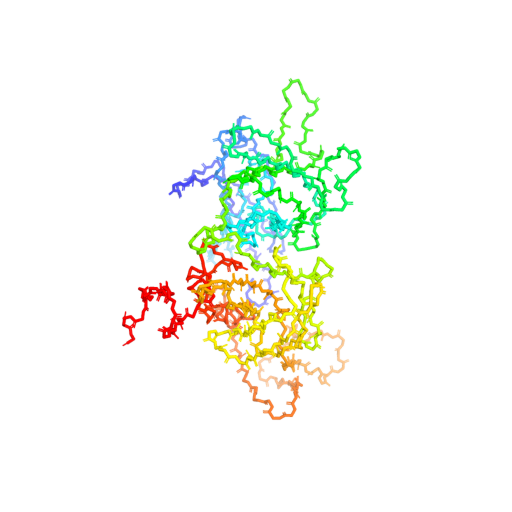362 ? 9.600 -5.269 -32.782 1.00 78.25 362 ALA A N 1
ATOM 2920 C CA . ALA A 1 362 ? 10.070 -3.933 -33.140 1.00 78.25 362 ALA A CA 1
ATOM 2921 C C . ALA A 1 362 ? 9.024 -2.855 -32.802 1.00 78.25 362 ALA A C 1
ATOM 2923 O O . ALA A 1 362 ? 9.380 -1.804 -32.272 1.00 78.25 362 ALA A O 1
ATOM 2924 N N . ALA A 1 363 ? 7.732 -3.142 -32.999 1.00 75.25 363 ALA A N 1
ATOM 2925 C CA . ALA A 1 363 ? 6.650 -2.228 -32.631 1.00 75.25 363 ALA A CA 1
ATOM 2926 C C . ALA A 1 363 ? 6.562 -2.009 -31.108 1.00 75.25 363 ALA A C 1
ATOM 2928 O O . ALA A 1 363 ? 6.282 -0.894 -30.673 1.00 75.25 363 ALA A O 1
ATOM 2929 N N . LEU A 1 364 ? 6.875 -3.037 -30.305 1.00 69.81 364 LEU A N 1
ATOM 2930 C CA . LEU A 1 364 ? 6.954 -2.933 -28.838 1.00 69.81 364 LEU A CA 1
ATOM 2931 C C . LEU A 1 364 ? 8.140 -2.094 -28.338 1.00 69.81 364 LEU A C 1
ATOM 2933 O O . LEU A 1 364 ? 8.129 -1.667 -27.192 1.00 69.81 364 LEU A O 1
ATOM 2937 N N . ARG A 1 365 ? 9.178 -1.889 -29.161 1.00 68.56 365 ARG A N 1
ATOM 2938 C CA . ARG A 1 365 ? 10.342 -1.055 -28.810 1.00 68.56 365 ARG A CA 1
ATOM 2939 C C . ARG A 1 365 ? 10.165 0.412 -29.197 1.00 68.56 365 ARG A C 1
ATOM 2941 O O . ARG A 1 365 ? 10.811 1.266 -28.609 1.00 68.56 365 ARG A O 1
ATOM 2948 N N . LEU A 1 366 ? 9.340 0.692 -30.208 1.00 62.97 366 LEU A N 1
ATOM 2949 C CA . LEU A 1 366 ? 9.136 2.040 -30.759 1.00 62.97 366 LEU A CA 1
ATOM 2950 C C . LEU A 1 366 ? 8.004 2.811 -30.074 1.00 62.97 366 LEU A C 1
ATOM 2952 O O . LEU A 1 366 ? 7.946 4.034 -30.157 1.00 62.97 366 LEU A O 1
ATOM 2956 N N . ARG A 1 367 ? 7.078 2.103 -29.428 1.00 57.38 367 ARG A N 1
ATOM 2957 C CA . ARG A 1 367 ? 6.042 2.682 -28.579 1.00 57.38 367 ARG A CA 1
ATOM 2958 C C . ARG A 1 367 ? 5.979 1.842 -27.319 1.00 57.38 367 ARG A C 1
ATOM 2960 O O . ARG A 1 367 ? 5.907 0.619 -27.437 1.00 57.38 367 ARG A O 1
ATOM 2967 N N . ASP A 1 368 ? 5.919 2.490 -26.158 1.00 55.38 368 ASP A N 1
ATOM 2968 C CA . ASP A 1 368 ? 5.458 1.873 -24.911 1.00 55.38 368 ASP A CA 1
ATOM 2969 C C . ASP A 1 368 ? 3.994 1.462 -25.092 1.00 55.38 368 ASP A C 1
ATOM 2971 O O . ASP A 1 368 ? 3.043 2.122 -24.670 1.00 55.38 368 ASP A O 1
ATOM 2975 N N . PHE A 1 369 ? 3.784 0.386 -25.844 1.00 53.88 369 PHE A N 1
ATOM 2976 C CA . PHE A 1 369 ? 2.467 -0.119 -26.134 1.00 53.88 369 PHE A CA 1
ATOM 2977 C C . PHE A 1 369 ? 1.884 -0.589 -24.808 1.00 53.88 369 PHE A C 1
ATOM 2979 O O . PHE A 1 369 ? 2.442 -1.466 -24.147 1.00 53.88 369 PHE A O 1
ATOM 2986 N N . HIS A 1 370 ? 0.752 -0.004 -24.417 1.00 62.16 370 HIS A N 1
ATOM 2987 C CA . HIS A 1 370 ? 0.006 -0.351 -23.214 1.00 62.16 370 HIS A CA 1
ATOM 2988 C C . HIS A 1 370 ? -0.645 -1.742 -23.316 1.00 62.16 370 HIS A C 1
ATOM 2990 O O . HIS A 1 370 ? -1.869 -1.877 -23.204 1.00 62.16 370 HIS A O 1
ATOM 2996 N N . GLY A 1 371 ? 0.168 -2.775 -23.536 1.00 68.25 371 GLY A N 1
ATOM 2997 C CA . GLY A 1 371 ? -0.256 -4.158 -23.620 1.00 68.25 371 GLY A CA 1
ATOM 2998 C C . GLY A 1 371 ? -1.090 -4.543 -22.405 1.00 68.25 371 GLY A C 1
ATOM 2999 O O . GLY A 1 371 ? -0.862 -4.082 -21.280 1.00 68.25 371 GLY A O 1
ATOM 3000 N N . LEU A 1 372 ? -2.092 -5.387 -22.636 1.00 78.31 372 LEU A N 1
ATOM 3001 C CA . LEU A 1 372 ? -2.905 -5.930 -21.561 1.00 78.31 372 LEU A CA 1
ATOM 3002 C C . LEU A 1 372 ? -2.034 -6.867 -20.719 1.00 78.31 372 LEU A C 1
ATOM 3004 O O . LEU A 1 372 ? -1.796 -8.017 -21.078 1.00 78.31 372 LEU A O 1
ATOM 3008 N N . THR A 1 373 ? -1.537 -6.365 -19.594 1.00 84.88 373 THR A N 1
ATOM 3009 C CA . THR A 1 373 ? -0.802 -7.167 -18.616 1.00 84.88 373 THR A CA 1
ATOM 3010 C C . THR A 1 373 ? -1.721 -7.577 -17.475 1.00 84.88 373 THR A C 1
ATOM 3012 O O . THR A 1 373 ? -2.699 -6.896 -17.158 1.00 84.88 373 THR A O 1
ATOM 3015 N N . ARG A 1 374 ? -1.373 -8.668 -16.785 1.00 87.12 374 ARG A N 1
ATOM 3016 C CA . ARG A 1 374 ? -2.057 -9.074 -15.547 1.00 87.12 374 ARG A CA 1
ATOM 3017 C C . ARG A 1 374 ? -2.051 -7.950 -14.503 1.00 87.12 374 ARG A C 1
ATOM 3019 O O . ARG A 1 374 ? -3.059 -7.754 -13.834 1.00 87.12 374 ARG A O 1
ATOM 3026 N N . LYS A 1 375 ? -0.947 -7.195 -14.401 1.00 87.62 375 LYS A N 1
ATOM 3027 C CA . LYS A 1 375 ? -0.834 -6.022 -13.518 1.00 87.62 375 LYS A CA 1
ATOM 3028 C C . LYS A 1 375 ? -1.876 -4.965 -13.886 1.00 87.62 375 LYS A C 1
ATOM 3030 O O . LYS A 1 375 ? -2.642 -4.576 -13.016 1.00 87.62 375 LYS A O 1
ATOM 3035 N N . LYS A 1 376 ? -1.953 -4.585 -15.169 1.00 88.75 376 LYS A N 1
ATOM 3036 C CA . LYS A 1 376 ? -2.919 -3.595 -15.667 1.00 88.75 376 LYS A CA 1
ATOM 3037 C C . LYS A 1 376 ? -4.369 -4.038 -15.451 1.00 88.75 376 LYS A C 1
ATOM 3039 O O . LYS A 1 376 ? -5.193 -3.247 -15.019 1.00 88.75 376 LYS A O 1
ATOM 3044 N N . MET A 1 377 ? -4.672 -5.313 -15.702 1.00 91.25 377 MET A N 1
ATOM 3045 C CA . MET A 1 377 ? -6.005 -5.871 -15.462 1.00 91.25 377 MET A CA 1
ATOM 3046 C C . MET A 1 377 ? -6.418 -5.726 -13.992 1.00 91.25 377 MET A C 1
ATOM 3048 O O . MET A 1 377 ? -7.496 -5.208 -13.721 1.00 91.25 377 MET A O 1
ATOM 3052 N N . PHE A 1 378 ? -5.575 -6.159 -13.047 1.00 92.88 378 PHE A N 1
ATOM 3053 C CA . PHE A 1 378 ? -5.923 -6.043 -11.632 1.00 92.88 378 PHE A CA 1
ATOM 3054 C C . PHE A 1 378 ? -5.942 -4.593 -11.146 1.00 92.88 378 PHE A C 1
ATOM 3056 O O . PHE A 1 378 ? -6.836 -4.264 -10.380 1.00 92.88 378 PHE A O 1
ATOM 3063 N N . SER A 1 379 ? -5.045 -3.722 -11.623 1.00 91.12 379 SER A N 1
ATOM 3064 C CA . SER A 1 379 ? -5.109 -2.296 -11.276 1.00 91.12 379 SER A CA 1
ATOM 3065 C C . SER A 1 379 ? -6.401 -1.648 -11.772 1.00 91.12 379 SER A C 1
ATOM 3067 O O . SER A 1 379 ? -6.979 -0.834 -11.072 1.00 91.12 379 SER A O 1
ATOM 3069 N N . THR A 1 380 ? -6.907 -2.038 -12.947 1.00 92.19 380 THR A N 1
ATOM 3070 C CA . THR A 1 380 ? -8.227 -1.593 -13.430 1.00 92.19 380 THR A CA 1
ATOM 3071 C C . THR A 1 380 ? -9.383 -2.196 -12.622 1.00 92.19 380 THR A C 1
ATOM 3073 O O . THR A 1 380 ? -10.438 -1.583 -12.518 1.00 92.19 380 THR A O 1
ATOM 3076 N N . MET A 1 381 ? -9.225 -3.385 -12.035 1.00 92.81 381 MET A N 1
ATOM 3077 C CA . MET A 1 381 ? -10.224 -3.917 -11.098 1.00 92.81 381 MET A CA 1
ATOM 3078 C C . MET A 1 381 ? -10.220 -3.153 -9.770 1.00 92.81 381 MET A C 1
ATOM 3080 O O . MET A 1 381 ? -11.293 -2.926 -9.221 1.00 92.81 381 MET A O 1
ATOM 3084 N N . ASP A 1 382 ? -9.050 -2.728 -9.276 1.00 92.00 382 ASP A N 1
ATOM 3085 C CA . ASP A 1 382 ? -8.946 -1.912 -8.058 1.00 92.00 382 ASP A CA 1
ATOM 3086 C C . ASP A 1 382 ? -9.720 -0.593 -8.199 1.00 92.00 382 ASP A C 1
ATOM 3088 O O . ASP A 1 382 ? -10.388 -0.183 -7.257 1.00 92.00 382 ASP A O 1
ATOM 3092 N N . THR A 1 383 ? -9.727 0.032 -9.387 1.00 93.06 383 THR A N 1
ATOM 3093 C CA . THR A 1 383 ? -10.486 1.280 -9.619 1.00 93.06 383 THR A CA 1
ATOM 3094 C C . THR A 1 383 ? -12.006 1.107 -9.549 1.00 93.06 383 THR A C 1
ATOM 3096 O O . THR A 1 383 ? -12.731 2.090 -9.650 1.00 93.06 383 THR A O 1
ATOM 3099 N N . GLN A 1 384 ? -12.510 -0.127 -9.443 1.00 93.19 384 GLN A N 1
ATOM 3100 C CA . GLN A 1 384 ? -13.932 -0.397 -9.218 1.00 93.19 384 GLN A CA 1
ATOM 3101 C C . GLN A 1 384 ? -14.301 -0.399 -7.730 1.00 93.19 384 GLN A C 1
ATOM 3103 O O . GLN A 1 384 ? -15.489 -0.374 -7.416 1.00 93.19 384 GLN A O 1
ATOM 3108 N N . ASP A 1 385 ? -13.328 -0.467 -6.813 1.00 93.62 385 ASP A N 1
ATOM 3109 C CA . ASP A 1 385 ? -13.591 -0.217 -5.395 1.00 93.62 385 ASP A CA 1
ATOM 3110 C C . ASP A 1 385 ? -13.993 1.249 -5.229 1.00 93.62 385 ASP A C 1
ATOM 3112 O O . ASP A 1 385 ? -13.230 2.165 -5.527 1.00 93.62 385 ASP A O 1
ATOM 3116 N N . THR A 1 386 ? -15.223 1.467 -4.778 1.00 92.31 386 THR A N 1
ATOM 3117 C CA . THR A 1 386 ? -15.747 2.806 -4.536 1.00 92.31 386 THR A CA 1
ATOM 3118 C C . THR A 1 386 ? -15.360 3.315 -3.150 1.00 92.31 386 THR A C 1
ATOM 3120 O O . THR A 1 386 ? -15.617 4.480 -2.862 1.00 92.31 386 THR A O 1
ATOM 3123 N N . GLY A 1 387 ? -14.791 2.493 -2.268 1.00 93.25 387 GLY A N 1
ATOM 3124 C CA . GLY A 1 387 ? -14.336 2.934 -0.955 1.00 93.25 387 GLY A CA 1
ATOM 3125 C C . GLY A 1 387 ? -12.979 3.647 -0.980 1.00 93.25 387 GLY A C 1
ATOM 3126 O O . GLY A 1 387 ? -12.268 3.670 -1.982 1.00 93.25 387 GLY A O 1
ATOM 3127 N N . CYS A 1 388 ? -12.600 4.224 0.157 1.00 93.00 388 CYS A N 1
ATOM 3128 C CA . CYS A 1 388 ? -11.329 4.906 0.374 1.00 93.00 388 CYS A CA 1
ATOM 3129 C C . CYS A 1 388 ? -10.625 4.347 1.618 1.00 93.00 388 CYS A C 1
ATOM 3131 O O . CYS A 1 388 ? -11.265 3.887 2.566 1.00 93.00 388 CYS A O 1
ATOM 3133 N N . GLY A 1 389 ? -9.290 4.374 1.609 1.00 93.50 389 GLY A N 1
ATOM 3134 C CA . GLY A 1 389 ? -8.466 3.953 2.743 1.00 93.50 389 GLY A CA 1
ATOM 3135 C C . GLY A 1 389 ? -8.606 2.469 3.131 1.00 93.50 389 GLY A C 1
ATOM 3136 O O . GLY A 1 389 ? -9.265 1.693 2.429 1.00 93.50 389 GLY A O 1
ATOM 3137 N N . PRO A 1 390 ? -7.982 2.067 4.249 1.00 93.69 390 PRO A N 1
ATOM 3138 C CA . PRO A 1 390 ? -7.932 0.674 4.703 1.00 93.69 390 PRO A CA 1
ATOM 3139 C C . PRO A 1 390 ? -9.156 0.223 5.517 1.00 93.69 390 PRO A C 1
ATOM 3141 O O . PRO A 1 390 ? -9.238 -0.943 5.896 1.00 93.69 390 PRO A O 1
ATOM 3144 N N . GLY A 1 391 ? -10.110 1.118 5.776 1.00 94.62 391 GLY A N 1
ATOM 3145 C CA . GLY A 1 391 ? -11.245 0.882 6.667 1.00 94.62 391 GLY A CA 1
ATOM 3146 C C . GLY A 1 391 ? -11.284 1.891 7.812 1.00 94.62 391 GLY A C 1
ATOM 3147 O O . GLY A 1 391 ? -10.494 2.840 7.850 1.00 94.62 391 GLY A O 1
ATOM 3148 N N . GLY A 1 392 ? -12.220 1.686 8.735 1.00 94.75 392 GLY A N 1
ATOM 3149 C CA . GLY A 1 392 ? -12.496 2.606 9.831 1.00 94.75 392 GLY A CA 1
ATOM 3150 C C . GLY A 1 392 ? -12.909 4.011 9.370 1.00 94.75 392 GLY A C 1
ATOM 3151 O O . GLY A 1 392 ? -13.222 4.277 8.205 1.00 94.75 392 GLY A O 1
ATOM 3152 N N . GLY A 1 393 ? -12.958 4.935 10.323 1.00 94.69 393 GLY A N 1
ATOM 3153 C CA . GLY A 1 393 ? -13.402 6.302 10.088 1.00 94.69 393 GLY A CA 1
ATOM 3154 C C . GLY A 1 393 ? -13.560 7.068 11.392 1.00 94.69 393 GLY A C 1
ATOM 3155 O O . GLY A 1 393 ? -13.417 6.509 12.474 1.00 94.69 393 GLY A O 1
ATOM 3156 N N . ARG A 1 394 ? -13.829 8.366 11.263 1.00 94.69 394 ARG A N 1
ATOM 3157 C CA . ARG A 1 394 ? -13.970 9.300 12.392 1.00 94.69 394 ARG A CA 1
ATOM 3158 C C . ARG A 1 394 ? -15.265 9.061 13.157 1.00 94.69 394 ARG A C 1
ATOM 3160 O O . ARG A 1 394 ? -15.254 9.080 14.373 1.00 94.69 394 ARG A O 1
ATOM 3167 N N . THR A 1 395 ? -16.351 8.845 12.425 1.00 93.81 395 THR A N 1
ATOM 3168 C CA . THR A 1 395 ? -17.706 8.579 12.921 1.00 93.81 395 THR A CA 1
ATOM 3169 C C . THR A 1 395 ? -18.300 7.422 12.117 1.00 93.81 395 THR A C 1
ATOM 3171 O O . THR A 1 395 ? -17.726 7.018 11.098 1.00 93.81 395 THR A O 1
ATOM 3174 N N . SER A 1 396 ? -19.456 6.895 12.523 1.00 93.31 396 SER A N 1
ATOM 3175 C CA . SER A 1 396 ? -20.124 5.818 11.777 1.00 93.31 396 SER A CA 1
ATOM 3176 C C . SER A 1 396 ? -20.521 6.239 10.356 1.00 93.31 396 SER A C 1
ATOM 3178 O O . SER A 1 396 ? -20.349 5.471 9.412 1.00 93.31 396 SER A O 1
ATOM 3180 N N . GLU A 1 397 ? -20.932 7.490 10.150 1.00 92.00 397 GLU A N 1
ATOM 3181 C CA . GLU A 1 397 ? -21.213 8.049 8.822 1.00 92.00 397 GLU A CA 1
ATOM 3182 C C . GLU A 1 397 ? -19.956 8.069 7.949 1.00 92.00 397 GLU A C 1
ATOM 3184 O O . GLU A 1 397 ? -19.999 7.708 6.770 1.00 92.00 397 GLU A O 1
ATOM 3189 N N . HIS A 1 398 ? -18.817 8.461 8.531 1.00 93.81 398 HIS A N 1
ATOM 3190 C CA . HIS A 1 398 ? -17.538 8.463 7.828 1.00 93.81 398 HIS A CA 1
ATOM 3191 C C . HIS A 1 398 ? -17.108 7.038 7.454 1.00 93.81 398 HIS A C 1
ATOM 3193 O O . HIS A 1 398 ? -16.584 6.833 6.362 1.00 93.81 398 HIS A O 1
ATOM 3199 N N . ILE A 1 399 ? -17.373 6.051 8.314 1.00 95.81 399 ILE A N 1
ATOM 3200 C CA . ILE A 1 399 ? -17.092 4.633 8.051 1.00 95.81 399 ILE A CA 1
ATOM 3201 C C . ILE A 1 399 ? -17.895 4.134 6.847 1.00 95.81 399 ILE A C 1
ATOM 3203 O O . ILE A 1 399 ? -17.308 3.583 5.916 1.00 95.81 399 ILE A O 1
ATOM 3207 N N . PHE A 1 400 ? -19.207 4.384 6.802 1.00 95.50 400 PHE A N 1
ATOM 3208 C CA . PHE A 1 400 ? -20.035 4.018 5.645 1.00 95.50 400 PHE A CA 1
ATOM 3209 C C . PHE A 1 400 ? -19.580 4.727 4.363 1.00 95.50 400 PHE A C 1
ATOM 3211 O O . PHE A 1 400 ? -19.400 4.083 3.324 1.00 95.50 400 PHE A O 1
ATOM 3218 N N . LYS A 1 401 ? -19.290 6.031 4.451 1.00 94.00 401 LYS A N 1
ATOM 3219 C CA . LYS A 1 401 ? -18.766 6.816 3.326 1.00 94.00 401 LYS A CA 1
ATOM 3220 C C . LYS A 1 401 ? -17.445 6.247 2.797 1.00 94.00 401 LYS A C 1
ATOM 3222 O O . LYS A 1 401 ? -17.312 6.054 1.589 1.00 94.00 401 LYS A O 1
ATOM 3227 N N . ASN A 1 402 ? -16.497 5.927 3.680 1.00 94.94 402 ASN A N 1
ATOM 3228 C CA . ASN A 1 402 ? -15.201 5.340 3.322 1.00 94.94 402 ASN A CA 1
ATOM 3229 C C . ASN A 1 402 ? -15.319 3.902 2.824 1.00 94.94 402 ASN A C 1
ATOM 3231 O O . ASN A 1 402 ? -14.506 3.469 2.014 1.00 94.94 402 ASN A O 1
ATOM 3235 N N . ALA A 1 403 ? -16.329 3.153 3.254 1.00 95.81 403 ALA A N 1
ATOM 3236 C CA . ALA A 1 403 ? -16.627 1.850 2.678 1.00 95.81 403 ALA A CA 1
ATOM 3237 C C . ALA A 1 403 ? -17.214 1.951 1.259 1.00 95.81 403 ALA A C 1
ATOM 3239 O O . ALA A 1 403 ? -17.218 0.968 0.525 1.00 95.81 403 ALA A O 1
ATOM 3240 N N . GLY A 1 404 ? -17.656 3.143 0.854 1.00 93.81 404 GLY A N 1
ATOM 3241 C CA . GLY A 1 404 ? -18.176 3.417 -0.477 1.00 93.81 404 GLY A CA 1
ATOM 3242 C C . GLY A 1 404 ? -19.689 3.254 -0.599 1.00 93.81 404 GLY A C 1
ATOM 3243 O O . GLY A 1 404 ? -20.180 3.096 -1.718 1.00 93.81 404 GLY A O 1
ATOM 3244 N N . VAL A 1 405 ? -20.419 3.314 0.520 1.00 92.69 405 VAL A N 1
ATOM 3245 C CA . VAL A 1 405 ? -21.878 3.147 0.579 1.00 92.69 405 VAL A CA 1
ATOM 3246 C C . VAL A 1 405 ? -22.572 4.368 1.176 1.00 92.69 405 VAL A C 1
ATOM 3248 O O . VAL A 1 405 ? -21.999 5.109 1.973 1.00 92.69 405 VAL A O 1
ATOM 3251 N N . THR A 1 406 ? -23.836 4.547 0.801 1.00 88.69 406 THR A N 1
ATOM 3252 C CA . THR A 1 406 ? -24.756 5.508 1.414 1.00 88.69 406 THR A CA 1
ATOM 3253 C C . THR A 1 406 ? -25.820 4.722 2.163 1.00 88.69 406 THR A C 1
ATOM 3255 O O . THR A 1 406 ? -26.358 3.751 1.629 1.00 88.69 406 THR A O 1
ATOM 3258 N N . VAL A 1 407 ? -26.115 5.130 3.394 1.00 86.12 407 VAL A N 1
ATOM 3259 C CA . VAL A 1 407 ? -27.100 4.473 4.259 1.00 86.12 407 VAL A CA 1
ATOM 3260 C C . VAL A 1 407 ? -28.238 5.447 4.526 1.00 86.12 407 VAL A C 1
ATOM 3262 O O . VAL A 1 407 ? -27.997 6.615 4.819 1.00 86.12 407 VAL A O 1
ATOM 3265 N N . MET A 1 408 ? -29.471 4.956 4.420 1.00 82.75 408 MET A N 1
ATOM 3266 C CA . MET A 1 408 ? -30.681 5.681 4.798 1.00 82.75 408 MET A CA 1
ATOM 3267 C C . MET A 1 408 ? -31.324 4.939 5.967 1.00 82.75 408 MET A C 1
ATOM 3269 O O . MET A 1 408 ? -31.632 3.754 5.844 1.00 82.75 408 MET A O 1
ATOM 3273 N N . ALA A 1 409 ? -31.515 5.629 7.088 1.00 76.69 409 ALA A N 1
ATOM 3274 C CA . ALA A 1 409 ? -32.180 5.103 8.274 1.00 76.69 409 ALA A CA 1
ATOM 3275 C C . ALA A 1 409 ? -33.328 6.041 8.667 1.00 76.69 409 ALA A C 1
ATOM 3277 O O . ALA A 1 409 ? -33.197 7.259 8.558 1.00 76.69 409 ALA A O 1
ATOM 3278 N N . SER A 1 410 ? -34.464 5.473 9.077 1.00 68.75 410 SER A N 1
ATOM 3279 C CA . SER A 1 410 ? -35.639 6.235 9.522 1.00 68.75 410 SER A CA 1
ATOM 3280 C C . SER A 1 410 ? -35.482 6.796 10.935 1.00 68.75 410 SER A C 1
ATOM 3282 O O . SER A 1 410 ? -36.055 7.839 11.234 1.00 68.75 410 SER A O 1
ATOM 3284 N N . ASP A 1 411 ? -34.694 6.120 11.773 1.00 57.38 411 ASP A N 1
ATOM 3285 C CA . ASP A 1 411 ? -34.490 6.439 13.182 1.00 57.38 411 ASP A CA 1
ATOM 3286 C C . ASP A 1 411 ? -32.990 6.626 13.462 1.00 57.38 411 ASP A C 1
ATOM 3288 O O . ASP A 1 411 ? -32.181 5.754 13.147 1.00 57.38 411 ASP A O 1
ATOM 3292 N N . GLY A 1 412 ? -32.625 7.769 14.055 1.00 55.66 412 GLY A N 1
ATOM 3293 C CA . GLY A 1 412 ? -31.248 8.126 14.423 1.00 55.66 412 GLY A CA 1
ATOM 3294 C C . GLY A 1 412 ? -30.597 9.177 13.499 1.00 55.66 412 GLY A C 1
ATOM 3295 O O . GLY A 1 412 ? -30.917 9.248 12.313 1.00 55.66 412 GLY A O 1
ATOM 3296 N N . PRO A 1 413 ? -29.677 10.021 14.009 1.00 59.09 413 PRO A N 1
ATOM 3297 C CA . PRO A 1 413 ? -29.014 11.078 13.240 1.00 59.09 413 PRO A CA 1
ATOM 3298 C C . PRO A 1 413 ? -27.901 10.550 12.307 1.00 59.09 413 PRO A C 1
ATOM 3300 O O . PRO A 1 413 ? -26.828 11.140 12.248 1.00 59.09 413 PRO A O 1
ATOM 3303 N N . LEU A 1 414 ? -28.126 9.455 11.567 1.00 65.75 414 LEU A N 1
ATOM 3304 C CA . LEU A 1 414 ? -27.155 8.962 10.584 1.00 65.75 414 LEU A CA 1
ATOM 3305 C C . LEU A 1 414 ? -27.343 9.706 9.253 1.00 65.75 414 LEU A C 1
ATOM 3307 O O . LEU A 1 414 ? -28.185 9.339 8.435 1.00 65.75 414 LEU A O 1
ATOM 3311 N N . ASN A 1 415 ? -26.542 10.745 9.018 1.00 65.69 415 ASN A N 1
ATOM 3312 C CA . ASN A 1 415 ? -26.507 11.449 7.735 1.00 65.69 415 ASN A CA 1
ATOM 3313 C C . ASN A 1 415 ? -25.189 11.162 7.006 1.00 65.69 415 ASN A C 1
ATOM 3315 O O . ASN A 1 415 ? -24.182 11.850 7.191 1.00 65.69 415 ASN A O 1
ATOM 3319 N N . VAL A 1 416 ? -25.190 10.124 6.167 1.00 67.75 416 VAL A N 1
ATOM 3320 C CA . VAL A 1 416 ? -24.069 9.849 5.263 1.00 67.75 416 VAL A CA 1
ATOM 3321 C C . VAL A 1 416 ? -24.163 10.825 4.094 1.00 67.75 416 VAL A C 1
ATOM 3323 O O . VAL A 1 416 ? -24.917 10.591 3.154 1.00 67.75 416 VAL A O 1
ATOM 3326 N N . GLY A 1 417 ? -23.420 11.932 4.175 1.00 56.00 417 GLY A N 1
ATOM 3327 C CA . GLY A 1 417 ? -23.469 12.990 3.164 1.00 56.00 417 GLY A CA 1
ATOM 3328 C C . GLY A 1 417 ? -23.244 12.478 1.736 1.00 56.00 417 GLY A C 1
ATOM 3329 O O . GLY A 1 417 ? -22.465 11.544 1.514 1.00 56.00 417 GLY A O 1
ATOM 3330 N N . ASP A 1 418 ? -23.910 13.122 0.773 1.00 54.97 418 ASP A N 1
ATOM 3331 C CA . ASP A 1 418 ? -23.808 12.793 -0.648 1.00 54.97 418 ASP A CA 1
ATOM 3332 C C . ASP A 1 418 ? -22.347 12.765 -1.117 1.00 54.97 418 ASP A C 1
ATOM 3334 O O . ASP A 1 418 ? -21.507 13.586 -0.729 1.00 54.97 418 ASP A O 1
ATOM 3338 N N . ARG A 1 419 ? -22.024 11.805 -1.988 1.00 55.25 419 ARG A N 1
ATOM 3339 C CA . ARG A 1 419 ? -20.700 11.746 -2.608 1.00 55.25 419 ARG A CA 1
ATOM 3340 C C . ARG A 1 419 ? -20.609 12.805 -3.703 1.00 55.25 419 ARG A C 1
ATOM 3342 O O . ARG A 1 419 ? -21.247 12.678 -4.749 1.00 55.25 419 ARG A O 1
ATOM 3349 N N . GLU A 1 420 ? -19.757 13.805 -3.496 1.00 48.72 420 GLU A N 1
ATOM 3350 C CA . GLU A 1 420 ? -19.256 14.665 -4.571 1.00 48.72 420 GLU A CA 1
ATOM 3351 C C . GLU A 1 420 ? -18.479 13.787 -5.567 1.00 48.72 420 GLU A C 1
ATOM 3353 O O . GLU A 1 420 ? -17.322 13.443 -5.344 1.00 48.72 420 GLU A O 1
ATOM 3358 N N . GLY A 1 421 ? -19.147 13.308 -6.619 1.00 42.47 421 GLY A N 1
ATOM 3359 C CA . GLY A 1 421 ? -18.506 12.441 -7.616 1.00 42.47 421 GLY A CA 1
ATOM 3360 C C . GLY A 1 421 ? -19.422 11.642 -8.543 1.00 42.47 421 GLY A C 1
ATOM 3361 O O . GLY A 1 421 ? -18.922 11.037 -9.482 1.00 42.47 421 GLY A O 1
ATOM 3362 N N . LEU A 1 422 ? -20.745 11.642 -8.341 1.00 38.97 422 LEU A N 1
ATOM 3363 C CA . LEU A 1 422 ? -21.696 10.997 -9.270 1.00 38.97 422 LEU A CA 1
ATOM 3364 C C . LEU A 1 422 ? -22.432 11.985 -10.192 1.00 38.97 422 LEU A C 1
ATOM 3366 O O . LEU A 1 422 ? -23.446 11.639 -10.793 1.00 38.97 422 LEU A O 1
ATOM 3370 N N . ARG A 1 423 ? -21.932 13.218 -10.332 1.00 30.48 423 ARG A N 1
ATOM 3371 C CA . ARG A 1 423 ? -22.395 14.143 -11.374 1.00 30.48 423 ARG A CA 1
ATOM 3372 C C . ARG A 1 423 ? -21.416 14.095 -12.543 1.00 30.48 423 ARG A C 1
ATOM 3374 O O . ARG A 1 423 ? -20.276 14.518 -12.386 1.00 30.48 423 ARG A O 1
ATOM 3381 N N . ASN A 1 424 ? -21.922 13.620 -13.680 1.00 33.72 424 ASN A N 1
ATOM 3382 C CA . ASN A 1 424 ? -21.309 13.498 -15.011 1.00 33.72 424 ASN A CA 1
ATOM 3383 C C . ASN A 1 424 ? -20.822 12.081 -15.356 1.00 33.72 424 ASN A C 1
ATOM 3385 O O . ASN A 1 424 ? -19.632 11.778 -15.309 1.00 33.72 424 ASN A O 1
ATOM 3389 N N . ILE A 1 425 ? -21.783 11.246 -15.763 1.00 34.59 425 ILE A N 1
ATOM 3390 C CA . ILE A 1 425 ? -21.600 10.306 -16.878 1.00 34.59 425 ILE A CA 1
ATOM 3391 C C . ILE A 1 425 ? -22.361 10.891 -18.062 1.00 34.59 425 ILE A C 1
ATOM 3393 O O . ILE A 1 425 ? -23.504 11.349 -17.819 1.00 34.59 425 ILE A O 1
#

Secondary structure (DSSP, 8-state):
-TTSPPP-EEEEEEEEEE-TT--EEEEEEEEEE-BTTB------GGGG-TTHHHHTTT-EEEEEEEEEETTT--EEEEEE---B--S-SEEEE-TTS-SEE-TTSEEEEEEEEEETTS-B-TT-EEEEEEEEEETTS-EEE--BGGGSSS----EEEE--TTSEEEEEEE--TTEEEEEEEEEE--GGGB-SSSS--B---EEEEEEEE---GGG----EEEE--TT-S-B-TT-EEEEEEEESS--TTPEEEEEEEETTEEEEEEEEE--TT--EEEE--GGG-SEEEEEEEEE-GGG-EEEEEEEEEB----SS--EEEEE--S--SS-TTSS--TT---EEEEE--TT---------HHHHHHS------HHHHHHHHHTT----SSB--SSHHHHHHHHT-----SSS-------TT-S--

Mean predicted aligned error: 9.24 Å

InterPro domains:
  IPR011625 Alpha-2-macroglobulin, bait region domain [PF07703] (253-366)
  IPR011625 Alpha-2-macroglobulin, bait region domain [SM01359] (203-366)
  IPR013783 Immunoglobulin-like fold [G3DSA:2.60.40.10] (90-216)
  IPR040839 Macroglobulin domain MG4 [PF17789] (95-186)
  IPR050473 Alpha-2-macroglobulin/Complement system [PTHR11412] (1-408)

Foldseek 3Di:
DLQPFAFFFKKKKWKWKQAPVGDTDTLDIDMDGDDRNDDDDDDDPCSCPPPNQVVFARIWIWIKMKTAGPPPRDIDIDIDRQHGRHLAQKDKDQLQADQAAAAQDKGKRKMAIAGSSRAGDFFWKKWKWKWFQFPVRDIDTWDAPVQPPHDDDIQMDTQHNRRMDMTITGHHNRGFKMKMKMWTDDPVQFDPDPPTSRSIDMDIDMHGHADEPPNPSWAKDKDFDPPCPAAAAFDKTWIWIAIPDFDQFWKKWKWKDFLLDTDDTDIDGDGHRHTDIDGHHPSCPQKMKMKIWTQDPQRDIHIKMFIDGYPLDDPKDKDKDWDDPDPDPDDPPNDDDPPDDIDIDIDIPPPDDDDDDDDSPVVVVVDVPPDDDSVVVRVVSVVSQQAGTGMDANYPLRRCVNNRHADDDPGDPNHNDDDPPPPDD

Nearest PDB structures (foldseek):
  7ad7-assembly1_B  TM=7.922E-01  e=7.949E-27  Homo sapiens
  8cml-assembly1_E  TM=7.663E-01  e=1.293E-26  Homo sapiens
  5i5k-assembly1_B  TM=7.609E-01  e=1.331E-22  Homo sapiens
  5i5k-assembly2_A  TM=7.465E-01  e=1.652E-22  Homo sapiens
  3pvm-assembly2_C  TM=7.237E-01  e=6.043E-22  Homo sapiens

Radius of gyration: 28.37 Å; Cα contacts (8 Å, |Δi|>4): 852; chains: 1; bounding box: 70×54×76 Å

pLDDT: mean 86.18, std 12.81, range [30.48, 98.25]

Organism: Stichopus japonicus (NCBI:txid307972)